Protein AF-A0A353FKH4-F1 (afdb_monomer)

Sequence (692 aa):
MLTFPLLFLLSGPIRPITAQEPAIPAEVNQLPEAPYAAFEAEPSPVSQGLLDHGESLWRELGCLACHQSTGISRLGTRTDMRSLAGFLESPPQPDVYDRAFPHDFGLSSQESAALSAFLLREQRVTADKAPPQPGLKWECYEMNIEDESLPSIDGHSPAATGVADFIGPEVRTRDNHFLLRFQAELLVPQEGEWTFHLTSDDSSWLWIDGEKIISNEALAPERVVIQSANLTKGVHLFEVRMTEAAGGEILELEWEGPGFPEPAEIPTENFRVQREALIPPPHPLEHGPFNIPAPKYQKLEETDDIVGDHMKLDGCLSCHTRGDRGGLAESARVSFVGEEDLGFEGRLPPSLDKVGHRLREAWILEHLTNERRARPYLRARCVVLEESQAKRWAGIFSRVDSTPGDEVEPTFADSAIEEGQFLAGIQGKNCIECHRVAGHDGPSIQAMDLALQYDRVKPEWFLEWLQAPVKHRPGTRMPRFWPMSNSRSKREQEALRAWTSLGPAMPLPSGLIPKSDTYALEPGERPLLHGCSLSDLSARCIAVGTSHRTHYAYDLEHLQLRWIWRGAFLNAEGTWRGRNLVELEPAGIDHVILDSKFPFSLADKSAHEPKLLGWQLDAEGWPTFRIQLGDVEIHDSMRPRWIAGGSEFVRTFSAKGGDLTIDLPKGEGVELSPAEPFLLQDGETREVIYQW

Mean predicted aligned error: 14.46 Å

Solvent-accessible surface area (backbone atoms only — not comparable to full-atom values): 37952 Å² total; per-residue (Å²): 135,91,84,90,82,91,88,84,90,84,90,75,85,84,75,84,81,78,79,77,74,78,80,76,69,98,67,85,82,63,75,77,83,68,88,74,68,87,62,79,62,67,68,40,79,57,52,71,70,42,33,53,51,7,49,49,47,49,25,20,59,40,51,61,42,60,38,54,78,75,57,61,49,68,44,33,72,33,32,39,51,69,62,46,14,49,42,49,47,57,53,83,75,55,52,102,86,50,85,54,62,71,75,32,59,80,42,49,71,68,54,16,39,18,33,23,44,36,66,28,49,84,23,55,37,55,31,95,74,28,74,68,38,70,18,30,38,36,36,20,30,81,42,92,50,88,65,44,67,87,78,84,61,82,96,58,74,60,77,45,72,53,74,36,68,71,73,56,62,84,76,53,92,61,86,47,23,31,34,42,36,38,37,28,36,35,52,36,91,48,58,43,60,33,37,36,39,44,33,20,13,27,21,31,38,34,28,51,69,83,43,76,71,46,77,44,66,35,83,46,74,76,45,74,46,76,47,72,48,80,42,65,58,41,78,37,44,35,38,40,39,39,40,38,49,74,79,75,87,49,39,45,56,28,38,27,34,80,95,34,95,56,77,36,72,69,57,34,82,35,23,28,27,68,42,31,19,31,50,41,34,90,63,52,39,78,84,59,68,75,85,54,77,59,86,77,79,65,85,78,79,90,61,96,51,60,64,62,52,50,33,47,70,58,44,52,27,34,52,21,28,45,85,95,40,61,33,54,51,70,79,36,59,73,52,39,45,51,39,71,96,47,46,66,76,16,23,51,71,63,69,59,55,50,46,20,28,41,32,32,49,68,40,45,24,35,38,27,53,66,75,50,81,70,49,91,48,43,51,45,56,66,56,42,38,60,68,73,58,17,46,52,50,21,57,46,34,38,66,73,31,48,52,95,56,37,84,54,72,70,75,69,46,69,71,35,32,55,49,13,27,46,34,33,8,73,86,46,75,33,49,38,44,40,20,16,50,64,89,39,67,24,87,68,40,70,41,54,46,43,25,48,38,39,68,37,38,18,50,42,40,53,53,52,41,59,61,39,32,52,80,80,37,75,87,55,85,62,70,67,83,49,91,57,96,47,74,66,47,53,50,56,52,49,11,38,50,32,27,30,25,11,15,52,20,37,56,82,38,60,82,67,69,76,68,92,83,56,51,61,48,76,43,49,93,39,48,36,78,43,80,41,38,36,65,101,53,53,74,46,24,38,37,40,25,27,46,56,21,47,30,38,30,37,30,66,79,68,61,28,67,37,38,43,33,30,26,51,49,37,52,46,46,51,62,73,63,57,98,51,91,47,60,38,64,71,59,21,93,54,61,43,66,35,42,96,46,63,32,74,43,45,67,87,64,64,89,59,79,72,40,82,77,50,67,47,65,51,99,70,41,52,57,31,39,32,36,36,43,74,75,25,40,37,38,44,30,70,45,73,46,68,43,90,64,16,56,32,38,40,37,38,40,36,30,39,74,41,44,35,34,41,46,76,55,53,37,83,78,49,49,51,48,71,70,68,68,45,80,44,48,56,74,40,74,50,71,34,36,43,38,109

Radius of gyration: 34.73 Å; Cα contacts (8 Å, |Δi|>4): 1439; chains: 1; bounding box: 92×68×106 Å

Secondary structure (DSSP, 8-state):
------------PPPP----PPPPPTTTT------------PPEE--HHHHHHHHHHHHHTTGGGTS-TTTSTTGGGT--HHHHHHHHHSPPPPPSSS----------HHHHHHHHHHHTGGGEE-TTTSPPEESEEEEEEE----SSS----TTPPPSEEEEESS-SGGG-SSSSSEEEEEEEEEEESS-EEEEEEEEESS-EEEEETTEEEEEE--SSS-EEEEEEEEE-SEEEEEEEEEEE-SS---EEEEEEETTEEEEEEPPGGGEEE---EE---SSTTTT-S-----TT---PPP-S-HHHHHHHHTTGGGT-EETTEE---HHHHTT----GGGGGGGTSPPP-TTHHHHB-HHHHHHHHTTS--S-TT--PPPPP--HHHHHHHHHHHHHHS--TTTT-PPP--HHHHHHHHHHHSTTTT-GGGTB-BTTBPPSS--B--GGGHHHHB-HHHHHHHHH-HHHHSTT-S------S-SHHHHHHHHHHHHHHTTGGGPPPPTT----TTS-EE---SSPEEEEE-BTTS-S-EEEEE-TTSEEEEEETTTTEEEEEEES--EE-HHHHSSS--PPB-BSSSEEEEBP----EEETT------EEEEEEE-SS--EEEEEEETTEEEEEEEEEEEETTEEEEEEEEEEESS-EEE----BTT-EEES-S-EEE-TT-EEEEEEE-

Structure (mmCIF, N/CA/C/O backbone):
data_AF-A0A353FKH4-F1
#
_entry.id   AF-A0A353FKH4-F1
#
loop_
_atom_site.group_PDB
_atom_site.id
_atom_site.type_symbol
_atom_site.label_atom_id
_atom_site.label_alt_id
_atom_site.label_comp_id
_atom_site.label_asym_id
_atom_site.label_entity_id
_atom_site.label_seq_id
_atom_site.pdbx_PDB_ins_code
_atom_site.Cartn_x
_atom_site.Cartn_y
_atom_site.Cartn_z
_atom_site.occupancy
_atom_site.B_iso_or_equiv
_atom_site.auth_seq_id
_atom_site.auth_comp_id
_atom_site.auth_asym_id
_atom_site.auth_atom_id
_atom_site.pdbx_PDB_model_num
ATOM 1 N N . MET A 1 1 ? 8.287 -44.871 51.399 1.00 33.22 1 MET A N 1
ATOM 2 C CA . MET A 1 1 ? 9.037 -45.538 50.316 1.00 33.22 1 MET A CA 1
ATOM 3 C C . MET A 1 1 ? 9.732 -44.452 49.506 1.00 33.22 1 MET A C 1
ATOM 5 O O . MET A 1 1 ? 9.016 -43.602 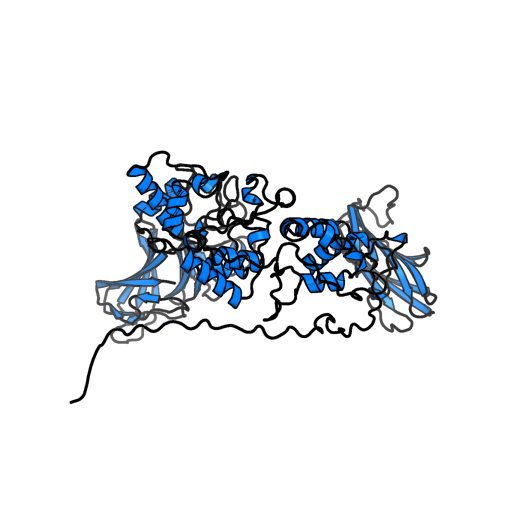49.011 1.00 33.22 1 MET A O 1
ATOM 9 N N . LEU A 1 2 ? 11.077 -44.479 49.504 1.00 28.70 2 LEU A N 1
ATOM 10 C CA . LEU A 1 2 ? 12.046 -44.021 48.476 1.00 28.70 2 LEU A CA 1
ATOM 11 C C . LEU A 1 2 ? 11.863 -42.621 47.825 1.00 28.70 2 LEU A C 1
ATOM 13 O O . LEU A 1 2 ? 10.81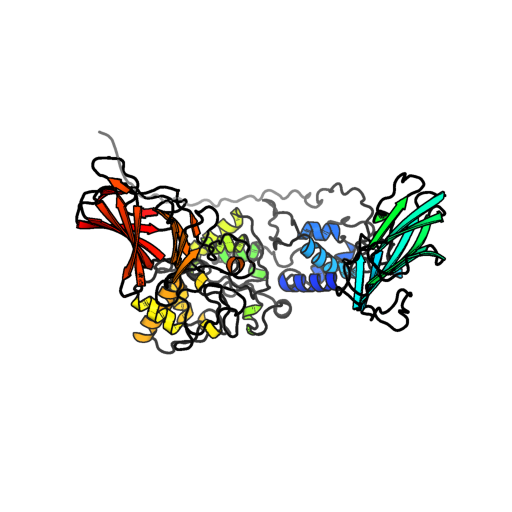9 -42.371 47.250 1.00 28.70 2 LEU A O 1
ATOM 17 N N . THR A 1 3 ? 12.822 -41.686 47.723 1.00 25.84 3 THR A N 1
ATOM 18 C CA . THR A 1 3 ? 14.161 -41.430 48.309 1.00 25.84 3 THR A CA 1
ATOM 19 C C . THR A 1 3 ? 14.676 -40.086 47.730 1.00 25.84 3 THR A C 1
ATOM 21 O O . THR A 1 3 ? 14.791 -39.987 46.514 1.00 25.84 3 THR A O 1
ATOM 24 N N . PHE A 1 4 ? 15.057 -39.152 48.618 1.00 25.34 4 PHE A N 1
ATOM 25 C CA . PHE A 1 4 ? 16.296 -38.322 48.615 1.00 25.34 4 PHE A CA 1
ATOM 26 C C . PHE A 1 4 ? 16.510 -37.110 47.640 1.00 25.34 4 PHE A C 1
ATOM 28 O O . PHE A 1 4 ? 15.832 -37.017 46.625 1.00 25.34 4 PHE A O 1
ATOM 35 N N . PRO A 1 5 ? 17.383 -36.121 48.004 1.00 36.12 5 PRO A N 1
ATOM 36 C CA . PRO A 1 5 ? 17.067 -34.688 48.143 1.00 36.12 5 PRO A CA 1
ATOM 37 C C . PRO A 1 5 ? 18.130 -33.734 47.509 1.00 36.12 5 PRO A C 1
ATOM 39 O O . PRO A 1 5 ? 19.056 -34.164 46.827 1.00 36.12 5 PRO A O 1
ATOM 42 N N . LEU A 1 6 ? 17.997 -32.425 47.775 1.00 36.12 6 LEU A N 1
ATOM 43 C CA . LEU A 1 6 ? 18.964 -31.337 47.517 1.00 36.12 6 LEU A CA 1
ATOM 44 C C . LEU A 1 6 ? 20.413 -31.649 47.957 1.00 36.12 6 LEU A C 1
ATOM 46 O O . LEU A 1 6 ? 20.594 -32.140 49.069 1.00 36.12 6 LEU A O 1
ATOM 50 N N . LEU A 1 7 ? 21.424 -31.168 47.210 1.00 25.95 7 LEU A N 1
ATOM 51 C CA . LEU A 1 7 ? 22.643 -30.581 47.799 1.00 25.95 7 LEU A CA 1
ATOM 52 C C . LEU A 1 7 ? 23.421 -29.663 46.826 1.00 25.95 7 LEU A C 1
ATOM 54 O O . LEU A 1 7 ? 23.493 -29.908 45.626 1.00 25.95 7 LEU A O 1
ATOM 58 N N . PHE A 1 8 ? 24.005 -28.609 47.399 1.00 27.59 8 PHE A N 1
ATOM 59 C CA . PHE A 1 8 ? 24.797 -27.535 46.789 1.00 27.59 8 PHE A CA 1
ATOM 60 C C . PHE A 1 8 ? 26.301 -27.897 46.667 1.00 27.59 8 PHE A C 1
ATOM 62 O O . PHE A 1 8 ? 26.844 -28.545 47.557 1.00 27.59 8 PHE A O 1
ATOM 69 N N . LEU A 1 9 ? 26.940 -27.345 45.620 1.00 33.44 9 LEU A N 1
ATOM 70 C CA . LEU A 1 9 ? 28.357 -26.950 45.422 1.00 33.44 9 LEU A CA 1
ATOM 71 C C . LEU A 1 9 ? 29.514 -27.951 45.616 1.00 33.44 9 LEU A C 1
ATOM 73 O O . LEU A 1 9 ? 29.845 -28.319 46.736 1.00 33.44 9 LEU A O 1
ATOM 77 N N . LEU A 1 10 ? 30.304 -28.129 44.545 1.00 26.67 10 LEU A N 1
ATOM 78 C CA . LEU A 1 10 ? 31.773 -28.094 44.603 1.00 26.67 10 LEU A CA 1
ATOM 79 C C . LEU A 1 10 ? 32.352 -27.420 43.346 1.00 26.67 10 LEU A C 1
ATOM 81 O O . LEU A 1 10 ? 32.023 -27.754 42.211 1.00 26.67 10 LEU A O 1
ATOM 85 N N . SER A 1 11 ? 33.222 -26.452 43.601 1.00 34.03 11 SER A N 1
ATOM 86 C CA . SER A 1 11 ? 34.061 -25.692 42.684 1.00 34.03 11 SER A CA 1
ATOM 87 C C . SER A 1 11 ? 35.175 -26.553 42.073 1.00 34.03 11 SER A C 1
ATOM 89 O O . SER A 1 11 ? 35.885 -27.265 42.780 1.00 34.03 11 SER A O 1
ATOM 91 N N . GLY A 1 12 ? 35.380 -26.429 40.759 1.00 27.88 12 GLY A N 1
ATOM 92 C CA . GLY A 1 12 ? 36.544 -26.948 40.036 1.00 27.88 12 GLY A CA 1
ATOM 93 C C . GLY A 1 12 ? 36.978 -25.950 38.952 1.00 27.88 12 GLY A C 1
ATOM 94 O O . GLY A 1 12 ? 36.117 -25.251 38.413 1.00 27.88 12 GLY A O 1
ATOM 95 N N . PRO A 1 13 ? 38.283 -25.814 38.648 1.00 26.83 13 PRO A N 1
ATOM 96 C CA . PRO A 1 13 ? 38.769 -24.798 37.724 1.00 26.83 13 PRO A CA 1
ATOM 97 C C . PRO A 1 13 ? 38.401 -25.166 36.283 1.00 26.83 13 PRO A C 1
ATOM 99 O O . PRO A 1 13 ? 38.654 -26.282 35.826 1.00 26.83 13 PRO A O 1
ATOM 102 N N . ILE A 1 14 ? 37.829 -24.203 35.562 1.00 31.52 14 ILE A N 1
ATOM 103 C CA . ILE A 1 14 ? 37.549 -24.296 34.129 1.00 31.52 14 ILE A CA 1
ATOM 104 C C . ILE A 1 14 ? 38.896 -24.350 33.395 1.00 31.52 14 ILE A C 1
ATOM 106 O O . ILE A 1 14 ? 39.698 -23.420 33.473 1.00 31.52 14 ILE A O 1
ATOM 110 N N . ARG A 1 15 ? 39.167 -25.462 32.703 1.00 27.25 15 ARG A N 1
ATOM 111 C CA . ARG A 1 15 ? 40.282 -25.560 31.753 1.00 27.25 15 ARG A CA 1
ATOM 112 C C . ARG A 1 15 ? 39.957 -24.701 30.523 1.00 27.25 15 ARG A C 1
ATOM 114 O O . ARG A 1 15 ? 38.823 -24.773 30.051 1.00 27.25 15 ARG A O 1
ATOM 121 N N . PRO A 1 16 ? 40.919 -23.947 29.968 1.00 25.59 16 PRO A N 1
ATOM 122 C CA . PRO A 1 16 ? 40.694 -23.219 28.730 1.00 25.59 16 PRO A CA 1
ATOM 123 C C . PRO A 1 16 ? 40.526 -24.228 27.590 1.00 25.59 16 PRO A C 1
ATOM 125 O O . PRO A 1 16 ? 41.411 -25.048 27.334 1.00 25.59 16 PRO A O 1
ATOM 128 N N . ILE A 1 17 ? 39.377 -24.175 26.920 1.00 29.41 17 ILE A N 1
ATOM 129 C CA . ILE A 1 17 ? 39.182 -24.826 25.628 1.00 29.41 17 ILE A CA 1
ATOM 130 C C . ILE A 1 17 ? 40.014 -24.014 24.637 1.00 29.41 17 ILE A C 1
ATOM 132 O O . ILE A 1 17 ? 39.636 -22.920 24.231 1.00 29.41 17 ILE A O 1
ATOM 136 N N . THR A 1 18 ? 41.195 -24.524 24.300 1.00 29.77 18 THR A N 1
ATOM 137 C CA . THR A 1 18 ? 41.948 -24.054 23.141 1.00 29.77 18 THR A CA 1
ATOM 138 C C . THR A 1 18 ? 41.233 -24.604 21.913 1.00 29.77 18 THR A C 1
ATOM 140 O O . THR A 1 18 ? 41.375 -25.774 21.568 1.00 29.77 18 THR A O 1
ATOM 143 N N . ALA A 1 19 ? 40.391 -23.776 21.295 1.00 31.25 19 ALA A N 1
ATOM 144 C CA . ALA A 1 19 ? 39.883 -24.045 19.961 1.00 31.25 19 ALA A CA 1
ATOM 145 C C . ALA A 1 19 ? 41.064 -23.906 18.997 1.00 31.25 19 ALA A C 1
ATOM 147 O O . ALA A 1 19 ? 41.505 -22.808 18.669 1.00 31.25 19 ALA A O 1
ATOM 148 N N . GLN A 1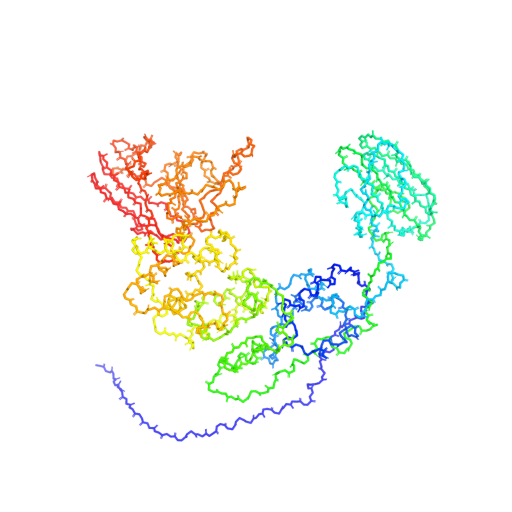 20 ? 41.640 -25.040 18.623 1.00 28.22 20 GLN A N 1
ATOM 149 C CA . GLN A 1 20 ? 42.564 -25.118 17.509 1.00 28.22 20 GLN A CA 1
ATOM 150 C C . GLN A 1 20 ? 41.723 -24.851 16.254 1.00 28.22 20 GLN A C 1
ATOM 152 O O . GLN A 1 20 ? 40.906 -25.691 15.876 1.00 28.22 20 GLN A O 1
ATOM 157 N N . GLU A 1 21 ? 41.840 -23.645 15.688 1.00 30.16 21 GLU A N 1
ATOM 158 C CA . GLU A 1 21 ? 41.214 -23.289 14.411 1.00 30.16 21 GLU A CA 1
ATOM 159 C C . GLU A 1 21 ? 41.557 -24.372 13.375 1.00 30.16 21 GLU A C 1
ATOM 161 O O . GLU A 1 21 ? 42.735 -24.729 13.236 1.00 30.16 21 GLU A O 1
ATOM 166 N N . PRO A 1 22 ? 40.573 -24.929 12.645 1.00 29.72 22 PRO A N 1
ATOM 167 C CA . PRO A 1 22 ? 40.896 -25.759 11.502 1.00 29.72 22 PRO A CA 1
ATOM 168 C C . PRO A 1 22 ? 41.609 -24.872 10.479 1.00 29.72 22 PRO A C 1
ATOM 170 O O . PRO A 1 22 ? 41.136 -23.788 10.138 1.00 29.72 22 PRO A O 1
ATOM 173 N N . ALA A 1 23 ? 42.777 -25.321 10.022 1.00 28.20 23 ALA A N 1
ATOM 174 C CA . ALA A 1 23 ? 43.533 -24.63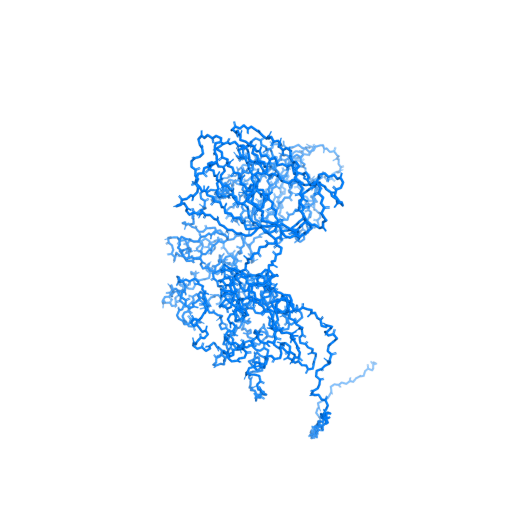2 8.991 1.00 28.20 23 ALA A CA 1
ATOM 175 C C . ALA A 1 23 ? 42.644 -24.423 7.756 1.00 28.20 23 ALA A C 1
ATOM 177 O O . ALA A 1 23 ? 42.100 -25.382 7.208 1.00 28.20 23 ALA A O 1
ATOM 178 N N . ILE A 1 24 ? 42.510 -23.163 7.341 1.00 28.72 24 ILE A N 1
ATOM 179 C CA . ILE A 1 24 ? 41.836 -22.765 6.106 1.00 28.72 24 ILE A CA 1
ATOM 180 C C . ILE A 1 24 ? 42.578 -23.449 4.945 1.00 28.72 24 ILE A C 1
ATOM 182 O O . ILE A 1 24 ? 43.781 -23.209 4.787 1.00 28.72 24 ILE A O 1
ATOM 186 N N . PRO A 1 25 ? 41.925 -24.305 4.138 1.00 27.45 25 PRO A N 1
ATOM 187 C CA . PRO A 1 25 ? 42.535 -24.821 2.923 1.00 27.45 25 PRO A CA 1
ATOM 188 C C . PRO A 1 25 ? 42.867 -23.639 2.009 1.00 27.45 25 PRO A C 1
ATOM 190 O O . PRO A 1 25 ? 42.008 -22.804 1.733 1.00 27.45 25 PRO A O 1
ATOM 193 N N . ALA A 1 26 ? 44.104 -23.564 1.521 1.00 32.06 26 ALA A N 1
ATOM 194 C CA . ALA A 1 26 ? 44.585 -22.498 0.639 1.00 32.06 26 ALA A CA 1
ATOM 195 C C . ALA A 1 26 ? 43.987 -22.541 -0.791 1.00 32.06 26 ALA A C 1
ATOM 197 O O . ALA A 1 26 ? 44.613 -22.064 -1.731 1.00 32.06 26 ALA A O 1
ATOM 198 N N . GLU A 1 27 ? 42.786 -23.099 -0.962 1.00 35.88 27 GLU A N 1
ATOM 199 C CA . GLU A 1 27 ? 42.113 -23.287 -2.255 1.00 35.88 27 GLU A CA 1
ATOM 200 C C . GLU A 1 27 ? 40.749 -22.586 -2.364 1.00 35.88 27 GLU A C 1
ATOM 202 O O . GLU A 1 27 ? 40.043 -22.773 -3.349 1.00 35.88 27 GLU A O 1
ATOM 207 N N . VAL A 1 28 ? 40.381 -21.697 -1.436 1.00 33.31 28 VAL A N 1
ATOM 208 C CA . VAL A 1 28 ? 39.206 -20.823 -1.630 1.00 33.31 28 VAL A CA 1
ATOM 209 C C . VAL A 1 28 ? 39.636 -19.536 -2.333 1.00 33.31 28 VAL A C 1
ATOM 211 O O . VAL A 1 28 ? 39.691 -18.464 -1.742 1.00 33.31 28 VAL A O 1
ATOM 214 N N . ASN A 1 29 ? 40.031 -19.654 -3.598 1.00 31.78 29 ASN A N 1
ATOM 215 C CA . ASN A 1 29 ? 40.174 -18.490 -4.481 1.00 31.78 29 ASN A CA 1
ATOM 216 C C . ASN A 1 29 ? 39.757 -18.778 -5.926 1.00 31.78 29 ASN A C 1
ATOM 218 O O . ASN A 1 29 ? 40.072 -18.015 -6.836 1.00 31.78 29 ASN A O 1
ATOM 222 N N . GLN A 1 30 ? 39.028 -19.868 -6.142 1.00 32.66 30 GLN A N 1
ATOM 223 C CA . GLN A 1 30 ? 38.309 -20.094 -7.382 1.00 32.66 30 GLN A CA 1
ATOM 224 C C . GLN A 1 30 ? 36.840 -20.211 -7.010 1.00 32.66 30 GLN A C 1
ATOM 226 O O . GLN A 1 30 ? 36.395 -21.221 -6.469 1.00 32.66 30 GLN A O 1
ATOM 231 N N . LEU A 1 31 ? 36.109 -19.117 -7.248 1.00 31.91 31 LEU A N 1
ATOM 232 C CA . LEU A 1 31 ? 34.661 -19.182 -7.409 1.00 31.91 31 LEU A CA 1
ATOM 233 C C . LEU A 1 31 ? 34.368 -20.351 -8.364 1.00 31.91 31 LEU A C 1
ATOM 235 O O . LEU A 1 31 ? 35.127 -20.515 -9.325 1.00 31.91 31 LEU A O 1
ATOM 239 N N . PRO A 1 32 ? 33.330 -21.169 -8.118 1.00 29.16 32 PRO A N 1
ATOM 240 C CA . PRO A 1 32 ? 32.953 -22.200 -9.072 1.00 29.16 32 PRO A CA 1
ATOM 241 C C . PRO A 1 32 ? 32.827 -21.546 -10.451 1.00 29.16 32 PRO A C 1
ATOM 243 O O . PRO A 1 32 ? 32.130 -20.538 -10.584 1.00 29.16 32 PRO A O 1
ATOM 246 N N . GLU A 1 33 ? 33.543 -22.077 -11.448 1.00 33.09 33 GLU A N 1
ATOM 247 C CA . GLU A 1 33 ? 33.327 -21.722 -12.849 1.00 33.09 33 GLU A CA 1
ATOM 248 C C . GLU A 1 33 ? 31.872 -22.065 -13.155 1.00 33.09 33 GLU A C 1
ATOM 250 O O . GLU A 1 33 ? 31.503 -23.216 -13.396 1.00 33.09 33 GLU A O 1
ATOM 255 N N . ALA A 1 34 ? 31.008 -21.064 -13.035 1.00 33.53 34 ALA A N 1
ATOM 256 C CA . ALA A 1 34 ? 29.635 -21.195 -13.447 1.00 33.53 34 ALA A CA 1
ATOM 257 C C . ALA A 1 34 ? 29.648 -21.496 -14.951 1.00 33.53 34 ALA A C 1
ATOM 259 O O . ALA A 1 34 ? 30.415 -20.872 -15.692 1.00 33.53 34 ALA A O 1
ATOM 260 N N . PRO A 1 35 ? 28.821 -22.439 -15.425 1.00 32.62 35 PRO A N 1
ATOM 261 C CA . PRO A 1 35 ? 28.733 -22.765 -16.834 1.00 32.62 35 PRO A CA 1
ATOM 262 C C . PRO A 1 35 ? 27.919 -21.665 -17.524 1.00 32.62 35 PRO A C 1
ATOM 264 O O . PRO A 1 35 ? 26.814 -21.899 -18.004 1.00 32.62 35 PRO A O 1
ATOM 267 N N . TYR A 1 36 ? 28.432 -20.437 -17.538 1.00 43.06 36 TYR A N 1
ATOM 268 C CA . TYR A 1 36 ? 27.889 -19.380 -18.371 1.00 43.06 36 TYR A CA 1
ATOM 269 C C . TYR A 1 36 ? 28.372 -19.674 -19.787 1.00 43.06 36 TYR A C 1
ATOM 271 O O . TYR A 1 36 ? 29.445 -19.251 -20.213 1.00 43.06 36 TYR A O 1
ATOM 279 N N . ALA A 1 37 ? 27.594 -20.493 -20.500 1.00 37.19 37 ALA A N 1
ATOM 280 C CA . ALA A 1 37 ? 27.684 -20.570 -21.947 1.00 37.19 37 ALA A CA 1
ATOM 281 C C . ALA A 1 37 ? 27.691 -19.138 -22.492 1.00 37.19 37 ALA A C 1
ATOM 283 O O . ALA A 1 37 ? 26.953 -18.294 -21.986 1.00 37.19 37 ALA A O 1
ATOM 284 N N . ALA A 1 38 ? 28.549 -18.871 -23.476 1.00 39.62 38 ALA A N 1
ATOM 285 C CA . ALA A 1 38 ? 28.644 -17.586 -24.148 1.00 39.62 38 ALA A CA 1
ATOM 286 C C . ALA A 1 38 ? 27.265 -17.181 -24.694 1.00 39.62 38 ALA A C 1
ATOM 288 O O . ALA A 1 38 ? 26.888 -17.569 -25.796 1.00 39.62 38 ALA A O 1
ATOM 289 N N . PHE A 1 39 ? 26.491 -16.444 -23.901 1.00 49.34 39 PHE A N 1
ATOM 290 C CA . PHE A 1 39 ? 25.360 -15.692 -24.404 1.00 49.34 39 PHE A CA 1
ATOM 291 C C . PHE A 1 39 ? 25.962 -14.590 -25.267 1.00 49.34 39 PHE A C 1
ATOM 293 O O . PHE A 1 39 ? 26.798 -13.819 -24.790 1.00 49.34 39 PHE A O 1
ATOM 300 N N . GLU A 1 40 ? 25.589 -14.537 -26.546 1.00 54.44 40 GLU A N 1
ATOM 301 C CA . GLU A 1 40 ? 25.824 -13.329 -27.328 1.00 54.44 40 GLU A CA 1
ATOM 302 C C . GLU A 1 40 ? 25.148 -12.187 -26.572 1.00 54.44 40 GLU A C 1
ATOM 304 O O . GLU A 1 40 ? 23.956 -12.235 -26.275 1.00 54.44 40 GLU A O 1
ATOM 309 N N . ALA A 1 41 ? 25.948 -11.219 -26.139 1.00 63.19 41 ALA A N 1
ATOM 310 C CA . ALA A 1 41 ? 25.486 -10.180 -25.247 1.00 63.19 41 ALA A CA 1
ATOM 311 C C . ALA A 1 41 ? 24.513 -9.263 -26.015 1.00 63.19 41 ALA A C 1
ATOM 313 O O . ALA A 1 41 ? 24.923 -8.484 -26.877 1.00 63.19 41 ALA A O 1
ATOM 314 N N . GLU A 1 42 ? 23.212 -9.404 -25.746 1.00 76.00 42 GLU A N 1
ATOM 315 C CA . GLU A 1 42 ? 22.165 -8.712 -26.498 1.00 76.00 42 GLU A CA 1
ATOM 316 C C . GLU A 1 42 ? 22.026 -7.237 -26.066 1.00 76.00 42 GLU A C 1
ATOM 318 O O . GLU A 1 42 ? 21.932 -6.937 -24.870 1.00 76.00 42 GLU A O 1
ATOM 323 N N . PRO A 1 43 ? 21.965 -6.294 -27.023 1.00 85.38 43 PRO A N 1
ATOM 324 C CA . PRO A 1 43 ? 21.641 -4.896 -26.758 1.00 85.38 43 PRO A CA 1
ATOM 325 C C . PRO A 1 43 ? 20.287 -4.766 -26.061 1.00 85.38 43 PRO A C 1
ATOM 327 O O . PRO A 1 43 ? 19.290 -5.322 -26.518 1.00 85.38 43 PRO A O 1
ATOM 330 N N . SER A 1 44 ? 20.232 -3.985 -24.984 1.00 88.94 44 SER A N 1
ATOM 331 C CA . SER A 1 44 ? 18.982 -3.735 -24.260 1.00 88.94 44 SER A CA 1
ATOM 332 C C . SER A 1 44 ? 18.445 -2.342 -24.588 1.00 88.94 44 SER A C 1
ATOM 334 O O . SER A 1 44 ? 19.189 -1.372 -24.447 1.00 88.94 44 SER A O 1
ATOM 336 N N . PRO A 1 45 ? 17.188 -2.191 -25.033 1.00 85.00 45 PRO A N 1
ATOM 337 C CA . PRO A 1 45 ? 16.615 -0.875 -25.297 1.00 85.00 45 PRO A CA 1
ATOM 338 C C . PRO A 1 45 ? 16.535 -0.014 -24.042 1.00 85.00 45 PRO A C 1
ATOM 340 O O . PRO A 1 45 ? 16.264 -0.511 -22.950 1.00 85.00 45 PRO A O 1
ATOM 343 N N . VAL A 1 46 ? 16.734 1.293 -24.208 1.00 87.94 46 VAL A N 1
ATOM 344 C CA . VAL A 1 46 ? 16.663 2.250 -23.102 1.00 87.94 46 VAL A CA 1
ATOM 345 C C . VAL A 1 46 ? 15.936 3.524 -23.517 1.00 87.94 46 VAL A C 1
ATOM 347 O O . VAL A 1 46 ? 16.046 3.984 -24.651 1.00 87.94 46 VAL A O 1
ATOM 350 N N . SER A 1 47 ? 15.187 4.101 -22.580 1.00 83.38 47 SER A N 1
ATOM 351 C CA . SER A 1 47 ? 14.537 5.402 -22.724 1.00 83.38 47 SER A CA 1
ATOM 352 C C . SER A 1 47 ? 14.968 6.334 -21.594 1.00 83.38 47 SER A C 1
ATOM 354 O O . SER A 1 47 ? 15.418 5.883 -20.538 1.00 83.38 47 SER A O 1
ATOM 356 N N . GLN A 1 48 ? 14.808 7.646 -21.787 1.00 83.06 48 GLN A N 1
ATOM 357 C CA . GLN A 1 48 ? 15.111 8.611 -20.729 1.00 83.06 48 GLN A CA 1
ATOM 358 C C . GLN A 1 48 ? 14.217 8.396 -19.497 1.00 83.06 48 GLN A C 1
ATOM 360 O O . GLN A 1 48 ? 14.731 8.367 -18.388 1.00 83.06 48 GLN A O 1
ATOM 365 N N . GLY A 1 49 ? 12.920 8.121 -19.688 1.00 78.88 49 GLY A N 1
ATOM 366 C CA . GLY A 1 49 ? 12.007 7.824 -18.578 1.00 78.88 49 GLY A CA 1
ATOM 367 C C . GLY A 1 49 ? 12.407 6.583 -17.769 1.00 78.88 49 GLY A C 1
ATOM 368 O O . GLY A 1 49 ? 12.286 6.586 -16.546 1.00 78.88 49 GLY A O 1
ATOM 369 N N . LEU A 1 50 ? 12.953 5.546 -18.421 1.00 84.44 50 LEU A N 1
ATOM 370 C CA . LEU A 1 50 ? 13.477 4.364 -17.727 1.00 84.44 50 LEU A CA 1
ATOM 371 C C . LEU A 1 50 ? 14.700 4.710 -16.862 1.00 84.44 50 LEU A C 1
ATOM 373 O O . LEU A 1 50 ? 14.808 4.246 -15.728 1.00 84.44 50 LEU A O 1
ATOM 377 N N . LEU A 1 51 ? 15.604 5.548 -17.383 1.00 88.19 51 LEU A N 1
ATOM 378 C CA . LEU A 1 51 ? 16.782 6.022 -16.650 1.00 88.19 51 LEU A CA 1
ATOM 379 C C . LEU A 1 51 ? 16.401 6.922 -15.473 1.00 88.19 51 LEU A C 1
ATOM 381 O O . LEU A 1 51 ? 16.970 6.764 -14.395 1.00 88.19 51 LEU A O 1
ATOM 385 N N . ASP A 1 52 ? 15.437 7.822 -15.663 1.00 86.81 52 ASP A N 1
ATOM 386 C CA . ASP A 1 52 ? 14.945 8.726 -14.619 1.00 86.81 52 ASP A CA 1
ATOM 387 C C . ASP A 1 52 ? 14.270 7.932 -13.488 1.00 86.81 52 ASP A C 1
ATOM 389 O O . ASP A 1 52 ? 14.514 8.187 -12.305 1.00 86.81 52 ASP A O 1
ATOM 393 N N . HIS A 1 53 ? 13.485 6.904 -13.834 1.00 89.62 53 HIS A N 1
ATOM 394 C CA . HIS A 1 53 ? 12.910 5.983 -12.852 1.00 89.62 53 HIS A CA 1
ATOM 395 C C . HIS A 1 53 ? 14.007 5.217 -12.097 1.00 89.62 53 HIS A C 1
ATOM 397 O O . HIS A 1 53 ? 13.990 5.163 -10.865 1.00 89.62 53 HIS A O 1
ATOM 403 N N . GLY A 1 54 ? 15.008 4.691 -12.806 1.00 91.94 54 GLY A N 1
ATOM 404 C CA . GLY A 1 54 ? 16.158 4.036 -12.185 1.00 91.94 54 GLY A CA 1
ATOM 405 C C . GLY A 1 54 ? 16.959 4.958 -11.260 1.00 91.94 54 GLY A C 1
ATOM 406 O O . GLY A 1 54 ? 17.405 4.520 -10.199 1.00 91.94 54 GLY A O 1
ATOM 407 N N . GLU A 1 55 ? 17.100 6.242 -11.604 1.00 91.81 55 GLU A N 1
ATOM 408 C CA . GLU A 1 55 ? 17.715 7.242 -10.724 1.00 91.81 55 GLU A CA 1
ATOM 409 C C . GLU A 1 55 ? 16.880 7.475 -9.457 1.00 91.81 55 GLU A C 1
ATOM 411 O O . GLU A 1 55 ? 17.441 7.567 -8.359 1.00 91.81 55 GLU A O 1
ATOM 416 N N . SER A 1 56 ? 15.551 7.556 -9.587 1.00 90.50 56 SER A N 1
ATOM 417 C CA . SER A 1 56 ? 14.652 7.669 -8.432 1.00 90.50 56 SER A CA 1
ATOM 418 C C . SER A 1 56 ? 14.834 6.478 -7.498 1.00 90.50 56 SER A C 1
ATOM 420 O O . SER A 1 56 ? 15.128 6.666 -6.318 1.00 90.50 56 SER A O 1
ATOM 422 N N . LEU A 1 57 ? 14.786 5.254 -8.034 1.00 91.62 57 LEU A N 1
ATOM 423 C CA . LEU A 1 57 ? 15.001 4.027 -7.263 1.00 91.62 57 LEU A CA 1
ATOM 424 C C . LEU A 1 57 ? 16.372 4.022 -6.583 1.00 91.62 57 LEU A C 1
ATOM 426 O O . LEU A 1 57 ? 16.464 3.770 -5.386 1.00 91.62 57 LEU A O 1
ATOM 430 N N . TRP A 1 58 ? 17.437 4.392 -7.294 1.00 89.25 58 TRP A N 1
ATOM 431 C CA . TRP A 1 58 ? 18.781 4.502 -6.721 1.00 89.25 58 TRP A CA 1
ATOM 432 C C . TRP A 1 58 ? 18.833 5.409 -5.475 1.00 89.25 58 TRP A C 1
ATOM 434 O O . TRP A 1 58 ? 19.549 5.124 -4.507 1.00 89.25 58 TRP A O 1
ATOM 444 N N . ARG A 1 59 ? 18.056 6.499 -5.480 1.00 88.12 59 ARG A N 1
ATOM 445 C CA . ARG A 1 59 ? 17.930 7.440 -4.355 1.00 88.12 59 ARG A CA 1
ATOM 446 C C . ARG A 1 59 ? 17.026 6.908 -3.242 1.00 88.12 59 ARG A C 1
ATOM 448 O O . ARG A 1 59 ? 17.355 7.093 -2.072 1.00 88.12 59 ARG A O 1
ATOM 455 N N . GLU A 1 60 ? 15.922 6.252 -3.585 1.00 89.62 60 GLU A N 1
ATOM 456 C CA . GLU A 1 60 ? 14.971 5.643 -2.640 1.00 89.62 60 GLU A CA 1
ATOM 457 C C . GLU A 1 60 ? 15.578 4.465 -1.871 1.00 89.62 60 GLU A C 1
ATOM 459 O O . GLU A 1 60 ? 15.381 4.331 -0.664 1.00 89.62 60 GLU A O 1
ATOM 464 N N . LEU A 1 61 ? 16.359 3.626 -2.546 1.00 88.69 61 LEU A N 1
ATOM 465 C CA . LEU A 1 61 ? 17.039 2.480 -1.940 1.00 88.69 61 LEU A CA 1
ATOM 466 C C . LEU A 1 61 ? 18.275 2.891 -1.132 1.00 88.69 61 LEU A C 1
ATOM 468 O O . LEU A 1 61 ? 18.843 2.088 -0.394 1.00 88.69 61 LEU A O 1
ATOM 472 N N . GLY A 1 62 ? 18.713 4.146 -1.265 1.00 85.19 62 GLY A N 1
ATOM 473 C CA . GLY A 1 62 ? 19.862 4.661 -0.536 1.00 85.19 62 GLY A CA 1
ATOM 474 C C . GLY A 1 62 ? 21.156 3.932 -0.873 1.00 85.19 62 GLY A C 1
ATOM 475 O O . GLY A 1 62 ? 21.996 3.769 0.008 1.00 85.19 62 GLY A O 1
ATOM 476 N N . CYS A 1 63 ? 21.351 3.494 -2.119 1.00 83.56 63 CYS A N 1
ATOM 477 C CA . CYS A 1 63 ? 22.471 2.620 -2.483 1.00 83.56 63 CYS A CA 1
ATOM 478 C C . CYS A 1 63 ? 23.855 3.208 -2.123 1.00 83.56 63 CYS A C 1
ATOM 480 O O . CYS A 1 63 ? 24.784 2.468 -1.797 1.00 83.56 63 CYS A O 1
ATOM 482 N N . LEU A 1 64 ? 23.991 4.541 -2.086 1.00 80.38 64 LEU A N 1
ATOM 483 C CA . LEU A 1 64 ? 25.203 5.243 -1.629 1.00 80.38 64 LEU A CA 1
ATOM 484 C C . LEU A 1 64 ? 25.536 5.043 -0.136 1.00 80.38 64 LEU A C 1
ATOM 486 O O . LEU A 1 64 ? 26.652 5.345 0.288 1.00 80.38 64 LEU A O 1
ATOM 490 N N . ALA A 1 65 ? 24.596 4.562 0.679 1.00 78.31 65 ALA A N 1
ATOM 491 C CA . ALA A 1 65 ? 24.816 4.263 2.095 1.00 78.31 65 ALA A CA 1
ATOM 492 C C . ALA A 1 65 ? 25.785 3.084 2.297 1.00 78.31 65 ALA A C 1
ATOM 494 O O . ALA A 1 65 ? 26.628 3.100 3.209 1.00 78.31 65 ALA A O 1
ATOM 495 N N . CYS A 1 66 ? 25.667 2.082 1.421 1.00 74.94 66 CYS A N 1
ATOM 496 C CA . CYS A 1 66 ? 26.423 0.833 1.466 1.00 74.94 66 CYS A CA 1
ATOM 497 C C . CYS A 1 66 ? 27.548 0.805 0.428 1.00 74.94 66 CYS A C 1
ATOM 499 O O . CYS A 1 66 ? 28.644 0.322 0.718 1.00 74.94 66 CYS A O 1
ATOM 501 N N . HIS A 1 67 ? 27.316 1.365 -0.760 1.00 75.31 67 HIS A N 1
ATOM 502 C CA . HIS A 1 67 ? 28.293 1.375 -1.837 1.00 75.31 67 HIS A CA 1
ATOM 503 C C . HIS A 1 67 ? 29.064 2.692 -1.871 1.00 75.31 67 HIS A C 1
ATOM 505 O O . HIS A 1 67 ? 28.494 3.774 -2.008 1.00 75.31 67 HIS A O 1
ATOM 511 N N . GLN A 1 68 ? 30.395 2.606 -1.822 1.00 61.84 68 GLN A N 1
ATOM 512 C CA . GLN A 1 68 ? 31.224 3.720 -2.277 1.00 61.84 68 GLN A CA 1
ATOM 513 C C . GLN A 1 68 ? 30.959 3.950 -3.771 1.00 61.84 68 GLN A C 1
ATOM 515 O O . GLN A 1 68 ? 30.717 2.993 -4.510 1.00 61.84 68 GLN A O 1
ATOM 520 N N . SER A 1 69 ? 31.079 5.193 -4.244 1.00 56.31 69 SER A N 1
ATOM 521 C CA . SER A 1 69 ? 30.985 5.508 -5.681 1.00 56.31 69 SER A CA 1
ATOM 522 C C . SER A 1 69 ? 31.934 4.656 -6.538 1.00 56.31 69 SER A C 1
ATOM 524 O O . SER A 1 69 ? 31.661 4.414 -7.707 1.00 56.31 69 SER A O 1
ATOM 526 N N . THR A 1 70 ? 33.022 4.161 -5.943 1.00 51.06 70 THR A N 1
ATOM 527 C CA . THR A 1 70 ? 34.030 3.279 -6.539 1.00 51.06 70 THR A CA 1
ATOM 528 C C . THR A 1 70 ? 33.672 1.787 -6.552 1.00 51.06 70 THR A C 1
ATOM 530 O O . THR A 1 70 ? 34.291 1.046 -7.303 1.00 51.06 70 THR A O 1
ATOM 533 N N . GLY A 1 71 ? 32.719 1.317 -5.737 1.00 55.75 71 GLY A N 1
ATOM 534 C CA . GLY A 1 71 ? 32.309 -0.100 -5.700 1.00 55.75 71 GLY A CA 1
ATOM 535 C C . GLY A 1 71 ? 31.283 -0.461 -6.779 1.00 55.75 71 GLY A C 1
ATOM 536 O O . GLY A 1 71 ? 31.258 -1.585 -7.277 1.00 55.75 71 GLY A O 1
ATOM 537 N N . ILE A 1 72 ? 30.474 0.526 -7.168 1.00 65.19 72 ILE A N 1
ATOM 538 C CA . ILE A 1 72 ? 29.497 0.451 -8.264 1.00 65.19 72 ILE A CA 1
ATOM 539 C C . ILE A 1 72 ? 30.038 1.076 -9.559 1.00 65.19 72 ILE A C 1
ATOM 541 O O . ILE A 1 72 ? 29.449 0.923 -10.628 1.00 65.19 72 ILE A O 1
ATOM 545 N N . SER A 1 73 ? 31.203 1.729 -9.513 1.00 60.44 73 SER A N 1
ATOM 546 C CA . SER A 1 73 ? 31.855 2.181 -10.738 1.00 60.44 73 SER A CA 1
ATOM 547 C C . SER A 1 73 ? 32.262 0.984 -11.604 1.00 60.44 73 SER A C 1
ATOM 549 O O . SER A 1 73 ? 32.642 -0.080 -11.105 1.00 60.44 73 SER A O 1
ATOM 551 N N . ARG A 1 74 ? 32.175 1.163 -12.927 1.00 72.75 74 ARG A N 1
ATOM 552 C CA . ARG A 1 74 ? 32.519 0.142 -13.929 1.00 72.75 74 ARG A CA 1
ATOM 553 C C . ARG A 1 74 ? 31.646 -1.118 -13.877 1.00 72.75 74 ARG A C 1
ATOM 555 O O . ARG A 1 74 ? 32.106 -2.201 -14.237 1.00 72.75 74 ARG A O 1
ATOM 562 N N . LEU A 1 75 ? 30.406 -1.034 -13.387 1.00 82.50 75 LEU A N 1
ATOM 563 C CA . LEU A 1 75 ? 29.454 -2.139 -13.563 1.00 82.50 75 LEU A CA 1
ATOM 564 C C . LEU A 1 75 ? 29.193 -2.404 -15.049 1.00 82.50 75 LEU A C 1
ATOM 566 O O . LEU A 1 75 ? 29.185 -3.558 -15.470 1.00 82.50 75 LEU A O 1
ATOM 570 N N . GLY A 1 76 ? 29.099 -1.352 -15.858 1.00 84.81 76 GLY A N 1
ATOM 571 C CA . GLY A 1 76 ? 28.905 -1.447 -17.299 1.00 84.81 76 GLY A CA 1
ATOM 572 C C . GLY A 1 76 ? 30.052 -2.121 -18.048 1.00 84.81 76 GLY A C 1
ATOM 573 O O . GLY A 1 76 ? 29.850 -2.559 -19.174 1.00 84.81 76 GLY A O 1
ATOM 574 N N . THR A 1 77 ? 31.228 -2.290 -17.436 1.00 84.81 77 THR A N 1
ATOM 575 C CA . THR A 1 77 ? 32.326 -3.070 -18.030 1.00 84.81 77 THR A CA 1
ATOM 576 C C . THR A 1 77 ? 32.336 -4.537 -17.596 1.00 84.81 77 THR A C 1
ATOM 578 O O . THR A 1 77 ? 33.247 -5.261 -17.986 1.00 84.81 77 THR A O 1
ATOM 581 N N . ARG A 1 78 ? 31.408 -4.968 -16.731 1.00 82.31 78 ARG A N 1
ATOM 582 C CA . ARG A 1 78 ? 31.438 -6.292 -16.077 1.00 82.31 78 ARG A CA 1
ATOM 583 C C . ARG A 1 78 ? 30.144 -7.089 -16.204 1.00 82.31 78 ARG A C 1
ATOM 585 O O . ARG A 1 78 ? 30.192 -8.301 -16.038 1.00 82.31 78 ARG A O 1
ATOM 592 N N . THR A 1 79 ? 29.010 -6.442 -16.451 1.00 86.38 79 THR A N 1
ATOM 593 C CA . THR A 1 79 ? 27.694 -7.094 -16.516 1.00 86.38 79 THR A CA 1
ATOM 594 C C . THR A 1 79 ? 26.830 -6.483 -17.617 1.00 86.38 79 THR A C 1
ATOM 596 O O . THR A 1 79 ? 27.227 -5.509 -18.254 1.00 86.38 79 THR A O 1
ATOM 599 N N . ASP A 1 80 ? 25.653 -7.050 -17.833 1.00 88.88 80 ASP A N 1
ATOM 600 C CA . ASP A 1 80 ? 24.610 -6.556 -18.727 1.00 88.88 80 ASP A CA 1
ATOM 601 C C . ASP A 1 80 ? 23.317 -6.248 -17.947 1.00 88.88 80 ASP A C 1
ATOM 603 O O . ASP A 1 80 ? 23.183 -6.579 -16.763 1.00 88.88 80 ASP A O 1
ATOM 607 N N . MET A 1 81 ? 22.372 -5.577 -18.610 1.00 88.94 81 MET A N 1
ATOM 608 C CA . MET A 1 81 ? 21.122 -5.128 -17.993 1.00 88.94 81 MET A CA 1
ATOM 609 C C . MET A 1 81 ? 20.243 -6.287 -17.526 1.00 88.94 81 MET A C 1
ATOM 611 O O . MET A 1 81 ? 19.672 -6.190 -16.442 1.00 88.94 81 MET A O 1
ATOM 615 N N . ARG A 1 82 ? 20.147 -7.374 -18.299 1.00 87.25 82 ARG A N 1
ATOM 616 C CA . ARG A 1 82 ? 19.301 -8.530 -17.971 1.00 87.25 82 ARG A CA 1
ATOM 617 C C . ARG A 1 82 ? 19.852 -9.262 -16.746 1.00 87.25 82 ARG A C 1
ATOM 619 O O . ARG A 1 82 ? 19.102 -9.543 -15.815 1.00 87.25 82 ARG A O 1
ATOM 626 N N . SER A 1 83 ? 21.161 -9.494 -16.710 1.00 86.50 83 SER A N 1
ATOM 627 C CA . SER A 1 83 ? 21.848 -10.146 -15.594 1.00 86.50 83 SER A CA 1
ATOM 628 C C . SER A 1 83 ? 21.779 -9.318 -14.311 1.00 86.50 83 SER A C 1
ATOM 630 O O . SER A 1 83 ? 21.507 -9.860 -13.240 1.00 86.50 83 SER A O 1
ATOM 632 N N . LEU A 1 84 ? 22.001 -8.000 -14.398 1.00 87.38 84 LEU A N 1
ATOM 633 C CA . LEU A 1 84 ? 21.896 -7.120 -13.232 1.00 87.38 84 LEU A CA 1
ATOM 634 C C . LEU A 1 84 ? 20.449 -7.007 -12.733 1.00 87.38 84 LEU A C 1
ATOM 636 O O . LEU A 1 84 ? 20.237 -7.037 -11.524 1.00 87.38 84 LEU A O 1
ATOM 640 N N . ALA A 1 85 ? 19.466 -6.940 -13.636 1.00 88.88 85 ALA A N 1
ATOM 641 C CA . ALA A 1 85 ? 18.057 -6.888 -13.257 1.00 88.88 85 ALA A CA 1
ATOM 642 C C . ALA A 1 85 ? 17.637 -8.171 -12.535 1.00 88.88 85 ALA A C 1
ATOM 644 O O . ALA A 1 85 ? 17.059 -8.086 -11.457 1.00 88.88 85 ALA A O 1
ATOM 645 N N . GLY A 1 86 ? 18.021 -9.340 -13.058 1.00 86.38 86 GLY A N 1
ATOM 646 C CA . GLY A 1 86 ? 17.761 -10.620 -12.394 1.00 86.38 86 GLY A CA 1
ATOM 647 C C . GLY A 1 86 ? 18.415 -10.721 -11.012 1.00 86.38 86 GLY A C 1
ATOM 648 O O . GLY A 1 86 ? 17.791 -11.201 -10.071 1.00 86.38 86 GLY A O 1
ATOM 649 N N . PHE A 1 87 ? 19.641 -10.208 -10.850 1.00 85.00 87 PHE A N 1
ATOM 650 C CA . PHE A 1 87 ? 20.298 -10.142 -9.539 1.00 85.00 87 PHE A CA 1
ATOM 651 C C . PHE A 1 87 ? 19.572 -9.214 -8.554 1.00 85.00 87 PHE A C 1
ATOM 653 O O . PHE A 1 87 ? 19.482 -9.533 -7.374 1.00 85.00 87 PHE A O 1
ATOM 660 N N . LEU A 1 88 ? 19.077 -8.062 -9.014 1.00 85.94 88 LEU A N 1
ATOM 661 C CA . LEU A 1 88 ? 18.364 -7.099 -8.169 1.00 85.94 88 LEU A CA 1
ATOM 662 C C . LEU A 1 88 ? 16.959 -7.578 -7.781 1.00 85.94 88 LEU A C 1
ATOM 664 O O . LEU A 1 88 ? 16.504 -7.279 -6.680 1.00 85.94 88 LEU A O 1
ATOM 668 N N . GLU A 1 89 ? 16.296 -8.311 -8.673 1.00 86.25 89 GLU A N 1
ATOM 669 C CA . GLU A 1 89 ? 14.979 -8.915 -8.450 1.00 86.25 89 GLU A CA 1
ATOM 670 C C . GLU A 1 89 ? 15.050 -10.146 -7.543 1.00 86.25 89 GLU A C 1
ATOM 672 O O . GLU A 1 89 ? 14.134 -10.415 -6.774 1.00 86.25 89 GLU A O 1
ATOM 677 N N . SER A 1 90 ? 16.128 -10.922 -7.631 1.00 80.75 90 SER A N 1
ATOM 678 C CA . SER A 1 90 ? 16.309 -12.149 -6.853 1.00 80.75 90 SER A CA 1
ATOM 679 C C . SER A 1 90 ? 17.761 -12.282 -6.398 1.00 80.75 90 SER A C 1
ATOM 681 O O . SER A 1 90 ? 18.510 -13.114 -6.927 1.00 80.75 90 SER A O 1
ATOM 683 N N . PRO A 1 91 ? 18.194 -11.461 -5.423 1.00 77.31 91 PRO A N 1
ATOM 684 C CA . PRO A 1 91 ? 19.555 -11.533 -4.927 1.00 77.31 91 PRO A CA 1
ATOM 685 C C . PRO A 1 91 ? 19.791 -12.895 -4.257 1.00 77.31 91 PRO A C 1
ATOM 687 O O . PRO A 1 91 ? 18.922 -13.393 -3.534 1.00 77.31 91 PRO A O 1
ATOM 690 N N . PRO A 1 92 ? 20.958 -13.526 -4.478 1.00 67.75 92 PRO A N 1
ATOM 691 C CA . PRO A 1 92 ? 21.281 -14.791 -3.841 1.00 67.75 92 PRO A CA 1
ATOM 692 C C . PRO A 1 92 ? 21.247 -14.630 -2.320 1.00 67.75 92 PRO A C 1
ATOM 694 O O . PRO A 1 92 ? 21.826 -13.697 -1.762 1.00 67.75 92 PRO A O 1
ATOM 697 N N . GLN A 1 93 ? 20.562 -15.558 -1.656 1.00 59.75 93 GLN A N 1
ATOM 698 C CA . GLN A 1 93 ? 20.483 -15.585 -0.202 1.00 59.75 93 GLN A CA 1
ATOM 699 C C . GLN A 1 93 ? 21.862 -15.930 0.387 1.00 59.75 93 GLN A C 1
ATOM 701 O O . GLN A 1 93 ? 22.570 -16.760 -0.192 1.00 59.75 93 GLN A O 1
ATOM 706 N N . PRO A 1 94 ? 22.261 -15.324 1.520 1.00 55.25 94 PRO A N 1
ATOM 707 C CA . PRO A 1 94 ? 23.515 -15.665 2.184 1.00 55.25 94 PRO A CA 1
ATOM 708 C C . PRO A 1 94 ? 23.559 -17.160 2.508 1.00 55.25 94 PRO A C 1
ATOM 710 O O . PRO A 1 94 ? 22.624 -17.696 3.110 1.00 55.25 94 PRO A O 1
ATOM 713 N N . ASP A 1 95 ? 24.641 -17.837 2.124 1.00 48.41 95 ASP A N 1
ATOM 714 C CA . ASP A 1 95 ? 24.860 -19.210 2.558 1.00 48.41 95 ASP A CA 1
ATOM 715 C C . ASP A 1 95 ? 25.299 -19.243 4.041 1.00 48.41 95 ASP A C 1
ATOM 717 O O . ASP A 1 95 ? 25.657 -18.233 4.652 1.00 48.41 95 ASP A O 1
ATOM 721 N N . VAL A 1 96 ? 25.226 -20.421 4.665 1.00 42.25 96 VAL A N 1
ATOM 722 C CA . VAL A 1 96 ? 25.491 -20.616 6.106 1.00 42.25 96 VAL A CA 1
ATOM 723 C C . VAL A 1 96 ? 26.938 -20.253 6.505 1.00 42.25 96 VAL A C 1
ATOM 725 O O . VAL A 1 96 ? 27.219 -20.067 7.694 1.00 42.25 96 VAL A O 1
ATOM 728 N N . TYR A 1 97 ? 27.854 -20.130 5.542 1.00 38.44 97 TYR A N 1
ATOM 729 C CA . TYR A 1 97 ? 29.285 -19.906 5.752 1.00 38.44 97 TYR A CA 1
ATOM 730 C C . TYR A 1 97 ? 29.787 -18.550 5.232 1.00 38.44 97 TYR A C 1
ATOM 732 O O . TYR A 1 97 ? 30.808 -18.068 5.727 1.00 38.44 97 TYR A O 1
ATOM 740 N N . ASP A 1 98 ? 29.047 -17.902 4.338 1.00 47.75 98 ASP A N 1
ATOM 741 C CA . ASP A 1 98 ? 29.340 -16.612 3.731 1.00 47.75 98 ASP A CA 1
ATOM 742 C C . ASP A 1 98 ? 28.172 -15.661 4.028 1.00 47.75 98 ASP A C 1
ATOM 744 O O . ASP A 1 98 ? 27.138 -15.636 3.358 1.00 47.75 98 ASP A O 1
ATOM 748 N N . ARG A 1 99 ? 28.307 -14.907 5.127 1.00 49.03 99 ARG A N 1
ATOM 749 C CA . ARG A 1 99 ? 27.308 -13.932 5.588 1.00 49.03 99 ARG A CA 1
ATOM 750 C C . ARG A 1 99 ? 27.228 -12.765 4.597 1.00 49.03 99 ARG A C 1
ATOM 752 O O . ARG A 1 99 ? 27.815 -11.709 4.828 1.00 49.03 99 ARG A O 1
ATOM 759 N N . ALA A 1 100 ? 26.519 -12.963 3.493 1.00 52.72 100 ALA A N 1
ATOM 760 C CA . ALA A 1 100 ? 26.188 -11.916 2.541 1.00 52.72 100 ALA A CA 1
ATOM 761 C C . ALA A 1 100 ? 25.094 -10.993 3.106 1.00 52.72 100 ALA A C 1
ATOM 763 O O . ALA A 1 100 ? 24.132 -11.419 3.745 1.00 52.72 100 ALA A O 1
ATOM 764 N N . PHE A 1 101 ? 25.284 -9.697 2.880 1.00 57.75 101 PHE A N 1
ATOM 765 C CA . PHE A 1 101 ? 24.364 -8.629 3.256 1.00 57.75 101 PHE A CA 1
ATOM 766 C C . PHE A 1 101 ? 23.006 -8.807 2.549 1.00 57.75 101 PHE A C 1
ATOM 768 O O . PHE A 1 101 ? 23.012 -8.985 1.328 1.00 57.75 101 PHE A O 1
ATOM 775 N N . PRO A 1 102 ? 21.857 -8.720 3.251 1.00 62.19 102 PRO A N 1
ATOM 776 C CA . PRO A 1 102 ? 20.554 -8.777 2.597 1.00 62.19 102 PRO A CA 1
ATOM 777 C C . PRO A 1 102 ? 20.376 -7.523 1.727 1.00 62.19 102 PRO A C 1
ATOM 779 O O . PRO A 1 102 ? 20.154 -6.429 2.235 1.00 62.19 102 PRO A O 1
ATOM 782 N N . HIS A 1 103 ? 20.537 -7.673 0.410 1.00 72.25 103 HIS A N 1
ATOM 783 C CA . HIS A 1 103 ? 20.316 -6.617 -0.591 1.00 72.25 103 HIS A CA 1
ATOM 784 C C . HIS A 1 103 ? 18.896 -6.696 -1.192 1.00 72.25 103 HIS A C 1
ATOM 786 O O . HIS A 1 103 ? 18.581 -6.015 -2.165 1.00 72.25 103 HIS A O 1
ATOM 792 N N . ASP A 1 104 ? 18.022 -7.540 -0.649 1.00 84.81 104 ASP A N 1
ATOM 793 C CA . ASP A 1 104 ? 16.654 -7.636 -1.140 1.00 84.81 104 ASP A CA 1
ATOM 794 C C . ASP A 1 104 ? 15.853 -6.408 -0.693 1.00 84.81 104 ASP A C 1
ATOM 796 O O . ASP A 1 104 ? 15.731 -6.133 0.498 1.00 84.81 104 ASP A O 1
ATOM 800 N N . PHE A 1 105 ? 15.336 -5.642 -1.650 1.00 87.00 105 PHE A N 1
ATOM 801 C CA . PHE A 1 105 ? 14.457 -4.493 -1.411 1.00 87.00 105 PHE A CA 1
ATOM 802 C C . PHE A 1 105 ? 13.034 -4.730 -1.946 1.00 87.00 105 PHE A C 1
ATOM 804 O O . PHE A 1 105 ? 12.239 -3.783 -1.989 1.00 87.00 105 PHE A O 1
ATOM 811 N N . GLY A 1 106 ? 12.716 -5.963 -2.359 1.00 87.81 106 GLY A N 1
ATOM 812 C CA . GLY A 1 106 ? 11.427 -6.346 -2.933 1.00 87.81 106 GLY A CA 1
ATOM 813 C C . GLY A 1 106 ? 11.124 -5.614 -4.238 1.00 87.81 106 GLY A C 1
ATOM 814 O O . GLY A 1 106 ? 10.024 -5.088 -4.397 1.00 87.81 106 GLY A O 1
ATOM 815 N N . LEU A 1 107 ? 12.117 -5.492 -5.126 1.00 89.81 107 LEU A N 1
ATOM 816 C CA . LEU A 1 107 ? 11.946 -4.818 -6.413 1.00 89.81 107 LEU A CA 1
ATOM 817 C C . LEU A 1 107 ? 11.157 -5.700 -7.382 1.00 89.81 107 LEU A C 1
ATOM 819 O O . LEU A 1 107 ? 11.477 -6.871 -7.567 1.00 89.81 107 LEU A O 1
ATOM 823 N N . SER A 1 108 ? 10.165 -5.113 -8.047 1.00 91.00 108 SER A N 1
ATOM 824 C CA . SER A 1 108 ? 9.508 -5.743 -9.198 1.00 91.00 108 SER A CA 1
ATOM 825 C C . SER A 1 108 ? 10.461 -5.860 -10.394 1.00 91.00 108 SER A C 1
ATOM 827 O O . SER A 1 108 ? 11.436 -5.112 -10.495 1.00 91.00 108 SER A O 1
ATOM 829 N N . SER A 1 109 ? 10.149 -6.721 -11.368 1.00 86.75 109 SER A N 1
ATOM 830 C CA . SER A 1 109 ? 10.959 -6.867 -12.589 1.00 86.75 109 SER A CA 1
ATOM 831 C C . SER A 1 109 ? 11.133 -5.534 -13.339 1.00 86.75 109 SER A C 1
ATOM 833 O O . SER A 1 109 ? 12.204 -5.249 -13.877 1.00 86.75 109 SER A O 1
ATOM 835 N N . GLN A 1 110 ? 10.109 -4.667 -13.328 1.00 87.75 110 GLN A N 1
ATOM 836 C CA . GLN A 1 110 ? 10.171 -3.336 -13.944 1.00 87.75 110 GLN A CA 1
ATOM 837 C C . GLN A 1 110 ? 11.119 -2.391 -13.191 1.00 87.75 110 GLN A C 1
ATOM 839 O O . GLN A 1 110 ? 11.915 -1.688 -13.816 1.00 87.75 110 GLN A O 1
ATOM 844 N N . GLU A 1 111 ? 11.057 -2.373 -11.859 1.00 93.69 111 GLU A N 1
ATOM 845 C CA . GLU A 1 111 ? 11.956 -1.563 -11.031 1.00 93.69 111 GLU A CA 1
ATOM 846 C C . GLU A 1 111 ? 13.403 -2.051 -11.144 1.00 93.69 111 GLU A C 1
ATOM 848 O O . GLU A 1 111 ? 14.320 -1.243 -11.305 1.00 93.69 111 GLU A O 1
ATOM 853 N N . SER A 1 112 ? 13.613 -3.367 -11.138 1.00 92.75 112 SER A N 1
ATOM 854 C CA . SER A 1 112 ? 14.923 -3.991 -11.332 1.00 92.75 112 SER A CA 1
ATOM 855 C C . SER A 1 112 ? 15.518 -3.656 -12.698 1.00 92.75 112 SER A C 1
ATOM 857 O O . SER A 1 112 ? 16.701 -3.313 -12.787 1.00 92.75 112 SER A O 1
ATOM 859 N N . ALA A 1 113 ? 14.708 -3.673 -13.762 1.00 90.19 113 ALA A N 1
ATOM 860 C CA . ALA A 1 113 ? 15.126 -3.236 -15.091 1.00 90.19 113 ALA A CA 1
ATOM 861 C C . ALA A 1 113 ? 15.484 -1.740 -15.114 1.00 90.19 113 ALA A C 1
ATOM 863 O O . ALA A 1 113 ? 16.552 -1.374 -15.608 1.00 90.19 113 ALA A O 1
ATOM 864 N N . ALA A 1 114 ? 14.643 -0.877 -14.537 1.00 92.31 114 ALA A N 1
ATOM 865 C CA . ALA A 1 114 ? 14.888 0.565 -14.481 1.00 92.31 114 ALA A CA 1
ATOM 866 C C . ALA A 1 114 ? 16.183 0.898 -13.725 1.00 92.31 114 ALA A C 1
ATOM 868 O O . ALA A 1 114 ? 17.048 1.618 -14.235 1.00 92.31 114 ALA A O 1
ATOM 869 N N . LEU A 1 115 ? 16.360 0.319 -12.534 1.00 93.38 115 LEU A N 1
ATOM 870 C CA . LEU A 1 115 ? 17.564 0.498 -11.731 1.00 93.38 115 LEU A CA 1
ATOM 871 C C . LEU A 1 115 ? 18.806 -0.027 -12.461 1.00 93.38 115 LEU A C 1
ATOM 873 O O . LEU A 1 115 ? 19.826 0.661 -12.499 1.00 93.38 115 LEU A O 1
ATOM 877 N N . SER A 1 116 ? 18.714 -1.193 -13.105 1.00 92.38 116 SER A N 1
ATOM 878 C CA . SER A 1 116 ? 19.810 -1.742 -13.914 1.00 92.38 116 SER A CA 1
ATOM 879 C C . SER A 1 116 ? 20.188 -0.822 -15.064 1.00 92.38 116 SER A C 1
ATOM 881 O O . SER A 1 116 ? 21.372 -0.552 -15.268 1.00 92.38 116 SER A O 1
ATOM 883 N N . ALA A 1 117 ? 19.199 -0.282 -15.779 1.00 92.75 117 ALA A N 1
ATOM 884 C CA . ALA A 1 117 ? 19.442 0.641 -16.876 1.00 92.75 117 ALA A CA 1
ATOM 885 C C . ALA A 1 117 ? 20.176 1.901 -16.398 1.00 92.75 117 ALA A C 1
ATOM 887 O O . ALA A 1 117 ? 21.159 2.327 -17.009 1.00 92.75 117 ALA A O 1
ATOM 888 N N . PHE A 1 118 ? 19.754 2.468 -15.264 1.00 93.44 118 PHE A N 1
ATOM 889 C CA . PHE A 1 118 ? 20.427 3.619 -14.668 1.00 93.44 118 PHE A CA 1
ATOM 890 C C . PHE A 1 118 ? 21.859 3.293 -14.225 1.00 93.44 118 PHE A C 1
ATOM 892 O O . PHE A 1 118 ? 22.787 4.063 -14.499 1.00 93.44 118 PHE A O 1
ATOM 899 N N . LEU A 1 119 ? 22.072 2.153 -13.566 1.00 90.62 119 LEU A N 1
ATOM 900 C CA . LEU A 1 119 ? 23.393 1.711 -13.110 1.00 90.62 119 LEU A CA 1
ATOM 901 C C . LEU A 1 119 ? 24.363 1.462 -14.267 1.00 90.62 119 LEU A C 1
ATOM 903 O O . LEU A 1 119 ? 25.550 1.769 -14.145 1.00 90.62 119 LEU A O 1
ATOM 907 N N . LEU A 1 120 ? 23.851 0.971 -15.394 1.00 92.00 120 LEU A N 1
ATOM 908 C CA . LEU A 1 120 ? 24.620 0.632 -16.589 1.00 92.00 120 LEU A CA 1
ATOM 909 C C . LEU A 1 120 ? 24.564 1.712 -17.670 1.00 92.00 120 LEU A C 1
ATOM 911 O O . LEU A 1 120 ? 24.989 1.468 -18.792 1.00 92.00 120 LEU A O 1
ATOM 915 N N . ARG A 1 121 ? 24.118 2.932 -17.351 1.00 92.56 121 ARG A N 1
ATOM 916 C CA . ARG A 1 121 ? 24.010 4.047 -18.313 1.00 92.56 121 ARG A CA 1
ATOM 917 C C . ARG A 1 121 ? 25.307 4.383 -19.062 1.00 92.56 121 ARG A C 1
ATOM 919 O O . ARG A 1 121 ? 25.254 5.046 -20.089 1.00 92.56 121 ARG A O 1
ATOM 926 N N . GLU A 1 122 ? 26.468 3.931 -18.581 1.00 91.06 122 GLU A N 1
ATOM 927 C CA . GLU A 1 122 ? 27.742 4.029 -19.311 1.00 91.06 122 GLU A CA 1
ATOM 928 C C . GLU A 1 122 ? 27.805 3.147 -20.576 1.00 91.06 122 GLU A C 1
ATOM 930 O O . GLU A 1 122 ? 28.604 3.425 -21.464 1.00 91.06 122 GLU A O 1
ATOM 935 N N . GLN A 1 123 ? 26.939 2.133 -20.683 1.00 92.12 123 GLN A N 1
ATOM 936 C CA . GLN A 1 123 ? 26.731 1.298 -21.873 1.00 92.12 123 GLN A CA 1
ATOM 937 C C . GLN A 1 123 ? 25.834 1.968 -22.926 1.00 92.12 123 GLN A C 1
ATOM 939 O O . GLN A 1 123 ? 25.676 1.426 -24.021 1.00 92.12 123 GLN A O 1
ATOM 944 N N . ARG A 1 124 ? 25.209 3.112 -22.604 1.00 93.56 124 ARG A N 1
ATOM 945 C CA . ARG A 1 124 ? 24.239 3.786 -23.477 1.00 93.56 124 ARG A CA 1
ATOM 946 C C . ARG A 1 124 ? 24.910 4.275 -24.753 1.00 93.56 124 ARG A C 1
ATOM 948 O O . ARG A 1 124 ? 25.845 5.074 -24.713 1.00 93.56 124 ARG A O 1
ATOM 955 N N . VAL A 1 125 ? 24.362 3.857 -25.885 1.00 91.38 125 VAL A N 1
ATOM 956 C CA . VAL A 1 125 ? 24.675 4.400 -27.205 1.00 91.38 125 VAL A CA 1
ATOM 957 C C . VAL A 1 125 ? 23.446 5.075 -27.804 1.00 91.38 125 VAL A C 1
ATOM 959 O O . VAL A 1 125 ? 22.304 4.722 -27.506 1.00 91.38 125 VAL A O 1
ATOM 962 N N . THR A 1 126 ? 23.697 6.071 -28.647 1.00 87.44 126 THR A N 1
ATOM 963 C CA . THR A 1 126 ? 22.665 6.780 -29.401 1.00 87.44 126 THR A CA 1
ATOM 964 C C . THR A 1 126 ? 22.028 5.864 -30.448 1.00 87.44 126 THR A C 1
ATOM 966 O O . THR A 1 126 ? 22.643 4.886 -30.874 1.00 87.44 126 THR A O 1
ATOM 969 N N . ALA A 1 127 ? 20.801 6.180 -30.872 1.00 83.31 127 ALA A N 1
ATOM 970 C CA . ALA A 1 127 ? 20.034 5.353 -31.808 1.00 83.31 127 ALA A CA 1
ATOM 971 C C . ALA A 1 127 ? 20.787 5.048 -33.119 1.00 83.31 127 ALA A C 1
ATOM 973 O O . ALA A 1 127 ? 20.724 3.922 -33.592 1.00 83.31 127 ALA A O 1
ATOM 974 N N . ASP A 1 128 ? 21.576 5.998 -33.636 1.00 79.75 128 ASP A N 1
ATOM 975 C CA . ASP A 1 128 ? 22.397 5.853 -34.853 1.00 79.75 128 ASP A CA 1
ATOM 976 C C . ASP A 1 128 ? 23.556 4.849 -34.719 1.00 79.75 128 ASP A C 1
ATOM 978 O O . ASP A 1 128 ? 24.124 4.409 -35.718 1.00 79.75 128 ASP A O 1
ATOM 982 N N . LYS A 1 129 ? 23.936 4.507 -33.485 1.00 84.12 129 LYS A N 1
ATOM 983 C CA . LYS A 1 129 ? 25.026 3.568 -33.169 1.00 84.12 129 LYS A CA 1
ATOM 984 C C . LYS A 1 129 ? 24.520 2.259 -32.581 1.00 84.12 129 LYS A C 1
ATOM 986 O O . LYS A 1 129 ? 25.302 1.316 -32.454 1.00 84.12 129 LYS A O 1
ATOM 991 N N . ALA A 1 130 ? 23.255 2.216 -32.179 1.00 85.00 130 ALA A N 1
ATOM 992 C CA . ALA A 1 130 ? 22.624 1.014 -31.681 1.00 85.00 130 ALA A CA 1
ATOM 993 C C . ALA A 1 130 ? 22.282 0.081 -32.853 1.00 85.00 130 ALA A C 1
ATOM 995 O O . ALA A 1 130 ? 21.852 0.547 -33.911 1.00 85.00 130 ALA A O 1
ATOM 996 N N . PRO A 1 131 ? 22.429 -1.241 -32.688 1.00 84.00 131 PRO A N 1
ATOM 997 C CA . PRO A 1 131 ? 21.841 -2.176 -33.636 1.00 84.00 131 PRO A CA 1
ATOM 998 C C . PRO A 1 131 ? 20.305 -2.042 -33.621 1.00 84.00 131 PRO A C 1
ATOM 1000 O O . PRO A 1 131 ? 19.731 -1.831 -32.545 1.00 84.00 131 PRO A O 1
ATOM 1003 N N . PRO A 1 132 ? 19.630 -2.174 -34.780 1.00 83.62 132 PRO A N 1
ATOM 1004 C CA . PRO A 1 132 ? 18.174 -2.142 -34.846 1.00 83.62 132 PRO A CA 1
ATOM 1005 C C . PRO A 1 132 ? 17.546 -3.241 -33.985 1.00 83.62 132 PRO A C 1
ATOM 1007 O O . PRO A 1 132 ? 18.070 -4.354 -33.909 1.00 83.62 132 PRO A O 1
ATOM 1010 N N . GLN A 1 133 ? 16.414 -2.935 -33.359 1.00 83.88 133 GLN A N 1
ATOM 1011 C CA . GLN A 1 133 ? 15.695 -3.854 -32.473 1.00 83.88 133 GLN A CA 1
ATOM 1012 C C . GLN A 1 133 ? 14.230 -3.998 -32.895 1.00 83.88 133 GLN A C 1
ATOM 1014 O O . GLN A 1 133 ? 13.725 -3.070 -33.528 1.00 83.88 133 GLN A O 1
ATOM 1019 N N . PRO A 1 134 ? 13.546 -5.098 -32.519 1.00 89.31 134 PRO A N 1
ATOM 1020 C CA . PRO A 1 134 ? 12.120 -5.274 -32.781 1.00 89.31 134 PRO A CA 1
ATOM 1021 C C . PRO A 1 134 ? 11.252 -4.093 -32.320 1.00 89.31 134 PRO A C 1
ATOM 1023 O O . PRO A 1 134 ? 11.515 -3.521 -31.254 1.00 89.31 134 PRO A O 1
ATOM 1026 N N . GLY A 1 135 ? 10.240 -3.747 -33.121 1.00 91.19 135 GLY A N 1
ATOM 1027 C CA . GLY A 1 135 ? 9.222 -2.732 -32.808 1.00 91.19 135 GLY A CA 1
ATOM 1028 C C . GLY A 1 135 ? 9.050 -1.646 -33.877 1.00 91.19 135 GLY A C 1
ATOM 1029 O O . GLY A 1 135 ? 9.796 -1.593 -34.855 1.00 91.19 135 GLY A O 1
ATOM 1030 N N . LEU A 1 136 ? 8.073 -0.757 -33.663 1.00 93.31 136 LEU A N 1
ATOM 1031 C CA . LEU A 1 136 ? 7.717 0.371 -34.533 1.00 93.31 136 LEU A CA 1
ATOM 1032 C C . LEU A 1 136 ? 7.798 1.698 -33.784 1.00 93.31 136 LEU A C 1
ATOM 1034 O O . LEU A 1 136 ? 7.249 1.839 -32.694 1.00 93.31 136 LEU A O 1
ATOM 1038 N N . LYS A 1 137 ? 8.437 2.706 -34.378 1.00 93.44 137 LYS A N 1
ATOM 1039 C CA . LYS A 1 137 ? 8.418 4.066 -33.842 1.00 93.44 137 LYS A CA 1
ATOM 1040 C C . LYS A 1 137 ? 7.043 4.650 -34.131 1.00 93.44 137 LYS A C 1
ATOM 1042 O O . LYS A 1 137 ? 6.621 4.624 -35.283 1.00 93.44 137 LYS A O 1
ATOM 1047 N N . TRP A 1 138 ? 6.389 5.224 -33.129 1.00 95.50 138 TRP A N 1
ATOM 1048 C CA . TRP A 1 138 ? 5.121 5.921 -33.318 1.00 95.50 138 TRP A CA 1
ATOM 1049 C C . TRP A 1 138 ? 5.199 7.392 -32.907 1.00 95.50 138 TRP A C 1
ATOM 1051 O O . TRP A 1 138 ? 5.978 7.784 -32.031 1.00 95.50 138 TRP A O 1
ATOM 1061 N N . GLU A 1 139 ? 4.391 8.216 -33.562 1.00 96.75 139 GLU A N 1
ATOM 1062 C CA . GLU A 1 139 ? 4.218 9.647 -33.311 1.00 96.75 139 GLU A CA 1
ATOM 1063 C C . GLU A 1 139 ? 2.712 9.958 -33.326 1.00 96.75 139 GLU A C 1
ATOM 1065 O O . GLU A 1 139 ? 2.021 9.609 -34.283 1.00 96.75 139 GLU A O 1
ATOM 1070 N N . CYS A 1 140 ? 2.205 10.603 -32.272 1.00 97.50 140 CYS A N 1
ATOM 1071 C CA . CYS A 1 140 ? 0.825 11.083 -32.183 1.00 97.50 140 CYS A CA 1
ATOM 1072 C C . CYS A 1 140 ? 0.804 12.608 -32.279 1.00 97.50 140 CYS A C 1
ATOM 1074 O O . CYS A 1 140 ? 1.459 13.296 -31.491 1.00 97.50 140 CYS A O 1
ATOM 1076 N N . TYR A 1 141 ? 0.039 13.137 -33.226 1.00 97.56 141 TYR A N 1
ATOM 1077 C CA . TYR A 1 141 ? -0.134 14.562 -33.466 1.00 97.56 141 TYR A CA 1
ATOM 1078 C C . TYR A 1 141 ? -1.564 14.972 -33.154 1.00 97.56 141 TYR A C 1
ATOM 1080 O O . TYR A 1 141 ? -2.527 14.425 -33.683 1.00 97.56 141 TYR A O 1
ATOM 1088 N N . GLU A 1 142 ? -1.699 16.003 -32.334 1.00 96.12 142 GLU A N 1
ATOM 1089 C CA . GLU A 1 142 ? -2.984 16.614 -32.035 1.00 96.12 142 GLU A CA 1
ATOM 1090 C C . GLU A 1 142 ? -3.316 17.673 -33.089 1.00 96.12 142 GLU A C 1
ATOM 1092 O O . GLU A 1 142 ? -2.828 18.803 -33.032 1.00 96.12 142 GLU A O 1
ATOM 1097 N N . MET A 1 143 ? -4.149 17.311 -34.068 1.00 92.31 143 MET A N 1
ATOM 1098 C CA . MET A 1 143 ? -4.466 18.155 -35.224 1.00 92.31 143 MET A CA 1
ATOM 1099 C C . MET A 1 143 ? -5.962 18.188 -35.505 1.00 92.31 143 MET A C 1
ATOM 1101 O O . MET A 1 143 ? -6.636 17.182 -35.365 1.00 92.31 143 MET A O 1
ATOM 1105 N N . ASN A 1 144 ? -6.487 19.339 -35.920 1.00 93.31 144 ASN A N 1
ATOM 1106 C CA . ASN A 1 144 ? -7.890 19.451 -36.309 1.00 93.31 144 ASN A CA 1
ATOM 1107 C C . ASN A 1 144 ? -8.114 18.767 -37.668 1.00 93.31 144 ASN A C 1
ATOM 1109 O O . ASN A 1 144 ? -7.736 19.322 -38.698 1.00 93.31 144 ASN A O 1
ATOM 1113 N N . ILE A 1 145 ? -8.674 17.558 -37.647 1.00 95.12 145 ILE A N 1
ATOM 1114 C CA . ILE A 1 145 ? -9.046 16.796 -38.846 1.00 95.12 145 ILE A CA 1
ATOM 1115 C C . ILE A 1 145 ? -10.456 17.216 -39.282 1.00 95.12 145 ILE A C 1
ATOM 1117 O O . ILE A 1 145 ? -11.411 17.014 -38.535 1.00 95.12 145 ILE A O 1
ATOM 1121 N N . GLU A 1 146 ? -10.570 17.845 -40.454 1.00 92.62 146 GLU A N 1
ATOM 1122 C CA . GLU A 1 146 ? -11.838 18.364 -41.004 1.00 92.62 146 GLU A CA 1
ATOM 1123 C C . GLU A 1 146 ? -12.243 17.691 -42.325 1.00 92.62 146 GLU A C 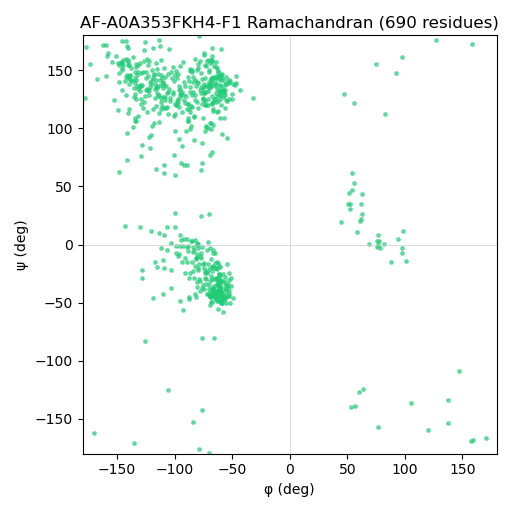1
ATOM 1125 O O . GLU A 1 146 ? -13.388 17.827 -42.759 1.00 92.62 146 GLU A O 1
ATOM 1130 N N . ASP A 1 147 ? -11.318 16.978 -42.970 1.00 93.75 147 ASP A N 1
ATOM 1131 C CA . ASP A 1 147 ? -11.528 16.278 -44.233 1.00 93.75 147 ASP A CA 1
ATOM 1132 C C . ASP A 1 147 ? -10.709 14.974 -44.299 1.00 93.75 147 ASP A C 1
ATOM 1134 O O . ASP A 1 147 ? -9.947 14.653 -43.389 1.00 93.75 147 ASP A O 1
ATOM 1138 N N . GLU A 1 148 ? -10.910 14.211 -45.375 1.00 94.12 148 GLU A N 1
ATOM 1139 C CA . GLU A 1 148 ? -10.284 12.905 -45.635 1.00 94.12 148 GLU A CA 1
ATOM 1140 C C . GLU A 1 148 ? -8.846 12.986 -46.179 1.00 94.12 148 GLU A C 1
ATOM 1142 O O . GLU A 1 148 ? -8.226 11.967 -46.492 1.00 94.12 148 GLU A O 1
ATOM 1147 N N . SER A 1 149 ? -8.309 14.195 -46.359 1.00 93.81 149 SER A N 1
ATOM 1148 C CA . SER A 1 149 ? -6.995 14.379 -46.964 1.00 93.81 149 SER A CA 1
ATOM 1149 C C . SER A 1 149 ? -5.872 14.155 -45.954 1.00 93.81 149 SER A C 1
ATOM 1151 O O . SER A 1 149 ? -6.005 14.416 -44.761 1.00 93.81 149 SER A O 1
ATOM 1153 N N . LEU A 1 150 ? -4.720 13.688 -46.446 1.00 94.50 150 LEU A N 1
ATOM 1154 C CA . LEU A 1 150 ? -3.530 13.509 -45.618 1.00 94.50 150 LEU A CA 1
ATOM 1155 C C . LEU A 1 150 ? -3.054 14.871 -45.070 1.00 94.50 150 LEU A C 1
ATOM 1157 O O . LEU A 1 150 ? -2.559 15.690 -45.856 1.00 94.50 150 LEU A O 1
ATOM 1161 N N . PRO A 1 151 ? -3.106 15.112 -43.744 1.00 93.56 151 PRO A N 1
ATOM 1162 C CA . PRO A 1 151 ? -2.659 16.371 -43.168 1.00 93.56 151 PRO A CA 1
ATOM 1163 C C . PRO A 1 151 ? -1.148 16.540 -43.331 1.00 93.56 151 PRO A C 1
ATOM 1165 O O . PRO A 1 151 ? -0.371 15.592 -43.168 1.00 93.56 151 PRO A O 1
ATOM 1168 N N . SER A 1 152 ? -0.704 17.772 -43.590 1.00 91.69 152 SER A N 1
ATOM 1169 C CA . SER A 1 152 ? 0.723 18.085 -43.510 1.00 91.69 152 SER A CA 1
ATOM 1170 C C . SER A 1 152 ? 1.163 18.180 -42.051 1.00 91.69 152 SER A C 1
ATOM 1172 O O . SER A 1 152 ? 0.618 18.969 -41.284 1.00 91.69 152 SER A O 1
ATOM 1174 N N . ILE A 1 153 ? 2.187 17.409 -41.691 1.00 92.00 153 ILE A N 1
ATOM 1175 C CA . ILE A 1 153 ? 2.833 17.440 -40.370 1.00 92.00 153 ILE A CA 1
ATOM 1176 C C . ILE A 1 153 ? 4.066 18.360 -40.341 1.00 92.00 153 ILE A C 1
ATOM 1178 O O . ILE A 1 153 ? 4.762 18.446 -39.329 1.00 92.00 153 ILE A O 1
ATOM 1182 N N . ASP A 1 154 ? 4.359 19.061 -41.440 1.00 89.94 154 ASP A N 1
ATOM 1183 C CA . ASP A 1 154 ? 5.532 19.930 -41.540 1.00 89.94 154 ASP A CA 1
ATOM 1184 C C . ASP A 1 154 ? 5.436 21.100 -40.553 1.00 89.94 154 ASP A C 1
ATOM 1186 O O . ASP A 1 154 ? 4.496 21.893 -40.574 1.00 89.94 154 ASP A O 1
ATOM 1190 N N . GLY A 1 155 ? 6.438 21.226 -39.681 1.00 84.38 155 GLY A N 1
ATOM 1191 C CA . GLY A 1 155 ? 6.463 22.261 -38.645 1.00 84.38 155 GLY A CA 1
ATOM 1192 C C . GLY A 1 155 ? 5.575 21.971 -37.429 1.00 84.38 155 GLY A C 1
ATOM 1193 O O . GLY A 1 155 ? 5.531 22.800 -36.519 1.00 84.38 155 GLY A O 1
ATOM 1194 N N . HIS A 1 156 ? 4.922 20.807 -37.374 1.00 87.31 156 HIS A N 1
ATOM 1195 C CA . HIS A 1 156 ? 4.206 20.325 -36.196 1.00 87.31 156 HIS A CA 1
ATOM 1196 C C . HIS A 1 156 ? 5.092 19.380 -35.378 1.00 87.31 156 HIS A C 1
ATOM 1198 O O . HIS A 1 156 ? 5.718 18.466 -35.914 1.00 87.31 156 HIS A O 1
ATOM 1204 N N . SER A 1 157 ? 5.134 19.586 -34.062 1.00 91.31 157 SER A N 1
ATOM 1205 C CA . SER A 1 157 ? 5.739 18.626 -33.136 1.00 91.31 157 SER A CA 1
ATOM 1206 C C . SER A 1 157 ? 4.692 17.596 -32.709 1.00 91.31 157 SER A C 1
ATOM 1208 O O . SER A 1 157 ? 3.549 17.990 -32.457 1.00 91.31 157 SER A O 1
ATOM 1210 N N . PRO A 1 158 ? 5.052 16.309 -32.584 1.00 95.69 158 PRO A N 1
ATOM 1211 C CA . PRO A 1 158 ? 4.144 15.320 -32.023 1.00 95.69 158 PRO A CA 1
ATOM 1212 C C . PRO A 1 158 ? 3.834 15.653 -30.557 1.00 95.69 158 PRO A C 1
ATOM 1214 O O . PRO A 1 158 ? 4.706 16.113 -29.816 1.00 95.69 158 PRO A O 1
ATOM 1217 N N . ALA A 1 159 ? 2.591 15.412 -30.143 1.00 93.88 159 ALA A N 1
ATOM 1218 C CA . ALA A 1 159 ? 2.152 15.515 -28.753 1.00 93.88 159 ALA A CA 1
ATOM 1219 C C . ALA A 1 159 ? 2.749 14.386 -27.896 1.00 93.88 159 ALA A C 1
ATOM 1221 O O . ALA A 1 159 ? 3.105 14.608 -26.740 1.00 93.88 159 ALA A O 1
ATOM 1222 N N . ALA A 1 160 ? 2.913 13.197 -28.484 1.00 91.56 160 ALA A N 1
ATOM 1223 C CA . ALA A 1 160 ? 3.606 12.067 -27.877 1.00 91.56 160 ALA A CA 1
ATOM 1224 C C . ALA A 1 160 ? 4.331 11.223 -28.936 1.00 91.56 160 ALA A C 1
ATOM 1226 O O . ALA A 1 160 ? 3.976 11.228 -30.114 1.00 91.56 160 ALA A O 1
ATOM 1227 N N . THR A 1 161 ? 5.363 10.495 -28.515 1.00 92.44 161 THR A N 1
ATOM 1228 C CA . THR A 1 161 ? 6.105 9.553 -29.359 1.00 92.44 161 THR A CA 1
ATOM 1229 C C . THR A 1 161 ? 6.617 8.391 -28.515 1.00 92.44 161 THR A C 1
ATOM 1231 O O . THR A 1 161 ? 6.842 8.546 -27.312 1.00 92.44 161 THR A O 1
ATOM 1234 N N . GLY A 1 162 ? 6.833 7.238 -29.140 1.00 88.31 162 GLY A N 1
ATOM 1235 C CA . GLY A 1 162 ? 7.370 6.061 -28.472 1.00 88.31 162 GLY A CA 1
ATOM 1236 C C . GLY A 1 162 ? 7.746 4.949 -29.443 1.00 88.31 162 GLY A C 1
ATOM 1237 O O . GLY A 1 162 ? 7.922 5.173 -30.641 1.00 88.31 162 GLY A O 1
ATOM 1238 N N . VAL A 1 163 ? 7.884 3.744 -28.894 1.00 88.25 163 VAL A N 1
ATOM 1239 C CA . VAL A 1 163 ? 8.017 2.498 -29.652 1.00 88.25 163 VAL A CA 1
ATOM 1240 C C . VAL A 1 163 ? 6.873 1.580 -29.234 1.00 88.25 163 VAL A C 1
ATOM 1242 O O . VAL A 1 163 ? 6.576 1.506 -28.042 1.00 88.25 163 VAL A O 1
ATOM 1245 N N . ALA A 1 164 ? 6.226 0.936 -30.197 1.00 89.62 164 ALA A N 1
ATOM 1246 C CA . ALA A 1 164 ? 5.150 -0.025 -29.989 1.00 89.62 164 ALA A CA 1
ATOM 1247 C C . ALA A 1 164 ? 5.515 -1.364 -30.629 1.00 89.62 164 ALA A C 1
ATOM 1249 O O . ALA A 1 164 ? 6.292 -1.411 -31.585 1.00 89.62 164 ALA A O 1
ATOM 1250 N N . ASP A 1 165 ? 4.924 -2.432 -30.106 1.00 90.94 165 ASP A N 1
ATOM 1251 C CA . ASP A 1 165 ? 5.088 -3.784 -30.639 1.00 90.94 165 ASP A CA 1
ATOM 1252 C C . ASP A 1 165 ? 3.944 -4.165 -31.603 1.00 90.94 165 ASP A C 1
ATOM 1254 O O . ASP A 1 165 ? 3.980 -5.236 -32.196 1.00 90.94 165 ASP A O 1
ATOM 1258 N N . PHE A 1 166 ? 2.972 -3.265 -31.793 1.00 90.81 166 PHE A N 1
ATOM 1259 C CA . PHE A 1 166 ? 1.774 -3.423 -32.622 1.00 90.81 166 PHE A CA 1
ATOM 1260 C C . PHE A 1 166 ? 1.452 -2.121 -33.382 1.00 90.81 166 PHE A C 1
ATOM 1262 O O . PHE A 1 166 ? 2.016 -1.057 -33.088 1.00 90.81 166 PHE A O 1
ATOM 1269 N N . ILE A 1 167 ? 0.528 -2.197 -34.343 1.00 94.62 167 ILE A N 1
ATOM 1270 C CA . ILE A 1 167 ? -0.049 -1.046 -35.056 1.00 94.62 167 ILE A CA 1
ATOM 1271 C C . ILE A 1 167 ? -1.513 -0.916 -34.631 1.00 94.62 167 ILE A C 1
ATOM 1273 O O . ILE A 1 167 ? -2.285 -1.833 -34.873 1.00 94.62 167 ILE A O 1
ATOM 1277 N N . GLY A 1 168 ? -1.888 0.213 -34.025 1.00 94.56 168 GLY A N 1
ATOM 1278 C CA . GLY A 1 168 ? -3.260 0.435 -33.562 1.00 94.56 168 GLY A CA 1
ATOM 1279 C C . GLY A 1 168 ? -3.503 1.823 -32.951 1.00 94.56 168 GLY A C 1
ATOM 1280 O O . GLY A 1 168 ? -2.551 2.591 -32.751 1.00 94.56 168 GLY A O 1
ATOM 1281 N N . PRO A 1 169 ? -4.769 2.202 -32.690 1.00 93.75 169 PRO A N 1
ATOM 1282 C CA . PRO A 1 169 ? -5.138 3.530 -32.195 1.00 93.75 169 PRO A CA 1
ATOM 1283 C C . PRO A 1 169 ? -4.839 3.764 -30.699 1.00 93.75 169 PRO A C 1
ATOM 1285 O O . PRO A 1 169 ? -5.063 4.860 -30.180 1.00 93.75 169 PRO A O 1
ATOM 1288 N N . GLU A 1 170 ? -4.332 2.769 -29.976 1.00 95.44 170 GLU A N 1
ATOM 1289 C CA . GLU A 1 170 ? -4.111 2.774 -28.523 1.00 95.44 170 GLU A CA 1
ATOM 1290 C C . GLU A 1 170 ? -3.016 3.755 -28.077 1.00 95.44 170 GLU A C 1
ATOM 1292 O O . GLU A 1 170 ? -2.972 4.149 -26.913 1.00 95.44 170 GLU A O 1
ATOM 1297 N N . VAL A 1 171 ? -2.134 4.174 -28.989 1.00 93.88 171 VAL A N 1
ATOM 1298 C CA . VAL A 1 171 ? -1.043 5.127 -28.703 1.00 93.88 171 VAL A CA 1
ATOM 1299 C C . VAL A 1 171 ? -1.471 6.602 -28.797 1.00 93.88 171 VAL A C 1
ATOM 1301 O O . VAL A 1 171 ? -0.638 7.503 -28.660 1.00 93.88 171 VAL A O 1
ATOM 1304 N N . ARG A 1 172 ? -2.757 6.876 -29.053 1.00 94.56 172 ARG A N 1
ATOM 1305 C CA . ARG A 1 172 ? -3.305 8.237 -29.175 1.00 94.56 172 ARG A CA 1
ATOM 1306 C C . ARG A 1 172 ? -3.255 9.016 -27.855 1.00 94.56 172 ARG A C 1
ATOM 1308 O O . ARG A 1 172 ? -3.328 8.449 -26.769 1.00 94.56 172 ARG A O 1
ATOM 1315 N N . THR A 1 173 ? -3.206 10.345 -27.948 1.00 94.81 173 THR A N 1
ATOM 1316 C CA . THR A 1 173 ? -3.255 11.245 -26.776 1.00 94.81 173 THR A CA 1
ATOM 1317 C C . THR A 1 173 ? -4.648 11.806 -26.483 1.00 94.81 173 THR A C 1
ATOM 1319 O O . THR A 1 173 ? -4.856 12.410 -25.432 1.00 94.81 173 THR A O 1
ATOM 1322 N N . ARG A 1 174 ? -5.607 11.612 -27.396 1.00 93.81 174 ARG A N 1
ATOM 1323 C CA . ARG A 1 174 ? -7.012 12.028 -27.278 1.00 93.81 174 ARG A CA 1
ATOM 1324 C C . ARG A 1 174 ? -7.889 11.214 -28.221 1.00 93.81 174 ARG A C 1
ATOM 1326 O O . ARG A 1 174 ? -7.369 10.650 -29.172 1.00 93.81 174 ARG A O 1
ATOM 1333 N N . ASP A 1 175 ? -9.197 11.206 -27.985 1.00 93.44 175 ASP A N 1
ATOM 1334 C CA . ASP A 1 175 ? -10.133 10.348 -28.730 1.00 93.44 175 ASP A CA 1
ATOM 1335 C C . ASP A 1 175 ? -10.524 10.874 -30.113 1.00 93.44 175 ASP A C 1
ATOM 1337 O O . ASP A 1 175 ? -10.987 10.109 -30.938 1.00 93.44 175 ASP A O 1
ATOM 1341 N N . ASN A 1 176 ? -10.357 12.169 -30.381 1.00 94.56 176 ASN A N 1
ATOM 1342 C CA . ASN A 1 176 ? -10.792 12.779 -31.637 1.00 94.56 176 ASN A CA 1
ATOM 1343 C C . ASN A 1 176 ? -9.756 13.791 -32.121 1.00 94.56 176 ASN A C 1
ATOM 1345 O O . ASN A 1 176 ? -8.990 14.341 -31.318 1.00 94.56 176 ASN A O 1
ATOM 1349 N N . HIS A 1 177 ? -9.786 14.102 -33.414 1.00 95.81 177 HIS A N 1
ATOM 1350 C CA . HIS A 1 177 ? -8.889 15.057 -34.054 1.00 95.81 177 HIS A CA 1
ATOM 1351 C C . HIS A 1 177 ? -7.414 14.713 -33.801 1.00 95.81 177 HIS A C 1
ATOM 1353 O O . HIS A 1 177 ? -6.678 15.476 -33.174 1.00 95.81 177 HIS A O 1
ATOM 1359 N N . PHE A 1 178 ? -6.946 13.553 -34.236 1.00 96.44 178 PHE A N 1
ATOM 1360 C CA . PHE A 1 178 ? -5.529 13.204 -34.125 1.00 96.44 178 PHE A CA 1
ATOM 1361 C C . PHE A 1 178 ? -5.000 12.566 -35.404 1.00 96.44 178 PHE A C 1
ATOM 1363 O O . PHE A 1 178 ? -5.760 12.095 -36.244 1.00 96.44 178 PHE A O 1
ATOM 1370 N N . LEU A 1 179 ? -3.676 12.571 -35.543 1.00 97.69 179 LEU A N 1
ATOM 1371 C CA . LEU A 1 179 ? -2.952 11.804 -36.546 1.00 97.69 179 LEU A CA 1
ATOM 1372 C C . LEU A 1 179 ? -1.948 10.896 -35.845 1.00 97.69 179 LEU A C 1
ATOM 1374 O O . LEU A 1 179 ? -1.136 11.365 -35.045 1.00 97.69 179 LEU A O 1
ATOM 1378 N N . LEU A 1 180 ? -1.972 9.614 -36.187 1.00 98.00 180 LEU A N 1
ATOM 1379 C CA . LEU A 1 180 ? -0.947 8.648 -35.818 1.00 98.00 180 LEU A CA 1
ATOM 1380 C C . LEU A 1 180 ? -0.028 8.382 -37.001 1.00 98.00 180 LEU A C 1
ATOM 1382 O O . LEU A 1 180 ? -0.462 8.308 -38.152 1.00 98.00 180 LEU A O 1
ATOM 1386 N N . ARG A 1 181 ? 1.254 8.207 -36.702 1.00 98.00 181 ARG A N 1
ATOM 1387 C CA . ARG A 1 181 ? 2.271 7.790 -37.660 1.00 98.00 181 ARG A CA 1
ATOM 1388 C C . ARG A 1 181 ? 3.119 6.691 -37.049 1.00 98.00 181 ARG A C 1
ATOM 1390 O O . ARG A 1 181 ? 3.716 6.912 -36.002 1.00 98.00 181 ARG A O 1
ATOM 1397 N N . PHE A 1 182 ? 3.217 5.561 -37.735 1.00 97.50 182 PHE A N 1
ATOM 1398 C CA . PHE A 1 182 ? 4.080 4.432 -37.397 1.00 97.50 182 PHE A CA 1
ATOM 1399 C C . PHE A 1 182 ? 5.187 4.299 -38.438 1.00 97.50 182 PHE A C 1
ATOM 1401 O O . PHE A 1 182 ? 4.923 4.420 -39.632 1.00 97.50 182 PHE A O 1
ATOM 1408 N N . GLN A 1 183 ? 6.420 4.054 -38.000 1.00 95.44 183 GLN A N 1
ATOM 1409 C CA . GLN A 1 183 ? 7.592 3.920 -38.861 1.00 95.44 183 GLN A CA 1
ATOM 1410 C C . GLN A 1 183 ? 8.511 2.796 -38.387 1.00 95.44 183 GLN A C 1
ATOM 1412 O O . GLN A 1 183 ? 8.803 2.686 -37.193 1.00 95.44 183 GLN A O 1
ATOM 1417 N N . ALA A 1 184 ? 9.027 2.013 -39.328 1.00 95.62 184 ALA A N 1
ATOM 1418 C CA . ALA A 1 184 ? 10.002 0.961 -39.059 1.00 95.62 184 ALA A CA 1
ATOM 1419 C C . ALA A 1 184 ? 10.781 0.581 -40.329 1.00 95.62 184 ALA A C 1
ATOM 1421 O O . ALA A 1 184 ? 10.455 0.988 -41.443 1.00 95.62 184 ALA A O 1
ATOM 1422 N N . GLU A 1 185 ? 11.810 -0.234 -40.156 1.00 94.62 185 GLU A N 1
ATOM 1423 C CA . GLU A 1 185 ? 12.335 -1.126 -41.184 1.00 94.62 185 GLU A CA 1
ATOM 1424 C C . GLU A 1 185 ? 11.506 -2.424 -41.164 1.00 94.62 185 GLU A C 1
ATOM 1426 O O . GLU A 1 185 ? 11.488 -3.122 -40.152 1.00 94.62 185 GLU A O 1
ATOM 1431 N N . LEU A 1 186 ? 10.822 -2.761 -42.259 1.00 95.69 186 LEU A N 1
ATOM 1432 C CA . LEU A 1 186 ? 10.096 -4.021 -42.430 1.00 95.69 186 LEU A CA 1
ATOM 1433 C C . LEU A 1 186 ? 11.030 -5.092 -43.009 1.00 95.69 186 LEU A C 1
ATOM 1435 O O . LEU A 1 186 ? 11.579 -4.940 -44.100 1.00 95.69 186 LEU A O 1
ATOM 1439 N N . LEU A 1 187 ? 11.200 -6.195 -42.287 1.00 95.38 187 LEU A N 1
ATOM 1440 C CA . LEU A 1 187 ? 11.951 -7.369 -42.703 1.00 95.38 187 LEU A CA 1
ATOM 1441 C C . LEU A 1 187 ? 11.036 -8.334 -43.459 1.00 95.38 187 LEU A C 1
ATOM 1443 O O . LEU A 1 187 ? 10.245 -9.071 -42.868 1.00 95.38 187 LEU A O 1
ATOM 1447 N N . VAL A 1 188 ? 11.213 -8.383 -44.773 1.00 95.75 188 VAL A N 1
ATOM 1448 C CA . VAL A 1 188 ? 10.513 -9.304 -45.665 1.00 95.75 188 VAL A CA 1
ATOM 1449 C C . VAL A 1 188 ? 11.292 -10.628 -45.738 1.00 95.75 188 VAL A C 1
ATOM 1451 O O . VAL A 1 188 ? 12.440 -10.650 -46.203 1.00 95.75 188 VAL A O 1
ATOM 1454 N N . PRO A 1 189 ? 10.714 -11.756 -45.281 1.00 94.00 189 PRO A N 1
ATOM 1455 C CA . PRO A 1 189 ? 11.444 -13.017 -45.129 1.00 94.00 189 PRO A CA 1
ATOM 1456 C C . PRO A 1 189 ? 11.749 -13.707 -46.464 1.00 94.00 189 PRO A C 1
ATOM 1458 O O . PRO A 1 189 ? 12.747 -14.433 -46.580 1.00 94.00 189 PRO A O 1
ATOM 1461 N N . GLN A 1 190 ? 10.900 -13.487 -47.470 1.00 95.62 190 GLN A N 1
ATOM 1462 C CA . GLN A 1 190 ? 10.975 -14.102 -48.792 1.00 95.62 190 GLN A CA 1
ATOM 1463 C C . GLN A 1 190 ? 10.552 -13.109 -49.876 1.00 95.62 190 GLN A C 1
ATOM 1465 O O . GLN A 1 190 ? 9.605 -12.348 -49.700 1.00 95.62 190 GLN A O 1
ATOM 1470 N N . GLU A 1 191 ? 11.260 -13.146 -51.002 1.00 97.00 191 GLU A N 1
ATOM 1471 C CA . GLU A 1 191 ? 10.905 -12.374 -52.192 1.00 97.00 191 GLU A CA 1
ATOM 1472 C C . GLU A 1 191 ? 9.605 -12.906 -52.806 1.00 97.00 191 GLU A C 1
ATOM 1474 O O . GLU A 1 191 ? 9.424 -14.123 -52.910 1.00 97.00 191 GLU A O 1
ATOM 1479 N N . GLY A 1 192 ? 8.724 -12.002 -53.234 1.00 96.50 192 GLY A N 1
ATOM 1480 C CA . GLY A 1 192 ? 7.487 -12.347 -53.927 1.00 96.50 192 GLY A CA 1
ATOM 1481 C C . GLY A 1 192 ? 6.433 -11.247 -53.873 1.00 96.50 192 GLY A C 1
ATOM 1482 O O . GLY A 1 192 ? 6.713 -10.109 -53.496 1.00 96.50 192 GLY A O 1
ATOM 1483 N N . GLU A 1 193 ? 5.216 -11.608 -54.265 1.00 97.25 193 GLU A N 1
ATOM 1484 C CA . GLU A 1 193 ? 4.036 -10.752 -54.157 1.00 97.25 193 GLU A CA 1
ATOM 1485 C C . GLU A 1 193 ? 3.473 -10.837 -52.733 1.00 97.25 193 GLU A C 1
ATOM 1487 O O . GLU A 1 193 ? 3.194 -11.931 -52.240 1.00 97.25 193 GLU A O 1
ATOM 1492 N N . TRP A 1 194 ? 3.340 -9.685 -52.084 1.00 97.50 194 TRP A N 1
ATOM 1493 C CA . TRP A 1 194 ? 2.772 -9.527 -50.748 1.00 97.50 194 TRP A CA 1
ATOM 1494 C C . TRP A 1 194 ? 1.514 -8.676 -50.839 1.00 97.50 194 TRP A C 1
ATOM 1496 O O . TRP A 1 194 ? 1.533 -7.626 -51.484 1.00 97.50 194 TRP A O 1
ATOM 1506 N N . THR A 1 195 ? 0.441 -9.106 -50.188 1.00 97.88 195 THR A N 1
ATOM 1507 C CA . THR A 1 195 ? -0.826 -8.373 -50.119 1.00 97.88 195 THR A CA 1
ATOM 1508 C C . THR A 1 195 ? -0.986 -7.778 -48.730 1.00 97.88 195 THR A C 1
ATOM 1510 O O . THR A 1 195 ? -0.819 -8.478 -47.738 1.00 97.88 195 THR A O 1
ATOM 1513 N N . PHE A 1 196 ? -1.306 -6.487 -48.664 1.00 98.06 196 PHE A N 1
ATOM 1514 C CA . PHE A 1 196 ? -1.549 -5.750 -47.428 1.00 98.06 196 PHE A CA 1
ATOM 1515 C C . PHE A 1 196 ? -3.032 -5.423 -47.293 1.00 98.06 196 PHE A C 1
ATOM 1517 O O . PHE A 1 196 ? -3.656 -4.991 -48.265 1.00 98.06 196 PHE A O 1
ATOM 1524 N N . HIS A 1 197 ? -3.566 -5.593 -46.088 1.00 98.25 197 HIS A N 1
ATOM 1525 C CA . HIS A 1 197 ? -4.943 -5.288 -45.716 1.00 98.25 197 HIS A CA 1
ATOM 1526 C C . HIS A 1 197 ? -4.895 -4.206 -44.640 1.00 98.25 197 HIS A C 1
ATOM 1528 O O . HIS A 1 197 ? -4.510 -4.483 -43.508 1.00 98.25 197 HIS A O 1
ATOM 1534 N N . LEU A 1 198 ? -5.219 -2.965 -45.005 1.00 98.00 198 LEU A N 1
ATOM 1535 C CA . LEU A 1 198 ? -5.221 -1.837 -44.074 1.00 98.00 198 LEU A CA 1
ATOM 1536 C C . LEU A 1 198 ? -6.662 -1.467 -43.734 1.00 98.00 198 LEU A C 1
ATOM 1538 O O . LEU A 1 198 ? -7.390 -0.969 -44.600 1.00 98.00 198 LEU A O 1
ATOM 1542 N N . THR A 1 199 ? -7.046 -1.703 -42.483 1.00 97.50 199 THR A N 1
ATOM 1543 C CA . THR A 1 199 ? -8.357 -1.358 -41.933 1.00 97.50 199 THR A CA 1
ATOM 1544 C C . THR A 1 199 ? -8.243 -0.094 -41.095 1.00 97.50 199 THR A C 1
ATOM 1546 O O . THR A 1 199 ? -7.373 0.007 -40.234 1.00 97.50 199 THR A O 1
ATOM 1549 N N . SER A 1 200 ? -9.111 0.882 -41.337 1.00 96.25 200 SER A N 1
ATOM 1550 C CA . SER A 1 200 ? -9.249 2.055 -40.469 1.00 96.25 200 SER A CA 1
ATOM 1551 C C . SER A 1 200 ? -10.676 2.582 -40.471 1.00 96.25 200 SER A C 1
ATOM 1553 O O . SER A 1 200 ? -11.395 2.345 -41.442 1.00 96.25 200 SER A O 1
ATOM 1555 N N . ASP A 1 201 ? -11.069 3.298 -39.414 1.00 92.50 201 ASP A N 1
ATOM 1556 C CA . ASP A 1 201 ? -12.331 4.056 -39.386 1.00 92.50 201 ASP A CA 1
ATOM 1557 C C . ASP A 1 201 ? -12.258 5.198 -40.417 1.00 92.50 201 ASP A C 1
ATOM 1559 O O . ASP A 1 201 ? -12.632 5.050 -41.588 1.00 92.50 201 ASP A O 1
ATOM 1563 N N . ASP A 1 202 ? -11.601 6.286 -40.034 1.00 94.88 202 ASP A N 1
ATOM 1564 C CA . ASP A 1 202 ? -11.331 7.421 -40.901 1.00 94.88 202 ASP A CA 1
ATOM 1565 C C . ASP A 1 202 ? -10.185 7.126 -41.898 1.00 94.88 202 ASP A C 1
ATOM 1567 O O . ASP A 1 202 ? -10.080 6.042 -42.488 1.00 94.88 202 ASP A O 1
ATOM 1571 N N . SER A 1 203 ? -9.337 8.112 -42.192 1.00 97.50 203 SER A N 1
ATOM 1572 C CA . SER A 1 203 ? -8.374 8.007 -43.285 1.00 97.50 203 SER A CA 1
ATOM 1573 C C . SER A 1 203 ? -7.070 7.343 -42.861 1.00 97.50 203 SER A C 1
ATOM 1575 O O . SER A 1 203 ? -6.504 7.670 -41.818 1.00 97.50 203 SER A O 1
ATOM 1577 N N . SER A 1 204 ? -6.558 6.428 -43.687 1.00 97.94 204 SER A N 1
ATOM 1578 C CA . SER A 1 204 ? -5.256 5.792 -43.468 1.00 97.94 204 SER A CA 1
ATOM 1579 C C . SER A 1 204 ? -4.477 5.549 -44.756 1.00 97.94 204 SER A C 1
ATOM 1581 O O . SER A 1 204 ? -5.015 5.538 -45.865 1.00 97.94 204 SER A O 1
ATOM 1583 N N . TRP A 1 205 ? -3.166 5.386 -44.615 1.00 98.44 205 TRP A N 1
ATOM 1584 C CA . TRP A 1 205 ? -2.244 5.246 -45.736 1.00 98.44 205 TRP A CA 1
ATOM 1585 C C . TRP A 1 205 ? -1.065 4.347 -45.366 1.00 98.44 205 TRP A C 1
ATOM 1587 O O . TRP A 1 205 ? -0.593 4.384 -44.229 1.00 98.44 205 TRP A O 1
ATOM 1597 N N . LEU A 1 206 ? -0.553 3.608 -46.353 1.00 98.19 206 LEU A N 1
ATOM 1598 C CA . LEU A 1 206 ? 0.633 2.753 -46.231 1.00 98.19 206 LEU A CA 1
ATOM 1599 C C . LEU A 1 206 ? 1.669 3.133 -47.287 1.00 98.19 206 LEU A C 1
ATOM 1601 O O . LEU A 1 206 ? 1.346 3.217 -48.476 1.00 98.19 206 LEU A O 1
ATOM 1605 N N . TRP A 1 207 ? 2.922 3.267 -46.861 1.00 98.25 207 TRP A N 1
ATOM 1606 C CA . TRP A 1 207 ? 4.083 3.405 -47.731 1.00 98.25 207 TRP A CA 1
ATOM 1607 C C . TRP A 1 207 ? 5.088 2.283 -47.494 1.00 98.25 207 TRP A C 1
ATOM 1609 O O . TRP A 1 207 ? 5.409 1.964 -46.348 1.00 98.25 207 TRP A O 1
ATOM 1619 N N . ILE A 1 208 ? 5.637 1.762 -48.592 1.00 95.75 208 ILE A N 1
ATOM 1620 C CA . ILE A 1 208 ? 6.778 0.843 -48.603 1.00 95.75 208 ILE A CA 1
ATOM 1621 C C . ILE A 1 208 ? 7.854 1.433 -49.518 1.00 95.75 208 ILE A C 1
ATOM 1623 O O . ILE A 1 208 ? 7.558 1.835 -50.639 1.00 95.75 208 ILE A O 1
ATOM 1627 N N . ASP A 1 209 ? 9.089 1.558 -49.033 1.00 91.25 209 ASP A N 1
ATOM 1628 C CA . ASP A 1 209 ? 10.221 2.186 -49.741 1.00 91.25 209 ASP A CA 1
ATOM 1629 C C . ASP A 1 209 ? 9.927 3.598 -50.279 1.00 91.25 209 ASP A C 1
ATOM 1631 O O . ASP A 1 209 ? 10.476 4.048 -51.286 1.00 91.25 209 ASP A O 1
ATOM 1635 N N . GLY A 1 210 ? 9.052 4.324 -49.577 1.00 83.81 210 GLY A N 1
ATOM 1636 C CA . GLY A 1 210 ? 8.596 5.659 -49.962 1.00 83.81 210 GLY A CA 1
ATOM 1637 C C . GLY A 1 210 ? 7.536 5.676 -51.070 1.00 83.81 210 GLY A C 1
ATOM 1638 O O . GLY A 1 210 ? 7.014 6.749 -51.380 1.00 83.81 210 GLY A O 1
ATOM 1639 N N . GLU A 1 211 ? 7.165 4.526 -51.636 1.00 93.56 211 GLU A N 1
ATOM 1640 C CA . GLU A 1 211 ? 6.035 4.396 -52.554 1.00 93.56 211 GLU A CA 1
ATOM 1641 C C . GLU A 1 211 ? 4.736 4.210 -51.765 1.00 93.56 211 GLU A C 1
ATOM 1643 O O . GLU A 1 211 ? 4.647 3.359 -50.882 1.00 93.56 211 GLU A O 1
ATOM 1648 N N . LYS A 1 212 ? 3.715 5.023 -52.069 1.00 96.75 212 LYS A N 1
ATOM 1649 C CA . LYS A 1 212 ? 2.395 4.907 -51.437 1.00 96.75 212 LYS A CA 1
ATOM 1650 C C . LYS A 1 212 ? 1.657 3.706 -52.025 1.00 96.75 212 LYS A C 1
ATOM 1652 O O . LYS A 1 212 ? 1.220 3.773 -53.172 1.00 96.75 212 LYS A O 1
ATOM 1657 N N . ILE A 1 213 ? 1.501 2.649 -51.234 1.00 96.50 213 ILE A N 1
ATOM 1658 C CA . ILE A 1 213 ? 0.844 1.404 -51.645 1.00 96.50 213 ILE A CA 1
ATOM 1659 C C . ILE A 1 213 ? -0.666 1.491 -51.410 1.00 96.50 213 ILE A C 1
ATOM 1661 O O . ILE A 1 213 ? -1.440 1.190 -52.315 1.00 96.50 213 ILE A O 1
ATOM 1665 N N . ILE A 1 214 ? -1.097 1.953 -50.230 1.00 98.06 214 ILE A N 1
ATOM 1666 C CA . ILE A 1 214 ? -2.522 2.071 -49.874 1.00 98.06 214 ILE A CA 1
ATOM 1667 C C . ILE A 1 214 ? -2.893 3.527 -49.574 1.00 98.06 214 ILE A C 1
ATOM 1669 O O . ILE A 1 214 ? -2.130 4.271 -48.956 1.00 98.06 214 ILE A O 1
ATOM 1673 N N . SER A 1 215 ? -4.098 3.904 -50.007 1.00 97.38 215 SER A N 1
ATOM 1674 C CA . SER A 1 215 ? -4.794 5.153 -49.686 1.00 97.38 215 SER A CA 1
ATOM 1675 C C . SER A 1 215 ? -6.243 4.799 -49.333 1.00 97.38 215 SER A C 1
ATOM 1677 O O . SER A 1 215 ? -7.009 4.435 -50.223 1.00 97.38 215 SER A O 1
ATOM 1679 N N . ASN A 1 216 ? -6.609 4.866 -48.055 1.00 96.50 216 ASN A N 1
ATOM 1680 C CA . ASN A 1 216 ? -7.956 4.610 -47.536 1.00 96.50 216 ASN A CA 1
ATOM 1681 C C . ASN A 1 216 ? -8.591 5.932 -47.079 1.00 96.50 216 ASN A C 1
ATOM 1683 O O . ASN A 1 216 ? -8.854 6.126 -45.902 1.00 96.50 216 ASN A O 1
ATOM 1687 N N . GLU A 1 217 ? -8.763 6.875 -48.005 1.00 96.94 217 GLU A N 1
ATOM 1688 C CA . GLU A 1 217 ? -9.231 8.239 -47.716 1.00 96.94 217 GLU A CA 1
ATOM 1689 C C . GLU A 1 217 ? -10.762 8.277 -47.622 1.00 96.94 217 GLU A C 1
ATOM 1691 O O . GLU A 1 217 ? -11.445 8.084 -48.629 1.00 96.94 217 GLU A O 1
ATOM 1696 N N . ALA A 1 218 ? -11.288 8.491 -46.416 1.00 92.62 218 ALA A N 1
ATOM 1697 C CA . ALA A 1 218 ? -12.660 8.934 -46.156 1.00 92.62 218 ALA A CA 1
ATOM 1698 C C . ALA A 1 218 ? -12.856 9.227 -44.659 1.00 92.62 218 ALA A C 1
ATOM 1700 O O . ALA A 1 218 ? -12.161 8.655 -43.818 1.00 92.62 218 ALA A O 1
ATOM 1701 N N . LEU A 1 219 ? -13.835 10.083 -44.351 1.00 92.31 219 LEU A N 1
ATOM 1702 C CA . LEU A 1 219 ? -14.379 10.265 -43.001 1.00 92.31 219 LEU A CA 1
ATOM 1703 C C . LEU A 1 219 ? -15.639 9.408 -42.835 1.00 92.31 219 LEU A C 1
ATOM 1705 O O . LEU A 1 219 ? -16.737 9.823 -43.233 1.00 92.31 219 LEU A O 1
ATOM 1709 N N . ALA A 1 220 ? -15.485 8.174 -42.369 1.00 88.62 220 ALA A N 1
ATOM 1710 C CA . ALA A 1 220 ? -16.593 7.227 -42.250 1.00 88.62 220 ALA A CA 1
ATOM 1711 C C . ALA A 1 220 ? -16.231 6.079 -41.298 1.00 88.62 220 ALA A C 1
ATOM 1713 O O . ALA A 1 220 ? -15.068 5.945 -40.971 1.00 88.62 220 ALA A O 1
ATOM 1714 N N . PRO A 1 221 ? -17.189 5.208 -40.936 1.00 89.75 221 PRO A N 1
ATOM 1715 C CA . PRO A 1 221 ? -16.891 4.006 -40.168 1.00 89.75 221 PRO A CA 1
ATOM 1716 C C . PRO A 1 221 ? -15.898 3.057 -40.866 1.00 89.75 221 PRO A C 1
ATOM 1718 O O . PRO A 1 221 ? -15.696 3.177 -42.079 1.00 89.75 221 PRO A O 1
ATOM 1721 N N . GLU A 1 222 ? -15.404 2.062 -40.123 1.00 91.38 222 GLU A N 1
ATOM 1722 C CA . GLU A 1 222 ? -14.429 1.034 -40.528 1.00 91.38 222 GLU A CA 1
ATOM 1723 C C . GLU A 1 222 ? -14.480 0.602 -42.008 1.00 91.38 222 GLU A C 1
ATOM 1725 O O . GLU A 1 222 ? -15.503 0.169 -42.554 1.00 91.38 222 GLU A O 1
ATOM 1730 N N . ARG A 1 223 ? -13.326 0.689 -42.678 1.00 94.75 223 ARG A N 1
ATOM 1731 C CA . ARG A 1 223 ? -13.107 0.209 -44.047 1.00 94.75 223 ARG A CA 1
ATOM 1732 C C . ARG A 1 223 ? -11.752 -0.452 -44.170 1.00 94.75 223 ARG A C 1
ATOM 1734 O O . ARG A 1 223 ? -10.760 0.068 -43.670 1.00 94.75 223 ARG A O 1
ATOM 1741 N N . VAL A 1 224 ? -11.708 -1.515 -44.964 1.00 96.88 224 VAL A N 1
ATOM 1742 C CA . VAL A 1 224 ? -10.472 -2.178 -45.376 1.00 96.88 224 VAL A CA 1
ATOM 1743 C C . VAL A 1 224 ? -10.130 -1.836 -46.825 1.00 96.88 224 VAL A C 1
ATOM 1745 O O . VAL A 1 224 ? -10.987 -1.902 -47.712 1.00 96.88 224 VAL A O 1
ATOM 1748 N N . VAL A 1 225 ? -8.867 -1.500 -47.081 1.00 97.94 225 VAL A N 1
ATOM 1749 C CA . VAL A 1 225 ? -8.300 -1.423 -48.433 1.00 97.94 225 VAL A CA 1
ATOM 1750 C C . VAL A 1 225 ? -7.221 -2.487 -48.572 1.00 97.94 225 VAL A C 1
ATOM 1752 O O . VAL A 1 225 ? -6.343 -2.612 -47.722 1.00 97.94 225 VAL A O 1
ATOM 1755 N N . ILE A 1 226 ? -7.305 -3.254 -49.659 1.00 97.94 226 ILE A N 1
ATOM 1756 C CA . ILE A 1 226 ? -6.426 -4.388 -49.943 1.00 97.94 226 ILE A CA 1
ATOM 1757 C C . ILE A 1 226 ? -5.599 -4.062 -51.181 1.00 97.94 226 ILE A C 1
ATOM 1759 O O . ILE A 1 226 ? -6.167 -3.698 -52.214 1.00 97.94 226 ILE A O 1
ATOM 1763 N N . GLN A 1 227 ? -4.278 -4.201 -51.093 1.00 97.81 227 GLN A N 1
ATOM 1764 C CA . GLN A 1 227 ? -3.380 -3.957 -52.221 1.00 97.81 227 GLN A CA 1
ATOM 1765 C C . GLN A 1 227 ? -2.149 -4.860 -52.174 1.00 97.81 227 GLN A C 1
ATOM 1767 O O . GLN A 1 227 ? -1.552 -5.049 -51.117 1.00 97.81 227 GLN A O 1
ATOM 1772 N N . SER A 1 228 ? -1.733 -5.359 -53.340 1.00 96.31 228 SER A N 1
ATOM 1773 C CA . SER A 1 228 ? -0.523 -6.174 -53.484 1.00 96.31 228 SER A CA 1
ATOM 1774 C C . SER A 1 228 ? 0.670 -5.368 -54.006 1.00 96.31 228 SER A C 1
ATOM 1776 O O . SER A 1 228 ? 0.518 -4.468 -54.838 1.00 96.31 228 SER A O 1
ATOM 1778 N N . ALA A 1 229 ? 1.868 -5.718 -53.542 1.00 95.31 229 ALA A N 1
ATOM 1779 C CA . ALA A 1 229 ? 3.147 -5.175 -53.987 1.00 95.31 229 ALA A CA 1
ATOM 1780 C C . ALA A 1 229 ? 4.195 -6.293 -54.102 1.00 95.31 229 ALA A C 1
ATOM 1782 O O . ALA A 1 229 ? 4.205 -7.243 -53.321 1.00 95.31 229 ALA A O 1
ATOM 1783 N N . ASN A 1 230 ? 5.105 -6.181 -55.072 1.00 96.31 230 ASN A N 1
ATOM 1784 C CA . ASN A 1 230 ? 6.238 -7.102 -55.177 1.00 96.31 230 ASN A CA 1
ATOM 1785 C C . ASN A 1 230 ? 7.381 -6.604 -54.295 1.00 96.31 230 ASN A C 1
ATOM 1787 O O . ASN A 1 230 ? 7.905 -5.517 -54.539 1.00 96.31 230 ASN A O 1
ATOM 1791 N N . LEU A 1 231 ? 7.784 -7.407 -53.312 1.00 96.31 231 LEU A N 1
ATOM 1792 C CA . LEU A 1 231 ? 8.855 -7.073 -52.376 1.00 96.31 231 LEU A CA 1
ATOM 1793 C C . LEU A 1 231 ? 10.027 -8.037 -52.530 1.00 96.31 231 LEU A C 1
ATOM 1795 O O . LEU A 1 231 ? 9.858 -9.242 -52.739 1.00 96.31 231 LEU A O 1
ATOM 1799 N N . THR A 1 232 ? 11.236 -7.500 -52.410 1.00 96.44 232 THR A N 1
ATOM 1800 C CA . THR A 1 232 ? 12.457 -8.305 -52.356 1.00 96.44 232 THR A CA 1
ATOM 1801 C C . THR A 1 232 ? 12.637 -8.912 -50.970 1.00 96.44 232 THR A C 1
ATOM 1803 O O . THR A 1 232 ? 12.130 -8.405 -49.978 1.00 96.44 232 THR A O 1
ATOM 1806 N N . LYS A 1 233 ? 13.410 -9.992 -50.855 1.00 95.69 233 LYS A N 1
ATOM 1807 C CA . LYS A 1 233 ? 13.837 -10.455 -49.531 1.00 95.69 233 LYS A CA 1
ATOM 1808 C C . LYS A 1 233 ? 14.790 -9.428 -48.914 1.00 95.69 233 LYS A C 1
ATOM 1810 O O . LYS A 1 233 ? 15.828 -9.136 -49.508 1.00 95.69 233 LYS A O 1
ATOM 1815 N N . GLY A 1 234 ? 14.515 -8.979 -47.694 1.00 92.06 234 GLY A N 1
ATOM 1816 C CA . GLY A 1 234 ? 15.393 -8.053 -46.980 1.00 92.06 234 GLY A CA 1
ATOM 1817 C C . GLY A 1 234 ? 14.638 -6.945 -46.262 1.00 92.06 234 GLY A C 1
ATOM 1818 O O . GLY A 1 234 ? 13.506 -7.137 -45.836 1.00 92.06 234 GLY A O 1
ATOM 1819 N N . VAL A 1 235 ? 15.314 -5.815 -46.073 1.00 91.94 235 VAL A N 1
ATOM 1820 C CA . VAL A 1 235 ? 14.795 -4.661 -45.335 1.00 91.94 235 VAL A CA 1
ATOM 1821 C C . VAL A 1 235 ? 14.137 -3.680 -46.299 1.00 91.94 235 VAL A C 1
ATOM 1823 O O . VAL A 1 235 ? 14.759 -3.296 -47.288 1.00 91.94 235 VAL A O 1
ATOM 1826 N N . HIS A 1 236 ? 12.928 -3.250 -45.955 1.00 94.44 236 HIS A N 1
ATOM 1827 C CA . HIS A 1 236 ? 12.146 -2.234 -46.653 1.00 94.44 236 HIS A CA 1
ATOM 1828 C C . HIS A 1 236 ? 11.792 -1.092 -45.693 1.00 94.44 236 HIS A C 1
ATOM 1830 O O . HIS A 1 236 ? 11.559 -1.330 -44.507 1.00 94.44 236 HIS A O 1
ATOM 1836 N N . LEU A 1 237 ? 11.747 0.153 -46.170 1.00 93.25 237 LEU A N 1
ATOM 1837 C CA . LEU A 1 237 ? 11.255 1.264 -45.347 1.00 93.25 237 LEU A CA 1
ATOM 1838 C C . LEU A 1 237 ? 9.736 1.179 -45.247 1.00 93.25 237 LEU A C 1
ATOM 1840 O O . LEU A 1 237 ? 9.064 1.074 -46.267 1.00 93.25 237 LEU A O 1
ATOM 1844 N N . PHE A 1 238 ? 9.204 1.257 -44.036 1.00 97.06 238 PHE A N 1
ATOM 1845 C CA . PHE A 1 238 ? 7.785 1.085 -43.762 1.00 97.06 238 PHE A CA 1
ATOM 1846 C C . PHE A 1 238 ? 7.221 2.305 -43.040 1.00 97.06 238 PHE A C 1
ATOM 1848 O O . PHE A 1 238 ? 7.807 2.788 -42.065 1.00 97.06 238 PHE A O 1
ATOM 1855 N N . GLU A 1 239 ? 6.066 2.786 -43.498 1.00 97.62 239 GLU A N 1
ATOM 1856 C CA . GLU A 1 239 ? 5.324 3.843 -42.821 1.00 97.62 239 GLU A CA 1
ATOM 1857 C C . GLU A 1 239 ? 3.810 3.654 -42.961 1.00 97.62 239 GLU A C 1
ATOM 1859 O O . GLU A 1 239 ? 3.305 3.468 -44.066 1.00 97.62 239 GLU A O 1
ATOM 1864 N N . VAL A 1 240 ? 3.086 3.775 -41.847 1.00 98.06 240 VAL A N 1
ATOM 1865 C CA . VAL A 1 240 ? 1.618 3.836 -41.813 1.00 98.06 240 VAL A CA 1
ATOM 1866 C C . VAL A 1 240 ? 1.189 5.133 -41.153 1.00 98.06 240 VAL A C 1
ATOM 1868 O O . VAL A 1 240 ? 1.781 5.558 -40.159 1.00 98.06 240 VAL A O 1
ATOM 1871 N N . ARG A 1 241 ? 0.150 5.765 -41.695 1.00 98.12 241 ARG A N 1
ATOM 1872 C CA . ARG A 1 241 ? -0.513 6.907 -41.059 1.00 98.12 241 ARG A CA 1
ATOM 1873 C C . ARG A 1 241 ? -2.006 6.673 -40.954 1.00 98.12 241 ARG A C 1
ATOM 1875 O O . ARG A 1 241 ? -2.581 6.051 -41.842 1.00 98.12 241 ARG A O 1
ATOM 1882 N N . MET A 1 242 ? -2.604 7.229 -39.910 1.00 97.19 242 MET A N 1
ATOM 1883 C CA . MET A 1 242 ? -4.047 7.250 -39.691 1.00 97.19 242 MET A CA 1
ATOM 1884 C C . MET A 1 242 ? -4.458 8.603 -39.121 1.00 97.19 242 MET A C 1
ATOM 1886 O O . MET A 1 242 ? -3.707 9.201 -38.351 1.00 97.19 242 MET A O 1
ATOM 1890 N N . THR A 1 243 ? -5.623 9.092 -39.515 1.00 97.44 243 THR A N 1
ATOM 1891 C CA . THR A 1 243 ? -6.281 10.247 -38.905 1.00 97.44 243 THR A CA 1
ATOM 1892 C C . THR A 1 243 ? -7.610 9.825 -38.322 1.00 97.44 243 THR A C 1
ATOM 1894 O O . THR A 1 243 ? -8.288 9.023 -38.949 1.00 97.44 243 THR A O 1
ATOM 1897 N N . GLU A 1 244 ? -7.992 10.445 -37.213 1.00 95.88 244 GLU A N 1
ATOM 1898 C CA . GLU A 1 244 ? -9.313 10.319 -36.601 1.00 95.88 244 GLU A CA 1
ATOM 1899 C C . GLU A 1 244 ? -9.898 11.718 -36.406 1.00 95.88 244 GLU A C 1
ATOM 1901 O O . GLU A 1 244 ? -9.274 12.574 -35.766 1.00 95.88 244 GLU A O 1
ATOM 1906 N N . ALA A 1 245 ? -11.071 11.972 -36.975 1.00 94.31 245 ALA A N 1
ATOM 1907 C CA . ALA A 1 245 ? -11.803 13.221 -36.852 1.00 94.31 245 ALA A CA 1
ATOM 1908 C C . ALA A 1 245 ? -12.787 13.156 -35.693 1.00 94.31 245 ALA A C 1
ATOM 1910 O O . ALA A 1 245 ? -12.701 14.007 -34.802 1.00 94.31 245 ALA A O 1
ATOM 1911 N N . ALA A 1 246 ? -13.693 12.176 -35.703 1.00 88.50 246 ALA A N 1
ATOM 1912 C CA . ALA A 1 246 ? -14.610 11.914 -34.609 1.00 88.50 246 ALA A CA 1
ATOM 1913 C C . ALA A 1 246 ? -15.328 10.568 -34.750 1.00 88.50 246 ALA A C 1
ATOM 1915 O O . ALA A 1 246 ? -15.876 10.287 -35.811 1.00 88.50 246 ALA A O 1
ATOM 1916 N N . GLY A 1 247 ? -15.544 9.858 -33.642 1.00 85.25 247 GLY A N 1
ATOM 1917 C CA . GLY A 1 247 ? -16.332 8.627 -33.671 1.00 85.25 247 GLY A CA 1
ATOM 1918 C C . GLY A 1 247 ? -15.711 7.527 -32.834 1.00 85.25 247 GLY A C 1
ATOM 1919 O O . GLY A 1 247 ? -15.394 7.760 -31.669 1.00 85.25 247 GLY A O 1
ATOM 1920 N N . GLY A 1 248 ? -15.651 6.325 -33.403 1.00 79.81 248 GLY A N 1
ATOM 1921 C CA . GLY A 1 248 ? -14.918 5.202 -32.833 1.00 79.81 248 GLY A CA 1
ATOM 1922 C C . GLY A 1 248 ? -13.678 4.934 -33.674 1.00 79.81 248 GLY A C 1
ATOM 1923 O O . GLY A 1 248 ? -13.719 5.072 -34.882 1.00 79.81 248 GLY A O 1
ATOM 1924 N N . GLU A 1 249 ? -12.585 4.542 -33.044 1.00 86.75 249 GLU A N 1
ATOM 1925 C CA . GLU A 1 249 ? -11.276 4.490 -33.683 1.00 86.75 249 GLU A CA 1
ATOM 1926 C C . GLU A 1 249 ? -10.805 3.051 -33.941 1.00 86.75 249 GLU A C 1
ATOM 1928 O O . GLU A 1 249 ? -10.744 2.227 -33.028 1.00 86.75 249 GLU A O 1
ATOM 1933 N N . ILE A 1 250 ? -10.429 2.753 -35.189 1.00 92.50 250 ILE A N 1
ATOM 1934 C CA . ILE A 1 250 ? -9.837 1.469 -35.599 1.00 92.50 250 ILE A CA 1
ATOM 1935 C C . ILE A 1 250 ? -8.628 1.741 -36.497 1.00 92.50 250 ILE A C 1
ATOM 1937 O O . ILE A 1 250 ? -8.667 2.619 -37.362 1.00 92.50 250 ILE A O 1
ATOM 1941 N N . LEU A 1 251 ? -7.556 0.975 -36.292 1.00 96.88 251 LEU A N 1
ATOM 1942 C CA . LEU A 1 251 ? -6.410 0.880 -37.190 1.00 96.88 251 LEU A CA 1
ATOM 1943 C C . LEU A 1 251 ? -5.819 -0.527 -37.075 1.00 96.88 251 LEU A C 1
ATOM 1945 O O . LEU A 1 251 ? -5.293 -0.873 -36.026 1.00 96.88 251 LEU A O 1
ATOM 1949 N N . GLU A 1 252 ? -5.861 -1.300 -38.154 1.00 96.81 252 GLU A N 1
ATOM 1950 C CA . GLU A 1 252 ? -5.292 -2.650 -38.213 1.00 96.81 252 GLU A CA 1
ATOM 1951 C C . GLU A 1 252 ? -4.555 -2.834 -39.542 1.00 96.81 252 GLU A C 1
ATOM 1953 O O . GLU A 1 252 ? -5.012 -2.366 -40.589 1.00 96.81 252 GLU A O 1
ATOM 1958 N N . LEU A 1 253 ? -3.404 -3.509 -39.509 1.00 97.19 253 LEU A N 1
ATOM 1959 C CA . LEU A 1 253 ? -2.654 -3.871 -40.708 1.00 97.19 253 LEU A CA 1
ATOM 1960 C C . LEU A 1 253 ? -2.306 -5.355 -40.687 1.00 97.19 253 LEU A C 1
ATOM 1962 O O . LEU A 1 253 ? -1.542 -5.816 -39.838 1.00 97.19 253 LEU A O 1
ATOM 1966 N N . GLU A 1 254 ? -2.780 -6.061 -41.704 1.00 97.88 254 GLU A N 1
ATOM 1967 C CA . GLU A 1 254 ? -2.448 -7.459 -41.942 1.00 97.88 254 GLU A CA 1
ATOM 1968 C C . GLU A 1 254 ? -1.691 -7.619 -43.264 1.00 97.88 254 GLU A C 1
ATOM 1970 O O . GLU A 1 254 ? -1.798 -6.793 -44.180 1.00 97.88 254 GLU A O 1
ATOM 1975 N N . TRP A 1 255 ? -0.927 -8.704 -43.375 1.00 97.06 255 TRP A N 1
ATOM 1976 C CA . TRP A 1 255 ? -0.265 -9.106 -44.613 1.00 97.06 255 TRP A CA 1
ATOM 1977 C C . TRP A 1 255 ? -0.479 -10.589 -44.931 1.00 97.06 255 TRP A C 1
ATOM 1979 O O . TRP A 1 255 ? -0.668 -11.418 -44.043 1.00 97.06 255 TRP A O 1
ATOM 1989 N N . GLU A 1 256 ? -0.400 -10.935 -46.208 1.00 97.00 256 GLU A N 1
ATOM 1990 C CA . GLU A 1 256 ? -0.286 -12.312 -46.692 1.00 97.00 256 GLU A CA 1
ATOM 1991 C C . GLU A 1 256 ? 0.750 -12.369 -47.825 1.00 97.00 256 GLU A C 1
ATOM 1993 O O . GLU A 1 256 ? 0.998 -11.381 -48.523 1.00 97.00 256 GLU A O 1
ATOM 1998 N N . GLY A 1 257 ? 1.404 -13.517 -48.001 1.00 95.31 257 GLY A N 1
ATOM 1999 C CA . GLY A 1 257 ? 2.501 -13.660 -48.956 1.00 95.31 257 GLY A CA 1
ATOM 2000 C C . GLY A 1 257 ? 3.262 -14.983 -48.830 1.00 95.31 257 GLY A C 1
ATOM 2001 O O . GLY A 1 257 ? 2.805 -15.927 -48.180 1.00 95.31 257 GLY A O 1
ATOM 2002 N N . PRO A 1 258 ? 4.446 -15.115 -49.453 1.00 94.00 258 PRO A N 1
ATOM 2003 C CA . PRO A 1 258 ? 5.231 -16.344 -49.402 1.00 94.00 258 PRO A CA 1
ATOM 2004 C C . PRO A 1 258 ? 5.579 -16.776 -47.964 1.00 94.00 258 PRO A C 1
ATOM 2006 O O . PRO A 1 258 ? 6.427 -16.187 -47.295 1.00 94.00 258 PRO A O 1
ATOM 2009 N N . GLY A 1 259 ? 4.946 -17.860 -47.502 1.00 90.12 259 GLY A N 1
ATOM 2010 C CA . GLY A 1 259 ? 5.082 -18.384 -46.135 1.00 90.12 259 GLY A CA 1
ATOM 2011 C C . GLY A 1 259 ? 3.973 -17.956 -45.164 1.00 90.12 259 GLY A C 1
ATOM 2012 O O . GLY A 1 259 ? 3.912 -18.513 -44.072 1.00 90.12 259 GLY A O 1
ATOM 2013 N N . PHE A 1 260 ? 3.084 -17.051 -45.581 1.00 90.56 260 PHE A N 1
ATOM 2014 C CA . PHE A 1 260 ? 1.941 -16.521 -44.831 1.00 90.56 260 PHE A CA 1
ATOM 2015 C C . PHE A 1 260 ? 0.681 -16.663 -45.706 1.00 90.56 260 PHE A C 1
ATOM 2017 O O . PHE A 1 260 ? 0.378 -15.767 -46.488 1.00 90.56 260 PHE A O 1
ATOM 2024 N N . PRO A 1 261 ? 0.010 -17.831 -45.681 1.00 89.31 261 PRO A N 1
ATOM 2025 C CA . PRO A 1 261 ? -1.031 -18.176 -46.655 1.00 89.31 261 PRO A CA 1
ATOM 2026 C C . PRO A 1 261 ? -2.395 -17.512 -46.409 1.00 89.31 261 PRO A C 1
ATOM 2028 O O . PRO A 1 261 ? -3.270 -17.650 -47.258 1.00 89.31 261 PRO A O 1
ATOM 2031 N N . GLU A 1 262 ? -2.584 -16.868 -45.259 1.00 93.94 262 GLU A N 1
ATOM 2032 C CA . GLU A 1 262 ? -3.797 -16.140 -44.876 1.00 93.94 262 GLU A CA 1
ATOM 2033 C C . GLU A 1 262 ? -3.383 -14.775 -44.299 1.00 93.94 262 GLU A C 1
ATOM 2035 O O . GLU A 1 262 ? -2.272 -14.688 -43.754 1.00 93.94 262 GLU A O 1
ATOM 2040 N N . PRO A 1 263 ? -4.239 -13.736 -44.392 1.00 95.19 263 PRO A N 1
ATOM 2041 C CA . PRO A 1 263 ? -3.976 -12.442 -43.775 1.00 95.19 263 PRO A CA 1
ATOM 2042 C C . PRO A 1 263 ? -3.767 -12.604 -42.272 1.00 95.19 263 PRO A C 1
ATOM 2044 O O . PRO A 1 263 ? -4.546 -13.275 -41.594 1.00 95.19 263 PRO A O 1
ATOM 2047 N N . ALA A 1 264 ? -2.686 -12.022 -41.769 1.00 94.19 264 ALA A N 1
ATOM 2048 C CA . ALA A 1 264 ? -2.380 -11.989 -40.348 1.00 94.19 264 ALA A CA 1
ATOM 2049 C C . ALA A 1 264 ? -1.655 -10.693 -39.985 1.00 94.19 264 ALA A C 1
ATOM 2051 O O . ALA A 1 264 ? -0.994 -10.085 -40.833 1.00 94.19 264 ALA A O 1
ATOM 2052 N N . GLU A 1 265 ? -1.725 -10.309 -38.710 1.00 94.19 265 GLU A N 1
ATOM 2053 C CA . GLU A 1 265 ? -0.908 -9.227 -38.163 1.00 94.19 265 GLU A CA 1
ATOM 2054 C C . GLU A 1 265 ? 0.580 -9.479 -38.453 1.00 94.19 265 GLU A C 1
ATOM 2056 O O . GLU A 1 265 ? 1.080 -10.609 -38.386 1.00 94.19 265 GLU A O 1
ATOM 2061 N N . ILE A 1 266 ? 1.297 -8.412 -38.800 1.00 94.44 266 ILE A N 1
ATOM 2062 C CA . ILE A 1 266 ? 2.733 -8.485 -39.062 1.00 94.44 266 ILE A CA 1
ATOM 2063 C C . ILE A 1 266 ? 3.457 -8.680 -37.720 1.00 94.44 266 ILE A C 1
ATOM 2065 O O . ILE A 1 266 ? 3.370 -7.797 -36.866 1.00 94.44 266 ILE A O 1
ATOM 2069 N N . PRO A 1 267 ? 4.210 -9.780 -37.521 1.00 93.06 267 PRO A N 1
ATOM 2070 C CA . PRO A 1 267 ? 4.880 -10.027 -36.249 1.00 93.06 267 PRO A CA 1
ATOM 2071 C C . PRO A 1 267 ? 5.874 -8.916 -35.889 1.00 93.06 267 PRO A C 1
ATOM 2073 O O . PRO A 1 267 ? 6.591 -8.407 -36.755 1.00 93.06 267 PRO A O 1
ATOM 2076 N N . THR A 1 268 ? 5.977 -8.553 -34.609 1.00 90.12 268 THR A N 1
ATOM 2077 C CA . THR A 1 268 ? 6.865 -7.471 -34.149 1.00 90.12 268 THR A CA 1
ATOM 2078 C C . THR A 1 268 ? 8.326 -7.694 -34.554 1.00 90.12 268 THR A C 1
ATOM 2080 O O . THR A 1 268 ? 9.046 -6.735 -34.830 1.00 90.12 268 THR A O 1
ATOM 2083 N N . GLU A 1 269 ? 8.784 -8.948 -34.631 1.00 89.94 269 GLU A N 1
ATOM 2084 C CA . GLU A 1 269 ? 10.134 -9.311 -35.077 1.00 89.94 269 GLU A CA 1
ATOM 2085 C C . GLU A 1 269 ? 10.423 -8.966 -36.546 1.00 89.94 269 GLU A C 1
ATOM 2087 O O . GLU A 1 269 ? 11.592 -8.861 -36.943 1.00 89.94 269 GLU A O 1
ATOM 2092 N N . ASN A 1 270 ? 9.374 -8.777 -37.350 1.00 93.75 270 ASN A N 1
ATOM 2093 C CA . ASN A 1 270 ? 9.480 -8.298 -38.718 1.00 93.75 270 ASN A CA 1
ATOM 2094 C C . ASN A 1 270 ? 9.626 -6.777 -38.784 1.00 93.75 270 ASN A C 1
ATOM 2096 O O . ASN A 1 270 ? 10.010 -6.275 -39.834 1.00 93.75 270 ASN A O 1
ATOM 2100 N N . PHE A 1 271 ? 9.410 -6.040 -37.697 1.00 94.88 271 PHE A N 1
ATOM 2101 C CA . PHE A 1 271 ? 9.706 -4.614 -37.637 1.00 94.88 271 PHE A CA 1
ATOM 2102 C C . PHE A 1 271 ? 11.017 -4.357 -36.914 1.00 94.88 271 PHE A C 1
ATOM 2104 O O . PHE A 1 271 ? 11.334 -5.000 -35.919 1.00 94.88 271 PHE A O 1
ATOM 2111 N N . ARG A 1 272 ? 11.800 -3.398 -37.402 1.00 91.44 272 ARG A N 1
ATOM 2112 C CA . ARG A 1 272 ? 13.020 -2.942 -36.741 1.00 91.44 272 ARG A CA 1
ATOM 2113 C C . ARG A 1 272 ? 13.033 -1.431 -36.610 1.00 91.44 272 ARG A C 1
ATOM 2115 O O . ARG A 1 272 ? 12.761 -0.705 -37.562 1.00 91.44 272 ARG A O 1
ATOM 2122 N N . VAL A 1 273 ? 13.434 -0.951 -35.442 1.00 89.62 273 VAL A N 1
ATOM 2123 C CA . VAL A 1 273 ? 13.638 0.473 -35.170 1.00 89.62 273 VAL A CA 1
ATOM 2124 C C . VAL A 1 273 ? 15.037 0.731 -34.654 1.00 89.62 273 VAL A C 1
ATOM 2126 O O . VAL A 1 273 ? 15.592 -0.034 -33.859 1.00 89.62 273 VAL A O 1
ATOM 2129 N N . GLN A 1 274 ? 15.596 1.863 -35.073 1.00 84.19 274 GLN A N 1
ATOM 2130 C CA . GLN A 1 274 ? 16.754 2.429 -34.404 1.00 84.19 274 GLN A CA 1
ATOM 2131 C C . GLN A 1 274 ? 16.293 3.171 -33.157 1.00 84.19 274 GLN A C 1
ATOM 2133 O O . GLN A 1 274 ? 15.554 4.154 -33.226 1.00 84.19 274 GLN A O 1
ATOM 2138 N N . ARG A 1 275 ? 16.746 2.691 -32.004 1.00 82.94 275 ARG A N 1
ATOM 2139 C CA . ARG A 1 275 ? 16.488 3.290 -30.698 1.00 82.94 275 ARG A CA 1
ATOM 2140 C C . ARG A 1 275 ? 17.740 3.212 -29.853 1.00 82.94 275 ARG A C 1
ATOM 2142 O O . ARG A 1 275 ? 18.614 2.388 -30.104 1.00 82.94 275 ARG A O 1
ATOM 2149 N N . GLU A 1 276 ? 17.836 4.089 -28.866 1.00 88.50 276 GLU A N 1
ATOM 2150 C CA . GLU A 1 276 ? 18.946 4.027 -27.929 1.00 88.50 276 GLU A CA 1
ATOM 2151 C C . GLU A 1 276 ? 18.975 2.681 -27.204 1.00 88.50 276 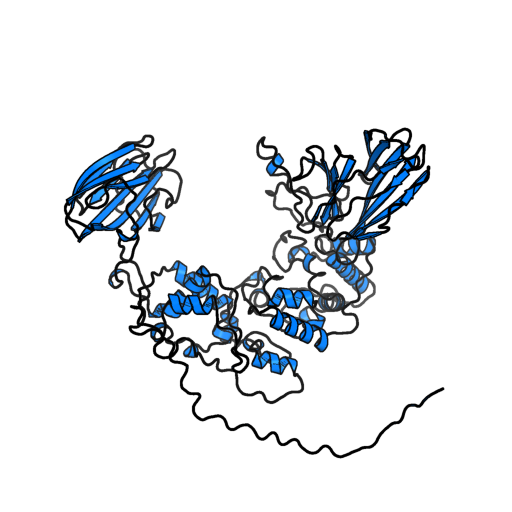GLU A C 1
ATOM 2153 O O . GLU A 1 276 ? 17.938 2.077 -26.906 1.00 88.50 276 GLU A O 1
ATOM 2158 N N . ALA A 1 277 ? 20.185 2.217 -26.918 1.00 90.69 277 ALA A N 1
ATOM 2159 C CA . ALA A 1 277 ? 20.397 0.919 -26.305 1.00 90.69 277 ALA A CA 1
ATOM 2160 C C . ALA A 1 277 ? 21.576 0.950 -25.337 1.00 90.69 277 ALA A C 1
ATOM 2162 O O . ALA A 1 277 ? 22.500 1.749 -25.488 1.00 90.69 277 ALA A O 1
ATOM 2163 N N . LEU A 1 278 ? 21.560 0.045 -24.367 1.00 92.12 278 LEU A N 1
ATOM 2164 C CA . LEU A 1 278 ? 22.716 -0.337 -23.573 1.00 92.12 278 LEU A CA 1
ATOM 2165 C C . LEU A 1 278 ? 23.419 -1.485 -24.295 1.00 92.12 278 LEU A C 1
ATOM 2167 O O . LEU A 1 278 ? 22.824 -2.550 -24.483 1.00 92.12 278 LEU A O 1
ATOM 2171 N N . ILE A 1 279 ? 24.659 -1.257 -24.730 1.00 90.94 279 ILE A N 1
ATOM 2172 C CA . ILE A 1 279 ? 25.487 -2.295 -25.346 1.00 90.94 279 ILE A CA 1
ATOM 2173 C C . ILE A 1 279 ? 26.353 -2.951 -24.261 1.00 90.94 279 ILE A C 1
ATOM 2175 O O . ILE A 1 279 ? 27.229 -2.285 -23.698 1.00 90.94 279 ILE A O 1
ATOM 2179 N N . PRO A 1 280 ? 26.134 -4.241 -23.962 1.00 89.31 280 PRO A N 1
ATOM 2180 C CA . PRO A 1 280 ? 26.927 -4.954 -22.969 1.00 89.31 280 PRO A CA 1
ATOM 2181 C C . PRO A 1 280 ? 28.387 -5.164 -23.421 1.00 89.31 280 PRO A C 1
ATOM 2183 O O . PRO A 1 280 ? 28.689 -5.126 -24.618 1.00 89.31 280 PRO A O 1
ATOM 2186 N N . PRO A 1 281 ? 29.325 -5.396 -22.481 1.00 86.00 281 PRO A N 1
ATOM 2187 C CA . PRO A 1 281 ? 30.692 -5.780 -22.824 1.00 86.00 281 PRO A CA 1
ATOM 2188 C C . PRO A 1 281 ? 30.713 -7.148 -23.542 1.00 86.00 281 PRO A C 1
ATOM 2190 O O . PRO A 1 281 ? 29.800 -7.941 -23.333 1.00 86.00 281 PRO A O 1
ATOM 2193 N N . PRO A 1 282 ? 31.754 -7.476 -24.337 1.00 80.38 282 PRO A N 1
ATOM 2194 C CA . PRO A 1 282 ? 31.799 -8.715 -25.130 1.00 80.38 282 PRO A CA 1
ATOM 2195 C C . PRO A 1 282 ? 31.679 -10.018 -24.325 1.00 80.38 282 PRO A C 1
ATOM 2197 O O . PRO A 1 282 ? 31.154 -11.008 -24.825 1.00 80.38 282 PRO A O 1
ATOM 2200 N N . HIS A 1 283 ? 32.175 -10.014 -23.087 1.00 78.00 283 HIS A N 1
ATOM 2201 C CA . HIS A 1 283 ? 32.117 -11.143 -22.163 1.00 78.00 283 HIS A CA 1
ATOM 2202 C C . HIS A 1 283 ? 31.562 -10.651 -20.820 1.00 78.00 283 HIS A C 1
ATOM 2204 O O . HIS A 1 283 ? 32.326 -10.400 -19.881 1.00 78.00 283 HIS A O 1
ATOM 2210 N N . PRO A 1 284 ? 30.239 -10.419 -20.721 1.00 74.31 284 PRO A N 1
ATOM 2211 C CA . PRO A 1 284 ? 29.650 -10.055 -19.445 1.00 74.31 284 PRO A CA 1
ATOM 2212 C C . PRO A 1 284 ? 29.882 -11.205 -18.455 1.00 74.31 284 PRO A C 1
ATOM 2214 O O . PRO A 1 284 ? 29.887 -12.377 -18.822 1.00 74.31 284 PRO A O 1
ATOM 2217 N N . LEU A 1 285 ? 30.088 -10.864 -17.184 1.00 72.38 285 LEU A N 1
ATOM 2218 C CA . LEU A 1 285 ? 30.256 -11.791 -16.061 1.00 72.38 285 LEU A CA 1
ATOM 2219 C C . LEU A 1 285 ? 31.561 -12.626 -16.042 1.00 72.38 285 LEU A C 1
ATOM 2221 O O . LEU A 1 285 ? 31.762 -13.353 -15.070 1.00 72.38 285 LEU A O 1
ATOM 2225 N N . GLU A 1 286 ? 32.479 -12.485 -17.014 1.00 68.38 286 GLU A N 1
ATOM 2226 C CA . GLU A 1 286 ? 33.740 -13.269 -17.109 1.00 68.38 286 GLU A CA 1
ATOM 2227 C C . GLU A 1 286 ? 34.585 -13.231 -15.819 1.00 68.38 286 GLU A C 1
ATOM 2229 O O . GLU A 1 286 ? 35.278 -14.185 -15.476 1.00 68.38 286 GLU A O 1
ATOM 2234 N N . HIS A 1 287 ? 34.513 -12.131 -15.068 1.00 60.59 287 HIS A N 1
ATOM 2235 C CA . HIS A 1 287 ? 35.283 -11.927 -13.836 1.00 60.59 287 HIS A CA 1
ATOM 2236 C C . HIS A 1 287 ? 34.451 -12.024 -12.547 1.00 60.59 287 HIS A C 1
ATOM 2238 O O . HIS A 1 287 ? 34.915 -11.597 -11.490 1.00 60.59 287 HIS A O 1
ATOM 2244 N N . GLY A 1 288 ? 33.233 -12.570 -12.613 1.00 61.09 288 GLY A N 1
ATOM 2245 C CA . GLY A 1 288 ? 32.312 -12.627 -11.476 1.00 61.09 288 GLY A CA 1
ATOM 2246 C C . GLY A 1 288 ? 31.533 -11.312 -11.317 1.00 61.09 288 GLY A C 1
ATOM 2247 O O . GLY A 1 288 ? 32.117 -10.280 -10.975 1.00 61.09 288 GLY A O 1
ATOM 2248 N N . PRO A 1 289 ? 30.211 -11.304 -11.554 1.00 57.75 289 PRO A N 1
ATOM 2249 C CA . PRO A 1 289 ? 29.492 -10.052 -11.800 1.00 57.75 289 PRO A CA 1
ATOM 2250 C C . PRO A 1 289 ? 29.135 -9.236 -10.559 1.00 57.75 289 PRO A C 1
ATOM 2252 O O . PRO A 1 289 ? 28.969 -8.021 -10.658 1.00 57.75 289 PRO A O 1
ATOM 2255 N N . PHE A 1 290 ? 29.069 -9.868 -9.385 1.00 63.38 290 PHE A N 1
ATOM 2256 C CA . PHE A 1 290 ? 28.459 -9.248 -8.203 1.00 63.38 290 PHE A CA 1
ATOM 2257 C C . PHE A 1 290 ? 29.317 -9.316 -6.939 1.00 63.38 290 PHE A C 1
ATOM 2259 O O . PHE A 1 290 ? 28.831 -9.017 -5.852 1.00 63.38 290 PHE A O 1
ATOM 2266 N N . ASN A 1 291 ? 30.613 -9.627 -7.062 1.00 52.06 291 ASN A N 1
ATOM 2267 C CA . ASN A 1 291 ? 31.546 -9.507 -5.940 1.00 52.06 291 ASN A CA 1
ATOM 2268 C C . ASN A 1 291 ? 31.893 -8.022 -5.724 1.00 52.06 291 ASN A C 1
ATOM 2270 O O . ASN A 1 291 ? 32.973 -7.548 -6.082 1.00 52.06 291 ASN A O 1
ATOM 2274 N N . ILE A 1 292 ? 30.917 -7.248 -5.245 1.00 53.84 292 ILE A N 1
ATOM 2275 C CA . ILE A 1 292 ? 31.106 -5.867 -4.810 1.00 53.84 292 ILE A CA 1
ATOM 2276 C C . ILE A 1 292 ? 31.446 -5.953 -3.323 1.00 53.84 292 ILE A C 1
ATOM 2278 O O . ILE A 1 292 ? 30.528 -6.087 -2.511 1.00 53.84 292 ILE A O 1
ATOM 2282 N N . PRO A 1 293 ? 32.733 -5.898 -2.930 1.00 47.84 293 PRO A N 1
ATOM 2283 C CA . PRO A 1 293 ? 33.083 -5.904 -1.522 1.00 47.84 293 PRO A CA 1
ATOM 2284 C C . PRO A 1 293 ? 32.443 -4.680 -0.875 1.00 47.84 293 PRO A C 1
ATOM 2286 O O . PRO A 1 293 ? 32.838 -3.541 -1.136 1.00 47.84 293 PRO A O 1
ATOM 2289 N N . ALA A 1 294 ? 31.426 -4.909 -0.050 1.00 49.66 294 ALA A N 1
ATOM 2290 C CA . ALA A 1 294 ? 30.834 -3.861 0.753 1.00 49.66 294 ALA A CA 1
ATOM 2291 C C . ALA A 1 294 ? 31.896 -3.412 1.776 1.00 49.66 294 ALA A C 1
ATOM 2293 O O . ALA A 1 294 ? 32.316 -4.196 2.631 1.00 49.66 294 ALA A O 1
ATOM 2294 N N . PRO A 1 295 ? 32.385 -2.164 1.698 1.00 44.19 295 PRO A N 1
ATOM 2295 C CA . PRO A 1 295 ? 33.650 -1.771 2.320 1.00 44.19 295 PRO A CA 1
ATOM 2296 C C . PRO A 1 295 ? 33.624 -1.693 3.858 1.00 44.19 295 PRO A C 1
ATOM 2298 O O . PRO A 1 295 ? 34.626 -1.314 4.460 1.00 44.19 295 PRO A O 1
ATOM 2301 N N . LYS A 1 296 ? 32.501 -2.019 4.514 1.00 50.62 296 LYS A N 1
ATOM 2302 C CA . LYS A 1 296 ? 32.297 -1.818 5.960 1.00 50.62 296 LYS A CA 1
ATOM 2303 C C . LYS A 1 296 ? 32.331 -3.092 6.814 1.00 50.62 296 LYS A C 1
ATOM 2305 O O . LYS A 1 296 ? 32.308 -2.974 8.040 1.00 50.62 296 LYS A O 1
ATOM 2310 N N . TYR A 1 297 ? 32.446 -4.283 6.227 1.00 51.31 297 TYR A N 1
ATOM 2311 C CA . TYR A 1 297 ? 32.416 -5.541 6.987 1.00 51.31 297 TYR A CA 1
ATOM 2312 C C . TYR A 1 297 ? 33.819 -5.992 7.406 1.00 51.31 297 TYR A C 1
ATOM 2314 O O . TYR A 1 297 ? 34.368 -6.974 6.919 1.00 51.31 297 TYR A O 1
ATOM 2322 N N . GLN A 1 298 ? 34.429 -5.232 8.315 1.00 47.75 298 GLN A N 1
ATOM 2323 C CA . GLN A 1 298 ? 35.612 -5.682 9.052 1.00 47.75 298 GLN A CA 1
ATOM 2324 C C . GLN A 1 298 ? 35.181 -6.498 10.279 1.00 47.75 298 GLN A C 1
ATOM 2326 O O . GLN A 1 298 ? 34.113 -6.241 10.842 1.00 47.75 298 GLN A O 1
ATOM 2331 N N . LYS A 1 299 ? 36.019 -7.463 10.697 1.00 50.50 299 LYS A N 1
ATOM 2332 C CA . LYS A 1 299 ? 35.848 -8.243 11.938 1.00 50.50 299 LYS A CA 1
ATOM 2333 C C . LYS A 1 299 ? 35.440 -7.316 13.092 1.00 50.50 299 LYS A C 1
ATOM 2335 O O . LYS A 1 299 ? 36.029 -6.251 13.265 1.00 50.50 299 LYS A O 1
ATOM 2340 N N . LEU A 1 300 ? 34.421 -7.714 13.850 1.00 50.97 300 LEU A N 1
ATOM 2341 C CA . LEU A 1 300 ? 34.004 -6.982 15.040 1.00 50.97 300 LEU A CA 1
ATOM 2342 C C . LEU A 1 300 ? 35.046 -7.133 16.151 1.00 50.97 300 LEU A C 1
ATOM 2344 O O . LEU A 1 300 ? 35.548 -8.231 16.381 1.00 50.97 300 LEU A O 1
ATOM 2348 N N . GLU A 1 301 ? 35.299 -6.048 16.875 1.00 56.22 301 GLU A N 1
ATOM 2349 C CA . GLU A 1 301 ? 35.659 -6.147 18.288 1.00 56.22 301 GLU A CA 1
ATOM 2350 C C . GLU A 1 301 ? 34.335 -6.331 19.045 1.00 56.22 301 GLU A C 1
ATOM 2352 O O . GLU A 1 301 ? 33.422 -5.528 18.853 1.00 56.22 301 GLU A O 1
ATOM 2357 N N . GLU A 1 302 ? 34.185 -7.417 19.810 1.00 57.50 302 GLU A N 1
ATOM 2358 C CA . GLU A 1 302 ? 32.974 -7.668 20.605 1.00 57.50 302 GLU A CA 1
ATOM 2359 C C . GLU A 1 302 ? 32.789 -6.550 21.640 1.00 57.50 302 GLU A C 1
ATOM 2361 O O . GLU A 1 302 ? 33.715 -6.215 22.384 1.00 57.50 302 GLU A O 1
ATOM 2366 N N . THR A 1 303 ? 31.591 -5.967 21.675 1.00 64.75 303 THR A N 1
ATOM 2367 C CA . THR A 1 303 ? 31.197 -4.922 22.628 1.00 64.75 303 THR A CA 1
ATOM 2368 C C . THR A 1 303 ? 30.127 -5.440 23.593 1.00 64.75 303 THR A C 1
ATOM 2370 O O . THR A 1 303 ? 29.548 -6.505 23.388 1.00 64.75 303 THR A O 1
ATOM 2373 N N . ASP A 1 304 ? 29.801 -4.661 24.630 1.00 70.12 304 ASP A N 1
ATOM 2374 C CA . ASP A 1 304 ? 28.684 -4.977 25.534 1.00 70.12 304 ASP A CA 1
ATOM 2375 C C . ASP A 1 304 ? 27.295 -4.856 24.845 1.00 70.12 304 ASP A C 1
ATOM 2377 O O . ASP A 1 304 ? 26.297 -5.332 25.388 1.00 70.12 304 ASP A O 1
ATOM 2381 N N . ASP A 1 305 ? 27.202 -4.257 23.642 1.00 75.88 305 ASP A N 1
ATOM 2382 C CA . ASP A 1 305 ? 25.972 -4.174 22.829 1.00 75.88 305 ASP A CA 1
ATOM 2383 C C . ASP A 1 305 ? 25.970 -5.226 21.708 1.00 75.88 305 ASP A C 1
ATOM 2385 O O . ASP A 1 305 ? 26.173 -4.933 20.524 1.00 75.88 305 ASP A O 1
ATOM 2389 N N . ILE A 1 306 ? 25.679 -6.468 22.102 1.00 78.00 306 ILE A N 1
ATOM 2390 C CA . ILE A 1 306 ? 25.572 -7.636 21.210 1.00 78.00 306 ILE A CA 1
ATOM 2391 C C . ILE A 1 306 ? 24.586 -7.380 20.055 1.00 78.00 306 ILE A C 1
ATOM 2393 O O . ILE A 1 306 ? 24.794 -7.848 18.934 1.00 78.00 306 ILE A O 1
ATOM 2397 N N . VAL A 1 307 ? 23.515 -6.614 20.296 1.00 81.69 307 VAL A N 1
ATOM 2398 C CA . VAL A 1 307 ? 22.527 -6.285 19.258 1.00 81.69 307 VAL A CA 1
ATOM 2399 C C . VAL A 1 307 ? 23.143 -5.361 18.214 1.00 81.69 307 VAL A C 1
ATOM 2401 O O . VAL A 1 307 ? 23.076 -5.666 17.024 1.00 81.69 307 VAL A O 1
ATOM 2404 N N . GLY A 1 308 ? 23.792 -4.274 18.635 1.00 83.25 308 GLY A N 1
ATOM 2405 C CA . GLY A 1 308 ? 24.502 -3.369 17.728 1.00 83.25 308 GLY A CA 1
ATOM 2406 C C . GLY A 1 308 ? 25.622 -4.056 16.940 1.00 83.25 308 GLY A C 1
ATOM 2407 O O . GLY A 1 308 ? 25.883 -3.697 15.788 1.00 83.25 308 GLY A O 1
ATOM 2408 N N . ASP A 1 309 ? 26.265 -5.064 17.523 1.00 80.12 309 ASP A N 1
ATOM 2409 C CA . ASP A 1 309 ? 27.278 -5.894 16.865 1.00 80.12 309 ASP A CA 1
ATOM 2410 C C . ASP A 1 309 ? 26.673 -6.757 15.753 1.00 80.12 309 ASP A C 1
ATOM 2412 O O . ASP A 1 309 ? 27.130 -6.693 14.607 1.00 80.12 309 ASP A O 1
ATOM 2416 N N . HIS A 1 310 ? 25.577 -7.465 16.031 1.00 79.88 310 HIS A N 1
ATOM 2417 C CA . HIS A 1 310 ? 24.834 -8.190 14.997 1.00 79.88 310 HIS A CA 1
ATOM 2418 C C . HIS A 1 310 ? 24.281 -7.261 13.911 1.00 79.88 310 HIS A C 1
ATOM 2420 O O . HIS A 1 310 ? 24.396 -7.572 12.732 1.00 79.88 310 HIS A O 1
ATOM 2426 N N . MET A 1 311 ? 23.763 -6.087 14.274 1.00 84.31 311 MET A N 1
ATOM 2427 C CA . MET A 1 311 ? 23.260 -5.109 13.302 1.00 84.31 311 MET A CA 1
ATOM 2428 C C . MET A 1 311 ? 24.363 -4.538 12.407 1.00 84.31 311 MET A C 1
ATOM 2430 O O . MET A 1 311 ? 24.094 -4.130 11.278 1.00 84.31 311 MET A O 1
ATOM 2434 N N . LYS A 1 312 ? 25.601 -4.454 12.907 1.00 79.44 312 LYS A N 1
ATOM 2435 C CA . LYS A 1 312 ? 26.757 -4.051 12.099 1.00 79.44 312 LYS A CA 1
ATOM 2436 C C . LYS A 1 312 ? 27.142 -5.149 11.112 1.00 79.44 312 LYS A C 1
ATOM 2438 O O . LYS A 1 312 ? 27.437 -4.828 9.965 1.00 79.44 312 LYS A O 1
ATOM 2443 N N . LEU A 1 313 ? 27.140 -6.408 11.554 1.00 74.94 313 LEU A N 1
ATOM 2444 C CA . LEU A 1 313 ? 27.425 -7.567 10.702 1.00 74.94 313 LEU A CA 1
ATOM 2445 C C . LEU A 1 313 ? 26.380 -7.737 9.602 1.00 74.94 313 LEU A C 1
ATOM 2447 O O . LEU A 1 313 ? 26.747 -7.889 8.445 1.00 74.94 313 LEU A O 1
ATOM 2451 N N . ASP A 1 314 ? 25.103 -7.626 9.957 1.00 76.56 314 ASP A N 1
ATOM 2452 C CA . ASP A 1 314 ? 23.979 -7.773 9.028 1.00 76.56 314 ASP A CA 1
ATOM 2453 C C . ASP A 1 314 ? 23.750 -6.471 8.215 1.00 76.56 314 ASP A C 1
ATOM 2455 O O . ASP A 1 314 ? 22.850 -6.379 7.389 1.00 76.56 314 ASP A O 1
ATOM 2459 N N . GLY A 1 315 ? 24.586 -5.445 8.442 1.00 78.88 315 GLY A N 1
ATOM 2460 C CA . GLY A 1 315 ? 24.668 -4.203 7.672 1.00 78.88 315 GLY A CA 1
ATOM 2461 C C . GLY A 1 315 ? 23.559 -3.174 7.902 1.00 78.88 315 GLY A C 1
ATOM 2462 O O . GLY A 1 315 ? 23.604 -2.096 7.303 1.00 78.88 315 GLY A O 1
ATOM 2463 N N . CYS A 1 316 ? 22.629 -3.425 8.825 1.00 85.44 316 CYS A N 1
ATOM 2464 C CA . CYS A 1 316 ? 21.581 -2.485 9.239 1.00 85.44 316 CYS A CA 1
ATOM 2465 C C . CYS A 1 316 ? 22.151 -1.103 9.612 1.00 85.44 316 CYS A C 1
ATOM 2467 O O . CYS A 1 316 ? 21.547 -0.069 9.314 1.00 85.44 316 CYS A O 1
ATOM 2469 N N . LEU A 1 317 ? 23.342 -1.068 10.229 1.00 86.00 317 LEU A N 1
ATOM 2470 C CA . LEU A 1 317 ? 24.002 0.175 10.653 1.00 86.00 317 LEU A CA 1
ATOM 2471 C C . LEU A 1 317 ? 24.568 1.032 9.506 1.00 86.00 317 LEU A C 1
ATOM 2473 O O . LEU A 1 317 ? 25.048 2.139 9.758 1.00 86.00 317 LEU A O 1
ATOM 2477 N N . SER A 1 318 ? 24.505 0.565 8.255 1.00 83.19 318 SER A N 1
ATOM 2478 C CA . SER A 1 318 ? 24.840 1.388 7.084 1.00 83.19 318 SER A CA 1
ATOM 2479 C C . SER A 1 318 ? 23.807 2.488 6.836 1.00 83.19 318 SER A C 1
ATOM 2481 O O . SER A 1 318 ? 24.174 3.569 6.375 1.00 83.19 318 SER A O 1
ATOM 2483 N N . CYS A 1 319 ? 22.543 2.231 7.188 1.00 86.69 319 CYS A N 1
ATOM 2484 C CA . CYS A 1 319 ? 21.436 3.181 7.062 1.00 86.69 319 CYS A CA 1
ATOM 2485 C C . CYS A 1 319 ? 20.941 3.672 8.425 1.00 86.69 319 CYS A C 1
ATOM 2487 O O . CYS A 1 319 ? 20.676 4.861 8.608 1.00 86.69 319 CYS A O 1
ATOM 2489 N N . HIS A 1 320 ? 20.823 2.764 9.389 1.00 90.56 320 HIS A N 1
ATOM 2490 C CA . HIS A 1 320 ? 20.224 3.042 10.685 1.00 90.56 320 HIS A CA 1
ATOM 2491 C C . HIS A 1 320 ? 21.264 3.398 11.745 1.00 90.56 320 HIS A C 1
ATOM 2493 O O . HIS A 1 320 ? 22.410 2.955 11.695 1.00 90.56 320 HIS A O 1
ATOM 2499 N N . THR A 1 321 ? 20.840 4.164 12.747 1.00 90.62 321 THR A N 1
ATOM 2500 C CA . THR A 1 321 ? 21.615 4.384 13.973 1.00 90.62 321 THR A CA 1
ATOM 2501 C C . THR A 1 321 ? 21.122 3.474 15.095 1.00 90.62 321 THR A C 1
ATOM 2503 O O . THR A 1 321 ? 19.924 3.187 15.168 1.00 90.62 321 THR A O 1
ATOM 2506 N N . ARG A 1 322 ? 22.025 3.080 15.996 1.00 89.62 322 ARG A N 1
ATOM 2507 C CA . ARG A 1 322 ? 21.708 2.514 17.316 1.00 89.62 322 ARG A CA 1
ATOM 2508 C C . ARG A 1 322 ? 22.701 3.070 18.337 1.00 89.62 322 ARG A C 1
ATOM 2510 O O . ARG A 1 322 ? 23.898 2.821 18.237 1.00 89.62 322 ARG A O 1
ATOM 2517 N N . GLY A 1 323 ? 22.216 3.872 19.270 1.00 86.25 323 GLY A N 1
ATOM 2518 C CA . GLY A 1 323 ? 22.997 4.672 20.191 1.00 86.25 323 GLY A CA 1
ATOM 2519 C C . GLY A 1 323 ? 23.809 5.699 19.417 1.00 86.25 323 GLY A C 1
ATOM 2520 O O . GLY A 1 323 ? 23.282 6.478 18.623 1.00 86.25 323 GLY A O 1
ATOM 2521 N N . ASP A 1 324 ? 25.113 5.668 19.630 1.00 84.44 324 ASP A N 1
ATOM 2522 C CA . ASP A 1 324 ? 26.115 6.445 18.906 1.00 84.44 324 ASP A CA 1
ATOM 2523 C C . ASP A 1 324 ? 26.698 5.698 17.689 1.00 84.44 324 ASP A C 1
ATOM 2525 O O . ASP A 1 324 ? 27.599 6.207 17.020 1.00 84.44 324 ASP A O 1
ATOM 2529 N N . ARG A 1 325 ? 26.182 4.502 17.371 1.00 85.12 325 ARG A N 1
ATOM 2530 C CA . ARG A 1 325 ? 26.688 3.636 16.300 1.00 85.12 325 ARG A CA 1
ATOM 2531 C C . ARG A 1 325 ? 25.890 3.796 15.009 1.00 85.12 325 ARG A C 1
ATOM 2533 O O . ARG A 1 325 ? 24.664 3.911 15.022 1.00 85.12 325 ARG A O 1
ATOM 2540 N N . GLY A 1 326 ? 26.588 3.655 13.883 1.00 86.56 326 GLY A N 1
ATOM 2541 C CA . GLY A 1 326 ? 25.984 3.584 12.551 1.00 86.56 326 GLY A CA 1
ATOM 2542 C C . GLY A 1 326 ? 25.516 4.931 12.004 1.00 86.56 326 GLY A C 1
ATOM 2543 O O . GLY A 1 326 ? 25.997 5.990 12.405 1.00 86.56 326 GLY A O 1
ATOM 2544 N N . GLY A 1 327 ? 24.569 4.867 11.072 1.00 84.25 327 GLY A N 1
ATOM 2545 C CA . GLY A 1 327 ? 23.966 6.023 10.420 1.00 84.25 327 GLY A CA 1
ATOM 2546 C C . GLY A 1 327 ? 24.574 6.370 9.062 1.00 84.25 327 GLY A C 1
ATOM 2547 O O . GLY A 1 327 ? 25.681 5.970 8.694 1.00 84.25 327 GLY A O 1
ATOM 2548 N N . LEU A 1 328 ? 23.802 7.146 8.306 1.00 85.25 328 LEU A N 1
ATOM 2549 C CA . LEU A 1 328 ? 24.156 7.586 6.963 1.00 85.25 328 LEU A CA 1
ATOM 2550 C C . LEU A 1 328 ? 25.278 8.631 6.983 1.00 85.25 328 LEU A C 1
ATOM 2552 O O . LEU A 1 328 ? 25.224 9.612 7.728 1.00 85.25 328 LEU A O 1
ATOM 2556 N N . ALA A 1 329 ? 26.245 8.469 6.078 1.00 81.88 329 ALA A N 1
ATOM 2557 C CA . ALA A 1 329 ? 27.187 9.533 5.744 1.00 81.88 329 ALA A CA 1
ATOM 2558 C C . ALA A 1 329 ? 26.447 10.736 5.131 1.00 81.88 329 ALA A C 1
ATOM 2560 O O . ALA A 1 329 ? 25.425 10.563 4.468 1.00 81.88 329 ALA A O 1
ATOM 2561 N N . GLU A 1 330 ? 26.984 11.948 5.294 1.00 80.25 330 GLU A N 1
ATOM 2562 C CA . GLU A 1 330 ? 26.328 13.184 4.835 1.00 80.25 330 GLU A CA 1
ATOM 2563 C C . GLU A 1 330 ? 25.968 13.158 3.340 1.00 80.25 330 GLU A C 1
ATOM 2565 O O . GLU A 1 330 ? 24.863 13.533 2.957 1.00 80.25 330 GLU A O 1
ATOM 2570 N N . SER A 1 331 ? 26.854 12.615 2.500 1.00 76.81 331 SER A N 1
ATOM 2571 C CA . SER A 1 331 ? 26.618 12.454 1.061 1.00 76.81 331 SER A CA 1
ATOM 2572 C C . SER A 1 331 ? 25.441 11.531 0.728 1.00 76.81 331 SER A C 1
ATOM 2574 O O . SER A 1 331 ? 24.763 11.757 -0.268 1.00 76.81 331 SER A O 1
ATOM 2576 N N . ALA A 1 332 ? 25.182 10.512 1.552 1.00 80.31 332 ALA A N 1
ATOM 2577 C CA . ALA A 1 332 ? 24.026 9.634 1.393 1.00 80.31 332 ALA A CA 1
ATOM 2578 C C . ALA A 1 332 ? 22.752 10.277 1.964 1.00 80.31 332 ALA A C 1
ATOM 2580 O O . ALA A 1 332 ? 21.668 10.083 1.428 1.00 80.31 332 ALA A O 1
ATOM 2581 N N . ARG A 1 333 ? 22.856 11.097 3.020 1.00 83.25 333 ARG A N 1
ATOM 2582 C CA . ARG A 1 333 ? 21.698 11.799 3.607 1.00 83.25 333 ARG A CA 1
ATOM 2583 C C . ARG A 1 333 ? 21.050 12.770 2.627 1.00 83.25 333 ARG A C 1
ATOM 2585 O O . ARG A 1 333 ? 19.828 12.852 2.581 1.00 83.25 333 ARG A O 1
ATOM 2592 N N . VAL A 1 334 ? 21.859 13.485 1.847 1.00 82.62 334 VAL A N 1
ATOM 2593 C CA . VAL A 1 334 ? 21.368 14.466 0.864 1.00 82.62 334 VAL A CA 1
ATOM 2594 C C . VAL A 1 334 ? 20.788 13.816 -0.397 1.00 82.62 334 VAL A C 1
ATOM 2596 O O . VAL A 1 334 ? 20.084 14.490 -1.144 1.00 82.62 334 VAL A O 1
ATOM 2599 N N . SER A 1 335 ? 21.067 12.531 -0.657 1.00 81.19 335 SER A N 1
ATOM 2600 C CA . SER A 1 335 ? 20.565 11.844 -1.853 1.00 81.19 335 SER A CA 1
ATOM 2601 C C . SER A 1 335 ? 19.156 11.280 -1.695 1.00 81.19 335 SER A C 1
ATOM 2603 O O . SER A 1 335 ? 18.492 11.094 -2.711 1.00 81.19 335 SER A O 1
ATOM 2605 N N . PHE A 1 336 ? 18.697 11.020 -0.464 1.00 83.75 336 PHE A N 1
ATOM 2606 C CA . PHE A 1 336 ? 17.353 10.493 -0.219 1.00 83.75 336 PHE A CA 1
ATOM 2607 C C . PHE A 1 336 ? 16.267 11.485 -0.646 1.00 83.75 336 PHE A C 1
ATOM 2609 O O . PHE A 1 336 ? 16.257 12.654 -0.247 1.00 83.75 336 PHE A O 1
ATOM 2616 N N . VAL A 1 337 ? 15.312 10.974 -1.417 1.00 81.38 337 VAL A N 1
ATOM 2617 C CA . VAL A 1 337 ? 14.095 11.681 -1.824 1.00 81.38 337 VAL A CA 1
ATOM 2618 C C . VAL A 1 337 ? 12.950 11.394 -0.853 1.00 81.38 337 VAL A C 1
ATOM 2620 O O . VAL A 1 337 ? 12.946 10.392 -0.139 1.00 81.38 337 VAL A O 1
ATOM 2623 N N . GLY A 1 338 ? 11.966 12.285 -0.812 1.00 78.81 338 GLY A N 1
ATOM 2624 C CA . GLY A 1 338 ? 10.727 12.096 -0.060 1.00 78.81 338 GLY A CA 1
ATOM 2625 C C . GLY A 1 338 ? 10.063 13.426 0.266 1.00 78.81 338 GLY A C 1
ATOM 2626 O O . GLY A 1 338 ? 10.471 14.472 -0.244 1.00 78.81 338 GLY A O 1
ATOM 2627 N N . GLU A 1 339 ? 9.058 13.383 1.132 1.00 79.25 339 GLU A N 1
ATOM 2628 C CA . GLU A 1 339 ? 8.154 14.514 1.348 1.00 79.25 339 GLU A CA 1
ATOM 2629 C C . GLU A 1 339 ? 8.880 15.759 1.883 1.00 79.25 339 GLU A C 1
ATOM 2631 O O . GLU A 1 339 ? 9.572 15.703 2.906 1.00 79.25 339 GLU A O 1
ATOM 2636 N N . GLU A 1 340 ? 8.766 16.885 1.177 1.00 73.38 340 GLU A N 1
ATOM 2637 C CA . GLU A 1 340 ? 9.472 18.127 1.529 1.00 73.38 340 GLU A CA 1
ATOM 2638 C C . GLU A 1 340 ? 8.913 18.760 2.794 1.00 73.38 340 GLU A C 1
ATOM 2640 O O . GLU A 1 340 ? 9.672 19.155 3.690 1.00 73.38 340 GLU A O 1
ATOM 2645 N N . ASP A 1 341 ? 7.596 18.692 2.947 1.00 76.31 341 ASP A N 1
ATOM 2646 C CA . ASP A 1 341 ? 6.882 19.177 4.122 1.00 76.31 341 ASP A CA 1
ATOM 2647 C C . ASP A 1 341 ? 7.184 18.386 5.394 1.00 76.31 341 ASP A C 1
ATOM 2649 O O . ASP A 1 341 ? 6.770 18.789 6.474 1.00 76.31 341 ASP A O 1
ATOM 2653 N N . LEU A 1 342 ? 7.954 17.300 5.326 1.00 77.12 342 LEU A N 1
ATOM 2654 C CA . LEU A 1 342 ? 8.437 16.561 6.495 1.00 77.12 342 LEU A CA 1
ATOM 2655 C C . LEU A 1 342 ? 9.957 16.680 6.690 1.00 77.12 342 LEU A C 1
ATOM 2657 O O . LEU A 1 342 ? 10.491 16.203 7.694 1.00 77.12 342 LEU A O 1
ATOM 2661 N N . GLY A 1 343 ? 10.667 17.366 5.787 1.00 80.19 343 GLY A N 1
ATOM 2662 C CA . GLY A 1 343 ? 12.120 17.541 5.842 1.00 80.19 343 GLY A CA 1
ATOM 2663 C C . GLY A 1 343 ? 12.863 16.205 5.960 1.00 80.19 343 GLY A C 1
ATOM 2664 O O . GLY A 1 343 ? 12.470 15.202 5.370 1.00 80.19 343 GLY A O 1
ATOM 2665 N N . PHE A 1 344 ? 13.920 16.147 6.777 1.00 80.12 344 PHE A N 1
ATOM 2666 C CA . PHE A 1 344 ? 14.659 14.896 7.007 1.00 80.12 344 PHE A CA 1
ATOM 2667 C C . PHE A 1 344 ? 13.799 13.774 7.608 1.00 80.12 344 PHE A C 1
ATOM 2669 O O . PHE A 1 344 ? 14.095 12.597 7.402 1.00 80.12 344 PHE A O 1
ATOM 2676 N N . GLU A 1 345 ? 12.726 14.105 8.333 1.00 77.94 345 GLU A N 1
ATOM 2677 C CA . GLU A 1 345 ? 11.829 13.107 8.919 1.00 77.94 345 GLU A CA 1
ATOM 2678 C C . GLU A 1 345 ? 11.036 12.330 7.859 1.00 77.94 345 GLU A C 1
ATOM 2680 O O . GLU A 1 345 ? 10.746 11.148 8.078 1.00 77.94 345 GLU A O 1
ATOM 2685 N N . GLY A 1 346 ? 10.762 12.964 6.716 1.00 82.50 346 GLY A N 1
ATOM 2686 C CA . GLY A 1 346 ? 10.082 12.359 5.573 1.00 82.50 346 GLY A CA 1
ATOM 2687 C C . GLY A 1 346 ? 10.986 11.578 4.623 1.00 82.50 346 GLY A C 1
ATOM 2688 O O . GLY A 1 346 ? 10.475 10.959 3.696 1.00 82.50 346 GLY A O 1
ATOM 2689 N N . ARG A 1 347 ? 12.312 11.608 4.822 1.00 85.62 347 ARG A N 1
ATOM 2690 C CA . ARG A 1 347 ? 13.281 11.103 3.829 1.00 85.62 347 ARG A CA 1
ATOM 2691 C C . ARG A 1 347 ? 14.302 10.116 4.384 1.00 85.62 347 ARG A C 1
ATOM 2693 O O . ARG A 1 347 ? 14.774 9.266 3.643 1.00 85.62 347 ARG A O 1
ATOM 2700 N N . LEU A 1 348 ? 14.658 10.212 5.668 1.00 88.12 348 LEU A N 1
ATOM 2701 C CA . LEU A 1 348 ? 15.733 9.398 6.243 1.00 88.12 348 LEU A CA 1
ATOM 2702 C C . LEU A 1 348 ? 15.210 8.152 6.986 1.00 88.12 348 LEU A C 1
ATOM 2704 O O . LEU A 1 348 ? 14.200 8.242 7.699 1.00 88.12 348 LEU A O 1
ATOM 2708 N N . PRO A 1 349 ? 15.929 7.012 6.906 1.00 89.62 349 PRO A N 1
ATOM 2709 C CA . PRO A 1 349 ? 15.684 5.845 7.747 1.00 89.62 349 PRO A CA 1
ATOM 2710 C C . PRO A 1 349 ? 15.670 6.204 9.247 1.00 89.62 349 PRO A C 1
ATOM 2712 O O . PRO A 1 349 ? 16.450 7.050 9.694 1.00 89.62 349 PRO A O 1
ATOM 2715 N N . PRO A 1 350 ? 14.784 5.597 10.060 1.00 89.00 350 PRO A N 1
ATOM 2716 C CA . PRO A 1 350 ? 14.711 5.890 11.490 1.00 89.00 350 PRO A CA 1
ATOM 2717 C C . PRO A 1 350 ? 15.906 5.326 12.270 1.00 89.00 350 PRO A C 1
ATOM 2719 O O . PRO A 1 350 ? 16.502 4.330 11.872 1.00 89.00 350 PRO A O 1
ATOM 2722 N N . SER A 1 351 ? 16.178 5.892 13.451 1.00 90.31 351 SER A N 1
ATOM 2723 C CA . SER A 1 351 ? 16.986 5.198 14.463 1.00 90.31 351 SER A CA 1
ATOM 2724 C C . SER A 1 351 ? 16.309 3.884 14.868 1.00 90.31 351 SER A C 1
ATOM 2726 O O . SER A 1 351 ? 15.082 3.843 15.030 1.00 90.31 351 SER A O 1
ATOM 2728 N N . LEU A 1 352 ? 17.112 2.845 15.083 1.00 92.12 352 LEU A N 1
ATOM 2729 C CA . LEU A 1 352 ? 16.726 1.537 15.615 1.00 92.12 352 LEU A CA 1
ATOM 2730 C C . LEU A 1 352 ? 17.050 1.405 17.115 1.00 92.12 352 LEU A C 1
ATOM 2732 O O . LEU A 1 352 ? 17.221 0.309 17.648 1.00 92.12 352 LEU A O 1
ATOM 2736 N N . ASP A 1 353 ? 17.079 2.534 17.819 1.00 88.62 353 ASP A N 1
ATOM 2737 C CA . ASP A 1 353 ? 17.129 2.563 19.277 1.00 88.62 353 ASP A CA 1
ATOM 2738 C C . ASP A 1 353 ? 15.830 2.109 19.911 1.00 88.62 353 ASP A C 1
ATOM 2740 O O . ASP A 1 353 ? 14.754 2.576 19.535 1.00 88.62 353 ASP A O 1
ATOM 2744 N N . LYS A 1 354 ? 15.934 1.256 20.930 1.00 90.56 354 LYS A N 1
ATOM 2745 C CA . LYS A 1 354 ? 14.803 0.845 21.764 1.00 90.56 354 LYS A CA 1
ATOM 2746 C C . LYS A 1 354 ? 13.607 0.335 20.947 1.00 90.56 354 LYS A C 1
ATOM 2748 O O . LYS A 1 354 ? 12.465 0.617 21.285 1.00 90.56 354 LYS A O 1
ATOM 2753 N N . VAL A 1 355 ? 13.828 -0.345 19.823 1.00 93.56 355 VAL A N 1
ATOM 2754 C CA . VAL A 1 355 ? 12.749 -0.752 18.906 1.00 93.56 355 VAL A CA 1
ATOM 2755 C C . VAL A 1 355 ? 11.700 -1.590 19.631 1.00 93.56 355 VAL A C 1
ATOM 2757 O O . VAL A 1 355 ? 10.523 -1.286 19.489 1.00 93.56 355 VAL A O 1
ATOM 2760 N N . GLY A 1 356 ? 12.110 -2.543 20.470 1.00 93.19 356 GLY A N 1
ATOM 2761 C CA . GLY A 1 356 ? 11.190 -3.386 21.246 1.00 93.19 356 GLY A CA 1
ATOM 2762 C C . GLY A 1 356 ? 10.449 -2.686 22.390 1.00 93.19 356 GLY A C 1
ATOM 2763 O O . GLY A 1 356 ? 9.434 -3.204 22.838 1.00 93.19 356 GLY A O 1
ATOM 2764 N N . HIS A 1 357 ? 10.898 -1.507 22.834 1.00 94.75 357 HIS A N 1
ATOM 2765 C CA . HIS A 1 357 ? 10.102 -0.628 23.705 1.00 94.75 357 HIS A CA 1
ATOM 2766 C C . HIS A 1 357 ? 9.047 0.142 22.907 1.00 94.75 357 HIS A C 1
ATOM 2768 O O . HIS A 1 357 ? 7.980 0.472 23.410 1.00 94.75 357 HIS A O 1
ATOM 2774 N N . ARG A 1 358 ? 9.352 0.461 21.645 1.00 94.62 358 ARG A N 1
ATOM 2775 C CA . ARG A 1 358 ? 8.519 1.324 20.801 1.00 94.62 358 ARG A CA 1
ATOM 2776 C C . ARG A 1 358 ? 7.448 0.564 20.047 1.00 94.62 358 ARG A C 1
ATOM 2778 O O . ARG A 1 358 ? 6.333 1.061 19.923 1.00 94.62 358 ARG A O 1
ATOM 2785 N N . LEU A 1 359 ? 7.819 -0.564 19.455 1.00 95.44 359 LEU A N 1
ATOM 2786 C CA . LEU A 1 359 ? 7.014 -1.300 18.493 1.00 95.44 359 LEU A CA 1
ATOM 2787 C C . LEU A 1 359 ? 6.618 -2.661 19.049 1.00 95.44 359 LEU A C 1
ATOM 2789 O O . LEU A 1 359 ? 7.386 -3.284 19.784 1.00 95.44 359 LEU A O 1
ATOM 2793 N N . ARG A 1 360 ? 5.428 -3.126 18.670 1.00 95.00 360 ARG A N 1
ATOM 2794 C CA . ARG A 1 360 ? 4.997 -4.498 18.955 1.00 95.00 360 ARG A CA 1
ATOM 2795 C C . ARG A 1 360 ? 5.780 -5.498 18.114 1.00 95.00 360 ARG A C 1
ATOM 2797 O O . ARG A 1 360 ? 6.180 -5.194 16.994 1.00 95.00 360 ARG A O 1
ATOM 2804 N N . GLU A 1 361 ? 5.964 -6.703 18.645 1.00 95.00 361 GLU A N 1
ATOM 2805 C CA . GLU A 1 361 ? 6.743 -7.753 17.978 1.00 95.00 361 GLU A CA 1
ATOM 2806 C C . GLU A 1 361 ? 6.168 -8.136 16.613 1.00 95.00 361 GLU A C 1
ATOM 2808 O O . GLU A 1 361 ? 6.911 -8.179 15.635 1.00 95.00 361 GLU A O 1
ATOM 2813 N N . ALA A 1 362 ? 4.845 -8.333 16.543 1.00 94.44 362 ALA A N 1
ATOM 2814 C CA . ALA A 1 362 ? 4.137 -8.632 15.300 1.00 94.44 362 ALA A CA 1
ATOM 2815 C C . ALA A 1 362 ? 4.384 -7.548 14.241 1.00 94.44 362 ALA A C 1
ATOM 2817 O O . ALA A 1 362 ? 4.783 -7.855 13.123 1.00 94.44 362 ALA A O 1
ATOM 2818 N N . TRP A 1 363 ? 4.299 -6.270 14.630 1.00 95.50 363 TRP A N 1
ATOM 2819 C CA . TRP A 1 363 ? 4.593 -5.162 13.724 1.00 95.50 363 TRP A CA 1
ATOM 2820 C C . TRP A 1 363 ? 6.041 -5.177 13.214 1.00 95.50 363 TRP A C 1
ATOM 2822 O O . TRP A 1 363 ? 6.296 -4.843 12.059 1.00 95.50 363 TRP A O 1
ATOM 2832 N N . ILE A 1 364 ? 7.018 -5.508 14.067 1.00 95.06 364 ILE A N 1
ATOM 2833 C CA . ILE A 1 364 ? 8.426 -5.584 13.645 1.00 95.06 364 ILE A CA 1
ATOM 2834 C C . ILE A 1 364 ? 8.598 -6.689 12.599 1.00 95.06 364 ILE A C 1
ATOM 2836 O O . ILE A 1 364 ? 9.254 -6.449 11.588 1.00 95.06 364 ILE A O 1
ATOM 2840 N N . LEU A 1 365 ? 8.001 -7.861 12.831 1.00 95.38 365 LEU A N 1
ATOM 2841 C CA . LEU A 1 365 ? 8.020 -8.983 11.895 1.00 95.38 365 LEU A CA 1
ATOM 2842 C C . LEU A 1 365 ? 7.431 -8.580 10.537 1.00 95.38 365 LEU A C 1
ATOM 2844 O O . LEU A 1 365 ? 8.151 -8.604 9.543 1.00 95.38 365 LEU A O 1
ATOM 2848 N N . GLU A 1 366 ? 6.179 -8.124 10.524 1.00 94.19 366 GLU A N 1
ATOM 2849 C CA . GLU A 1 366 ? 5.451 -7.737 9.306 1.00 94.19 366 GLU A CA 1
ATOM 2850 C C . GLU A 1 366 ? 6.130 -6.576 8.561 1.00 94.19 366 GLU A C 1
ATOM 2852 O O . GLU A 1 366 ? 6.075 -6.467 7.337 1.00 94.19 366 GLU A O 1
ATOM 2857 N N . HIS A 1 367 ? 6.797 -5.672 9.284 1.00 93.12 367 HIS A N 1
ATOM 2858 C CA . HIS A 1 367 ? 7.563 -4.606 8.648 1.00 93.12 367 HIS A CA 1
ATOM 2859 C C . HIS A 1 367 ? 8.818 -5.135 7.943 1.00 93.12 367 HIS A C 1
ATOM 2861 O O . HIS A 1 367 ? 9.133 -4.678 6.844 1.00 93.12 367 HIS A O 1
ATOM 2867 N N . LEU A 1 368 ? 9.534 -6.078 8.566 1.00 91.75 368 LEU A N 1
ATOM 2868 C CA . LEU A 1 368 ? 10.759 -6.667 8.017 1.00 91.75 368 LEU A CA 1
ATOM 2869 C C . LEU A 1 368 ? 10.479 -7.637 6.858 1.00 91.75 368 LEU A C 1
ATOM 2871 O O . LEU A 1 368 ? 11.355 -7.812 6.016 1.00 91.75 368 LEU A O 1
ATOM 2875 N N . THR A 1 369 ? 9.273 -8.205 6.771 1.00 91.44 369 THR A N 1
ATOM 2876 C CA . THR A 1 369 ? 8.806 -8.997 5.616 1.00 91.44 369 THR A CA 1
ATOM 2877 C C . THR A 1 369 ? 8.115 -8.148 4.539 1.00 91.44 369 THR A C 1
ATOM 2879 O O . THR A 1 369 ? 7.642 -8.682 3.542 1.00 91.44 369 THR A O 1
ATOM 2882 N N . ASN A 1 370 ? 8.095 -6.815 4.694 1.00 86.00 370 ASN A N 1
ATOM 2883 C CA . ASN A 1 370 ? 7.456 -5.853 3.782 1.00 86.00 370 ASN A CA 1
ATOM 2884 C C . ASN A 1 370 ? 5.927 -6.019 3.631 1.00 86.00 370 ASN A C 1
ATOM 2886 O O . ASN A 1 370 ? 5.339 -5.509 2.680 1.00 86.00 370 ASN A O 1
ATOM 2890 N N . GLU A 1 371 ? 5.269 -6.648 4.603 1.00 82.12 371 GLU A N 1
ATOM 2891 C CA . GLU A 1 371 ? 3.809 -6.792 4.660 1.00 82.12 371 GLU A CA 1
ATOM 2892 C C . GLU A 1 371 ? 3.121 -5.516 5.163 1.00 82.12 371 GLU A C 1
ATOM 2894 O O . GLU A 1 371 ? 1.999 -5.210 4.756 1.00 82.12 371 GLU A O 1
ATOM 2899 N N . ARG A 1 372 ? 3.789 -4.722 6.020 1.00 85.81 372 ARG A N 1
ATOM 2900 C CA . ARG A 1 372 ? 3.225 -3.467 6.553 1.00 85.81 372 ARG A CA 1
ATOM 2901 C C . ARG A 1 372 ? 4.174 -2.270 6.518 1.00 85.81 372 ARG A C 1
ATOM 2903 O O . ARG A 1 372 ? 5.363 -2.330 6.852 1.00 85.81 372 ARG A O 1
ATOM 2910 N N . ARG A 1 373 ? 3.604 -1.099 6.201 1.00 86.00 373 ARG A N 1
ATOM 2911 C CA . ARG A 1 373 ? 4.284 0.208 6.230 1.00 86.00 373 ARG A CA 1
ATOM 2912 C C . ARG A 1 373 ? 3.415 1.262 6.909 1.00 86.00 373 ARG A C 1
ATOM 2914 O O . ARG A 1 373 ? 2.276 1.480 6.533 1.00 86.00 373 ARG A O 1
ATOM 2921 N N . ALA A 1 374 ? 3.991 1.979 7.875 1.00 87.69 374 ALA A N 1
ATOM 2922 C CA . ALA A 1 374 ? 3.279 3.039 8.601 1.00 87.69 374 ALA A CA 1
ATOM 2923 C C . ALA A 1 374 ? 3.462 4.447 8.016 1.00 87.69 374 ALA A C 1
ATOM 2925 O O . ALA A 1 374 ? 2.796 5.390 8.431 1.00 87.69 374 ALA A O 1
ATOM 2926 N N . ARG A 1 375 ? 4.447 4.634 7.134 1.00 87.50 375 ARG A N 1
ATOM 2927 C CA . ARG A 1 375 ? 4.877 5.955 6.659 1.00 87.50 375 ARG A CA 1
ATOM 2928 C C . ARG A 1 375 ? 4.732 6.011 5.143 1.00 87.50 375 ARG A C 1
ATOM 2930 O O . ARG A 1 375 ? 5.729 5.794 4.461 1.00 87.50 375 ARG A O 1
ATOM 2937 N N . PRO A 1 376 ? 3.531 6.292 4.613 1.00 79.19 376 PRO A N 1
ATOM 2938 C CA . PRO A 1 376 ? 3.311 6.325 3.165 1.00 79.19 376 PRO A CA 1
ATOM 2939 C C . PRO A 1 376 ? 4.172 7.389 2.461 1.00 79.19 376 PRO A C 1
ATOM 2941 O O . PRO A 1 376 ? 4.530 7.241 1.300 1.00 79.19 376 PRO A O 1
ATOM 2944 N N . TYR A 1 377 ? 4.566 8.435 3.190 1.00 83.62 377 TYR A N 1
ATOM 2945 C CA . TYR A 1 377 ? 5.429 9.516 2.714 1.00 83.62 377 TYR A CA 1
ATOM 2946 C C . TYR A 1 377 ? 6.930 9.174 2.681 1.00 83.62 377 TYR A C 1
ATOM 2948 O O . TYR A 1 377 ? 7.709 9.895 2.055 1.00 83.62 377 TYR A O 1
ATOM 2956 N N . LEU A 1 378 ? 7.372 8.119 3.381 1.00 87.44 378 LEU A N 1
ATOM 2957 C CA . LEU A 1 378 ? 8.788 7.755 3.443 1.00 87.44 378 LEU A CA 1
ATOM 2958 C C . LEU A 1 378 ? 9.131 6.868 2.246 1.00 87.44 378 LEU A C 1
ATOM 2960 O O . LEU A 1 378 ? 8.849 5.673 2.249 1.00 87.44 378 LEU A O 1
ATOM 2964 N N . ARG A 1 379 ? 9.766 7.469 1.236 1.00 87.94 379 ARG A N 1
ATOM 2965 C CA . ARG A 1 379 ? 10.186 6.761 0.016 1.00 87.94 379 ARG A CA 1
ATOM 2966 C C . ARG A 1 379 ? 11.368 5.816 0.248 1.00 87.94 379 ARG A C 1
ATOM 2968 O O . ARG A 1 379 ? 11.516 4.841 -0.477 1.00 87.94 379 ARG A O 1
ATOM 2975 N N . ALA A 1 380 ? 12.171 6.075 1.283 1.00 89.00 380 ALA A N 1
ATOM 2976 C CA . ALA A 1 380 ? 13.264 5.196 1.678 1.00 89.00 380 ALA A CA 1
ATOM 2977 C C . ALA A 1 380 ? 12.765 3.765 1.945 1.00 89.00 380 ALA A C 1
ATOM 2979 O O . ALA A 1 380 ? 11.882 3.572 2.788 1.00 89.00 380 ALA A O 1
ATOM 2980 N N . ARG A 1 381 ? 13.336 2.763 1.265 1.00 88.12 381 ARG A N 1
ATOM 2981 C CA . ARG A 1 381 ? 12.954 1.350 1.444 1.00 88.12 381 ARG A CA 1
ATOM 2982 C C . ARG A 1 381 ? 13.899 0.644 2.416 1.00 88.12 381 ARG A C 1
ATOM 2984 O O . ARG A 1 381 ? 15.110 0.842 2.372 1.00 88.12 381 ARG A O 1
ATOM 2991 N N . CYS A 1 382 ? 13.329 -0.154 3.317 1.00 87.62 382 CYS A N 1
ATOM 2992 C CA . CYS A 1 382 ? 14.098 -1.080 4.146 1.00 87.62 382 CYS A CA 1
ATOM 2993 C C . CYS A 1 382 ? 14.376 -2.362 3.350 1.00 87.62 382 CYS A C 1
ATOM 2995 O O . CYS A 1 382 ? 13.679 -2.635 2.372 1.00 87.62 382 CYS A O 1
ATOM 2997 N N . VAL A 1 383 ? 15.382 -3.120 3.777 1.00 86.31 383 VAL A N 1
ATOM 2998 C CA . VAL A 1 383 ? 15.643 -4.454 3.231 1.00 86.31 383 VAL A CA 1
ATOM 2999 C C . VAL A 1 383 ? 14.520 -5.406 3.646 1.00 86.31 383 VAL A C 1
ATOM 3001 O O . VAL A 1 383 ? 14.009 -5.306 4.764 1.00 86.31 383 VAL A O 1
ATOM 3004 N N . VAL A 1 384 ? 14.137 -6.302 2.746 1.00 88.62 384 VAL A N 1
ATOM 3005 C CA . VAL A 1 384 ? 13.167 -7.369 2.985 1.00 88.62 384 VAL A CA 1
ATOM 3006 C C . VAL A 1 384 ? 13.928 -8.586 3.486 1.00 88.62 384 VAL A C 1
ATOM 3008 O O . VAL A 1 384 ? 14.925 -9.001 2.895 1.00 88.62 384 VAL A O 1
ATOM 3011 N N . LEU A 1 385 ? 13.491 -9.127 4.617 1.00 87.00 385 LEU A N 1
ATOM 3012 C CA . LEU A 1 385 ? 14.084 -10.309 5.222 1.00 87.00 385 LEU A CA 1
ATOM 3013 C C . LEU A 1 385 ? 13.169 -11.513 5.019 1.00 87.00 385 LEU A C 1
ATOM 3015 O O . LEU A 1 385 ? 11.946 -11.392 5.068 1.00 87.00 385 LEU A O 1
ATOM 3019 N N . GLU A 1 386 ? 13.774 -12.690 4.871 1.00 86.75 386 GLU A N 1
ATOM 3020 C CA . GLU A 1 386 ? 13.033 -13.947 4.936 1.00 86.75 386 GLU A CA 1
ATOM 3021 C C . GLU A 1 386 ? 12.401 -14.111 6.329 1.00 86.75 386 GLU A C 1
ATOM 3023 O O . GLU A 1 386 ? 12.933 -13.635 7.340 1.00 86.75 386 GLU A O 1
ATOM 3028 N N . GLU A 1 387 ? 11.249 -14.777 6.387 1.00 89.75 387 GLU A N 1
ATOM 3029 C CA . GLU A 1 387 ? 10.403 -14.854 7.577 1.00 89.75 387 GLU A CA 1
ATOM 3030 C C . GLU A 1 387 ? 11.166 -15.334 8.827 1.00 89.75 387 GLU A C 1
ATOM 3032 O O . GLU A 1 387 ? 10.990 -14.776 9.915 1.00 89.75 387 GLU A O 1
ATOM 3037 N N . SER A 1 388 ? 12.063 -16.321 8.709 1.00 88.81 388 SER A N 1
ATOM 3038 C CA . SER A 1 388 ? 12.860 -16.805 9.845 1.00 88.81 388 SER A CA 1
ATOM 3039 C C . SER A 1 388 ? 13.857 -15.757 10.366 1.00 88.81 388 SER A C 1
ATOM 3041 O O . SER A 1 388 ? 14.033 -15.612 11.585 1.00 88.81 388 SER A O 1
ATOM 3043 N N . GLN A 1 389 ? 14.467 -14.972 9.472 1.00 86.38 389 GLN A N 1
ATOM 3044 C CA . GLN A 1 389 ? 15.366 -13.872 9.829 1.00 86.38 389 GLN A CA 1
ATOM 3045 C C . GLN A 1 389 ? 14.593 -12.705 10.450 1.00 86.38 389 GLN A C 1
ATOM 3047 O O . GLN A 1 389 ? 15.020 -12.164 11.477 1.00 86.38 389 GLN A O 1
ATOM 3052 N N . ALA A 1 390 ? 13.439 -12.356 9.877 1.00 91.19 390 ALA A N 1
ATOM 3053 C CA . ALA A 1 390 ? 12.546 -11.329 10.401 1.00 91.19 390 ALA A CA 1
ATOM 3054 C C . ALA A 1 390 ? 12.050 -11.687 11.813 1.00 91.19 390 ALA A C 1
ATOM 3056 O O . ALA A 1 390 ? 12.181 -10.876 12.735 1.00 91.19 390 ALA A O 1
ATOM 3057 N N . LYS A 1 391 ? 11.600 -12.934 12.032 1.00 93.56 391 LYS A N 1
ATOM 3058 C CA . LYS A 1 391 ? 11.201 -13.456 13.356 1.00 93.56 391 LYS A CA 1
ATOM 3059 C C . LYS A 1 391 ? 12.338 -13.379 14.368 1.00 93.56 391 LYS A C 1
ATOM 3061 O O . LYS A 1 391 ? 12.131 -12.965 15.510 1.00 93.56 391 LYS A O 1
ATOM 3066 N N . ARG A 1 392 ? 13.560 -13.744 13.961 1.00 90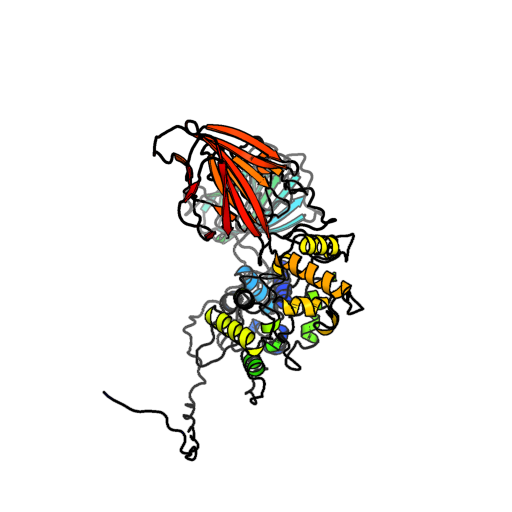.62 392 ARG A N 1
ATOM 3067 C CA . ARG A 1 392 ? 14.749 -13.641 14.821 1.00 90.62 392 ARG A CA 1
ATOM 3068 C C . ARG A 1 392 ? 14.981 -12.197 15.269 1.00 90.62 392 ARG A C 1
ATOM 3070 O O . ARG A 1 392 ? 15.194 -11.973 16.461 1.00 90.62 392 ARG A O 1
ATOM 3077 N N . TRP A 1 393 ? 14.941 -11.235 14.347 1.00 91.31 393 TRP A N 1
ATOM 3078 C CA . TRP A 1 393 ? 15.148 -9.819 14.663 1.00 91.31 393 TRP A CA 1
ATOM 3079 C C . TRP A 1 393 ? 14.026 -9.231 15.518 1.00 91.31 393 TRP A C 1
ATOM 3081 O O . TRP A 1 393 ? 14.325 -8.558 16.508 1.00 91.31 393 TRP A O 1
ATOM 3091 N N . ALA A 1 394 ? 12.766 -9.541 15.206 1.00 94.12 394 ALA A N 1
ATOM 3092 C CA . ALA A 1 394 ? 11.613 -9.143 16.010 1.00 94.12 394 ALA A CA 1
ATOM 3093 C C . ALA A 1 394 ? 11.768 -9.608 17.468 1.00 94.12 394 ALA A C 1
ATOM 3095 O O . ALA A 1 394 ? 11.757 -8.784 18.384 1.00 94.12 394 ALA A O 1
ATOM 3096 N N . GLY A 1 395 ? 12.079 -10.891 17.684 1.00 93.62 395 GLY A N 1
ATOM 3097 C CA . GLY A 1 395 ? 12.287 -11.440 19.026 1.00 93.62 395 GLY A CA 1
ATOM 3098 C C . GLY A 1 395 ? 13.549 -10.929 19.742 1.00 93.62 395 GLY A C 1
ATOM 3099 O O . GLY A 1 395 ? 13.601 -10.921 20.974 1.00 93.62 395 GLY A O 1
ATOM 3100 N N . ILE A 1 396 ? 14.601 -10.514 19.022 1.00 91.25 396 ILE A N 1
ATOM 3101 C CA . ILE A 1 396 ? 15.772 -9.852 19.633 1.00 91.25 396 ILE A CA 1
ATOM 3102 C C . ILE A 1 396 ? 15.376 -8.466 20.139 1.00 91.25 396 ILE A C 1
ATOM 3104 O O . ILE A 1 396 ? 15.601 -8.175 21.315 1.00 91.25 396 ILE A O 1
ATOM 3108 N N . PHE A 1 397 ? 14.765 -7.634 19.288 1.00 92.69 397 PHE A N 1
ATOM 3109 C CA . PHE A 1 397 ? 14.344 -6.291 19.681 1.00 92.69 397 PHE A CA 1
ATOM 3110 C C . PHE A 1 397 ? 13.360 -6.346 20.846 1.00 92.69 397 PHE A C 1
ATOM 3112 O O . PHE A 1 397 ? 13.609 -5.696 21.859 1.00 92.69 397 PHE A O 1
ATOM 3119 N N . SER A 1 398 ? 12.310 -7.167 20.753 1.00 91.75 398 SER A N 1
ATOM 3120 C CA . SER A 1 398 ? 11.307 -7.312 21.814 1.00 91.75 398 SER A CA 1
ATOM 3121 C C . SER A 1 398 ? 11.906 -7.684 23.165 1.00 91.75 398 SER A C 1
ATOM 3123 O O . SER A 1 398 ? 11.444 -7.180 24.179 1.00 91.75 398 SER A O 1
ATOM 3125 N N . ARG A 1 399 ? 12.937 -8.538 23.206 1.00 90.12 399 ARG A N 1
ATOM 3126 C CA . ARG A 1 399 ? 13.550 -8.974 24.473 1.00 90.12 399 ARG A CA 1
ATOM 3127 C C . ARG A 1 399 ? 14.569 -7.990 25.029 1.00 90.12 399 ARG A C 1
ATOM 3129 O O . ARG A 1 399 ? 14.621 -7.796 26.238 1.00 90.12 399 ARG A O 1
ATOM 3136 N N . VAL A 1 400 ? 15.421 -7.432 24.173 1.00 90.00 400 VAL A N 1
ATOM 3137 C CA . VAL A 1 400 ? 16.545 -6.594 24.622 1.00 90.00 400 VAL A CA 1
ATOM 3138 C C . VAL A 1 400 ? 16.090 -5.174 24.930 1.00 90.00 400 VAL A C 1
ATOM 3140 O O . VAL A 1 400 ? 16.584 -4.564 25.876 1.00 90.00 400 VAL A O 1
ATOM 3143 N N . ASP A 1 401 ? 15.141 -4.655 24.154 1.00 92.06 401 ASP A N 1
ATOM 3144 C CA . ASP A 1 401 ? 14.726 -3.262 24.256 1.00 92.06 401 ASP A CA 1
ATOM 3145 C C . ASP A 1 401 ? 13.478 -3.064 25.138 1.00 92.06 401 ASP A C 1
ATOM 3147 O O . ASP A 1 401 ? 13.148 -1.915 25.408 1.00 92.06 401 ASP A O 1
ATOM 3151 N N . SER A 1 402 ? 12.786 -4.120 25.595 1.00 89.62 402 SER A N 1
ATOM 3152 C CA . SER A 1 402 ? 11.547 -3.989 26.390 1.00 89.62 402 SER A CA 1
ATOM 3153 C C . SER A 1 402 ? 11.727 -3.211 27.693 1.00 89.62 402 SER A C 1
ATOM 3155 O O . SER A 1 402 ? 12.743 -3.345 28.380 1.00 89.62 402 SER A O 1
ATOM 3157 N N . THR A 1 403 ? 10.686 -2.481 28.088 1.00 91.00 403 THR A N 1
ATOM 3158 C CA . THR A 1 403 ? 10.602 -1.743 29.356 1.00 91.00 403 THR A CA 1
ATOM 3159 C C . THR A 1 403 ? 9.347 -2.161 30.144 1.00 91.00 403 THR A C 1
ATOM 3161 O O . THR A 1 403 ? 8.330 -2.518 29.550 1.00 91.00 403 THR A O 1
ATOM 3164 N N . PRO A 1 404 ? 9.359 -2.155 31.492 1.00 88.44 404 PRO A N 1
ATOM 3165 C CA . PRO A 1 404 ? 8.144 -2.405 32.269 1.00 88.44 404 PRO A CA 1
ATOM 3166 C C . PRO A 1 404 ? 7.024 -1.407 31.931 1.00 88.44 404 PRO A C 1
ATOM 3168 O O . PRO A 1 404 ? 7.266 -0.206 31.917 1.00 88.44 404 PRO A O 1
ATOM 3171 N N . GLY A 1 405 ? 5.801 -1.901 31.720 1.00 84.94 405 GLY A N 1
ATOM 3172 C CA . GLY A 1 405 ? 4.638 -1.079 31.338 1.00 84.94 405 GLY A CA 1
ATOM 3173 C C . GLY A 1 405 ? 4.297 -1.128 29.846 1.00 84.94 405 GLY A C 1
ATOM 3174 O O . GLY A 1 405 ? 3.177 -0.796 29.471 1.00 84.94 405 GLY A O 1
ATOM 3175 N N . ASP A 1 406 ? 5.215 -1.643 29.027 1.00 88.56 406 ASP A N 1
ATOM 3176 C CA . ASP A 1 406 ? 5.098 -1.778 27.571 1.00 88.56 406 ASP A CA 1
ATOM 3177 C C . ASP A 1 406 ? 3.816 -2.450 27.071 1.00 88.56 406 ASP A C 1
ATOM 3179 O O . ASP A 1 406 ? 3.379 -2.141 25.973 1.00 88.56 406 ASP A O 1
ATOM 3183 N N . GLU A 1 407 ? 3.211 -3.339 27.858 1.00 86.56 407 GLU A N 1
ATOM 3184 C CA . GLU A 1 407 ? 2.026 -4.117 27.465 1.00 86.56 407 GLU A CA 1
ATOM 3185 C C . GLU A 1 407 ? 0.749 -3.682 28.212 1.00 86.56 407 GLU A C 1
ATOM 3187 O O . GLU A 1 407 ? -0.278 -4.354 28.150 1.00 86.56 407 GLU A O 1
ATOM 3192 N N . VAL A 1 408 ? 0.795 -2.584 28.976 1.00 88.88 408 VAL A N 1
ATOM 3193 C CA . VAL A 1 408 ? -0.357 -2.117 29.762 1.00 88.88 408 VAL A CA 1
ATOM 3194 C C . VAL A 1 408 ? -1.223 -1.200 28.902 1.00 88.88 408 VAL A C 1
ATOM 3196 O O . VAL A 1 408 ? -0.859 -0.057 28.639 1.00 88.88 408 VAL A O 1
ATOM 3199 N N . GLU A 1 409 ? -2.383 -1.682 28.469 1.00 86.62 409 GLU A N 1
ATOM 3200 C CA . GLU A 1 409 ? -3.360 -0.874 27.729 1.00 86.62 409 GLU A CA 1
ATOM 3201 C C . GLU A 1 409 ? -4.082 0.153 28.627 1.00 86.62 409 GLU A C 1
ATOM 3203 O O . GLU A 1 409 ? -4.193 -0.054 29.843 1.00 86.62 409 GLU A O 1
ATOM 3208 N N . PRO A 1 410 ? -4.575 1.274 28.060 1.00 85.69 410 PRO A N 1
ATOM 3209 C CA . PRO A 1 410 ? -5.360 2.251 28.808 1.00 85.69 410 PRO A CA 1
ATOM 3210 C C . PRO A 1 410 ? -6.724 1.684 29.228 1.00 85.69 410 PRO A C 1
ATOM 3212 O O . PRO A 1 410 ? -7.170 0.632 28.781 1.00 85.69 410 PRO A O 1
ATOM 3215 N N . THR A 1 411 ? -7.427 2.412 30.097 1.00 83.12 411 THR A N 1
ATOM 3216 C CA . THR A 1 411 ? -8.834 2.109 30.396 1.00 83.12 411 THR A CA 1
ATOM 3217 C C . THR A 1 411 ? -9.740 2.708 29.319 1.00 83.12 411 THR A C 1
ATOM 3219 O O . THR A 1 411 ? -9.664 3.905 29.045 1.00 83.12 411 THR A O 1
ATOM 3222 N N . PHE A 1 412 ? -10.635 1.898 28.756 1.00 84.06 412 PHE A N 1
ATOM 3223 C CA . PHE A 1 412 ? -11.536 2.279 27.662 1.00 84.06 412 PHE A CA 1
ATOM 3224 C C . PHE A 1 412 ? -12.896 2.747 28.191 1.00 84.06 412 PHE A C 1
ATOM 3226 O O . PHE A 1 412 ? -13.900 2.052 28.080 1.00 84.06 412 PHE A O 1
ATOM 3233 N N . ALA A 1 413 ? -12.916 3.918 28.829 1.00 87.12 413 ALA A N 1
ATOM 3234 C CA . ALA A 1 413 ? -14.160 4.574 29.234 1.00 87.12 413 ALA A CA 1
ATOM 3235 C C . ALA A 1 413 ? -14.638 5.542 28.143 1.00 87.12 413 ALA A C 1
ATOM 3237 O O . ALA A 1 413 ? -13.821 6.306 27.625 1.00 87.12 413 ALA A O 1
ATOM 3238 N N . ASP A 1 414 ? -15.948 5.590 27.877 1.00 84.88 414 ASP A N 1
ATOM 3239 C CA . ASP A 1 414 ? -16.552 6.476 26.864 1.00 84.88 414 ASP A CA 1
ATOM 3240 C C . ASP A 1 414 ? -16.078 7.926 27.017 1.00 84.88 414 ASP A C 1
ATOM 3242 O O . ASP A 1 414 ? -15.582 8.528 26.071 1.00 84.88 414 ASP A O 1
ATOM 3246 N N . SER A 1 415 ? -16.077 8.448 28.248 1.00 90.88 415 SER A N 1
ATOM 3247 C CA . SER A 1 415 ? -15.626 9.816 28.532 1.00 90.88 415 SER A CA 1
ATOM 3248 C C . SER A 1 415 ? -14.161 10.080 28.160 1.00 90.88 415 SER A C 1
ATOM 3250 O O . SER A 1 415 ? -13.802 11.208 27.832 1.00 90.88 415 SER A O 1
ATOM 3252 N N . ALA A 1 416 ? -13.291 9.068 28.255 1.00 92.06 416 ALA A N 1
ATOM 3253 C CA . ALA A 1 416 ? -11.884 9.204 27.876 1.00 92.06 416 ALA A CA 1
ATOM 3254 C C . ALA A 1 416 ? -11.723 9.190 26.349 1.00 92.06 416 ALA A C 1
ATOM 3256 O O . ALA A 1 416 ? -10.912 9.940 25.812 1.00 92.06 416 ALA A O 1
ATOM 3257 N N . ILE A 1 417 ? -12.524 8.377 25.658 1.00 92.44 417 ILE A N 1
ATOM 3258 C CA . ILE A 1 417 ? -12.532 8.281 24.195 1.00 92.44 417 ILE A CA 1
ATOM 3259 C C . ILE A 1 417 ? -13.095 9.564 23.581 1.00 92.44 417 ILE A C 1
ATOM 3261 O O . ILE A 1 417 ? -12.472 10.122 22.680 1.00 92.44 417 ILE A O 1
ATOM 3265 N N . GLU A 1 418 ? -14.199 10.083 24.118 1.00 92.38 418 GLU A N 1
ATOM 3266 C CA . GLU A 1 418 ? -14.780 11.374 23.730 1.00 92.38 418 GLU A CA 1
ATOM 3267 C C . GLU A 1 418 ? -13.789 12.528 23.950 1.00 92.38 418 GLU A C 1
ATOM 3269 O O . GLU A 1 418 ? -13.612 13.378 23.074 1.00 92.38 418 GLU A O 1
ATOM 3274 N N . GLU A 1 419 ? -13.087 12.554 25.092 1.00 95.56 419 GLU A N 1
ATOM 3275 C CA . GLU A 1 419 ? -12.051 13.561 25.351 1.00 95.56 419 GLU A CA 1
ATOM 3276 C C . GLU A 1 419 ? -10.882 13.427 24.358 1.00 95.56 419 GLU A C 1
ATOM 3278 O O . GLU A 1 419 ? -10.412 14.439 23.836 1.00 95.56 419 GLU A O 1
ATOM 3283 N N . GLY A 1 420 ? -10.442 12.206 24.041 1.00 95.62 420 GLY A N 1
ATOM 3284 C CA . GLY A 1 420 ? -9.392 11.943 23.052 1.00 95.62 420 GLY A CA 1
ATOM 3285 C C . GLY A 1 420 ? -9.784 12.381 21.637 1.00 95.62 420 GLY A C 1
ATOM 3286 O O . GLY A 1 420 ? -9.030 13.112 20.991 1.00 95.62 420 GLY A O 1
ATOM 3287 N N . GLN A 1 421 ? -10.990 12.021 21.193 1.00 94.94 421 GLN A N 1
ATOM 3288 C CA . GLN A 1 421 ? -11.572 12.438 19.913 1.00 94.94 421 GLN A CA 1
ATOM 3289 C C . GLN A 1 421 ? -11.660 13.967 19.821 1.00 94.94 421 GLN A C 1
ATOM 3291 O O . GLN A 1 421 ? -11.234 14.561 18.827 1.00 94.94 421 GLN A O 1
ATOM 3296 N N . PHE A 1 422 ? -12.164 14.624 20.871 1.00 95.62 422 PHE A N 1
ATOM 3297 C CA . PHE A 1 422 ? -12.241 16.083 20.939 1.00 95.62 422 PHE A CA 1
ATOM 3298 C C . PHE A 1 422 ? -10.852 16.729 20.854 1.00 95.62 422 PHE A C 1
ATOM 3300 O O . PHE A 1 422 ? -10.651 17.688 20.104 1.00 95.62 422 PHE A O 1
ATOM 3307 N N . LEU A 1 423 ? -9.875 16.197 21.597 1.00 96.94 423 LEU A N 1
ATOM 3308 C CA . LEU A 1 423 ? -8.497 16.684 21.579 1.00 96.94 423 LEU A CA 1
ATOM 3309 C C . LEU A 1 423 ? -7.853 16.529 20.198 1.00 96.94 423 LEU A C 1
ATOM 3311 O O . LEU A 1 423 ? -7.061 17.387 19.815 1.00 96.94 423 LEU A O 1
ATOM 3315 N N . ALA A 1 424 ? -8.175 15.482 19.443 1.00 96.06 424 ALA A N 1
ATOM 3316 C CA . ALA A 1 424 ? -7.610 15.275 18.115 1.00 96.06 424 ALA A CA 1
ATOM 3317 C C . ALA A 1 424 ? -8.162 16.249 17.056 1.00 96.06 424 ALA A C 1
ATOM 3319 O O . ALA A 1 424 ? -7.435 16.595 16.123 1.00 96.06 424 ALA A O 1
ATOM 3320 N N . GLY A 1 425 ? -9.406 16.713 17.203 1.00 94.06 425 GLY A N 1
ATOM 3321 C CA . GLY A 1 425 ? -10.084 17.580 16.232 1.00 94.06 425 GLY A CA 1
ATOM 3322 C C . GLY A 1 425 ? -9.685 19.060 16.288 1.00 94.06 425 GLY A C 1
ATOM 3323 O O . GLY A 1 425 ? -8.904 19.497 17.142 1.00 94.06 425 GLY A O 1
ATOM 3324 N N . ILE A 1 426 ? -10.289 19.859 15.401 1.00 92.38 426 ILE A N 1
ATOM 3325 C CA . ILE A 1 426 ? -9.988 21.299 15.218 1.00 92.38 426 ILE A CA 1
ATOM 3326 C C . ILE A 1 426 ? -10.232 22.171 16.458 1.00 92.38 426 ILE A C 1
ATOM 3328 O O . ILE A 1 426 ? -9.721 23.285 16.547 1.00 92.38 426 ILE A O 1
ATOM 3332 N N . GLN A 1 427 ? -11.025 21.687 17.416 1.00 90.12 427 GLN A N 1
ATOM 3333 C CA . GLN A 1 427 ? -11.342 22.402 18.658 1.00 90.12 427 GLN A CA 1
ATOM 3334 C C . GLN A 1 427 ? -10.365 22.081 19.803 1.00 90.12 427 GLN A C 1
ATOM 3336 O O . GLN A 1 427 ? -10.385 22.754 20.836 1.00 90.12 427 GLN A O 1
ATOM 3341 N N . GLY A 1 428 ? -9.522 21.060 19.630 1.00 93.69 428 GLY A N 1
ATOM 3342 C CA . GLY A 1 428 ? -8.591 20.561 20.633 1.00 93.69 428 GLY A CA 1
ATOM 3343 C C . GLY A 1 428 ? -7.134 20.940 20.355 1.00 93.69 428 GLY A C 1
ATOM 3344 O O . GLY A 1 428 ? -6.768 22.107 20.236 1.00 93.69 428 GLY A O 1
ATOM 3345 N N . LYS A 1 429 ? -6.273 19.922 20.310 1.00 94.62 429 LYS A N 1
ATOM 3346 C CA . LYS A 1 429 ? -4.859 19.994 19.913 1.00 94.62 429 LYS A CA 1
ATOM 3347 C C . LYS A 1 429 ? -4.668 19.936 18.393 1.00 94.62 429 LYS A C 1
ATOM 3349 O O . LYS A 1 429 ? -3.536 20.103 17.949 1.00 94.62 429 LYS A O 1
ATOM 3354 N N . ASN A 1 430 ? -5.745 19.731 17.626 1.00 93.62 430 ASN A N 1
ATOM 3355 C CA . ASN A 1 430 ? -5.764 19.712 16.163 1.00 93.62 430 ASN A CA 1
ATOM 3356 C C . ASN A 1 430 ? -4.749 18.725 15.555 1.00 93.62 430 ASN A C 1
ATOM 3358 O O . ASN A 1 430 ? -3.982 19.063 14.657 1.00 93.62 430 ASN A O 1
ATOM 3362 N N . CYS A 1 431 ? -4.719 17.495 16.076 1.00 94.81 431 CYS A N 1
ATOM 3363 C CA . CYS A 1 431 ? -3.839 16.427 15.592 1.00 94.81 431 CYS A CA 1
ATOM 3364 C C . CYS A 1 431 ? -4.103 16.087 14.119 1.00 94.81 431 CYS A C 1
ATOM 3366 O O . CYS A 1 431 ? -3.162 15.763 13.392 1.00 94.81 431 CYS A O 1
ATOM 3368 N N . ILE A 1 432 ? -5.364 16.199 13.690 1.00 93.69 432 ILE A N 1
ATOM 3369 C CA . ILE A 1 432 ? -5.787 15.909 12.316 1.00 93.69 432 ILE A CA 1
ATOM 3370 C C . ILE A 1 432 ? -5.156 16.834 11.277 1.00 93.69 432 ILE A C 1
ATOM 3372 O O . ILE A 1 432 ? -5.063 16.436 10.127 1.00 93.69 432 ILE A O 1
ATOM 3376 N N . GLU A 1 433 ? -4.672 18.018 11.673 1.00 90.81 433 GLU A N 1
ATOM 3377 C CA . GLU A 1 433 ? -3.966 18.943 10.779 1.00 90.81 433 GLU A CA 1
ATOM 3378 C C . GLU A 1 433 ? -2.814 18.247 10.052 1.00 90.81 433 GLU A C 1
ATOM 3380 O O . GLU A 1 433 ? -2.630 18.424 8.852 1.00 90.81 433 GLU A O 1
ATOM 3385 N N . CYS A 1 434 ? -2.066 17.421 10.790 1.00 89.94 434 CYS A N 1
ATOM 3386 C CA . CYS A 1 434 ? -0.873 16.764 10.280 1.00 89.94 434 CYS A CA 1
ATOM 3387 C C . CYS A 1 434 ? -1.027 15.261 10.074 1.00 89.94 434 CYS A C 1
ATOM 3389 O O . CYS A 1 434 ? -0.187 14.674 9.401 1.00 89.94 434 CYS A O 1
ATOM 3391 N N . HIS A 1 435 ? -1.993 14.612 10.721 1.00 92.31 435 HIS A N 1
ATOM 3392 C CA . HIS A 1 435 ? -2.112 13.158 10.723 1.00 92.31 435 HIS A CA 1
ATOM 3393 C C . HIS A 1 435 ? -3.322 12.688 9.926 1.00 92.31 435 HIS A C 1
ATOM 3395 O O . HIS A 1 435 ? -4.418 13.225 10.076 1.00 92.31 435 HIS A O 1
ATOM 3401 N N . ARG A 1 436 ? -3.129 11.603 9.168 1.00 91.44 436 ARG A N 1
ATOM 3402 C CA . ARG A 1 436 ? -4.245 10.784 8.687 1.00 91.44 436 ARG A CA 1
ATOM 3403 C C . ARG A 1 436 ? -4.966 10.139 9.872 1.00 91.44 436 ARG A C 1
ATOM 3405 O O . ARG A 1 436 ? -4.348 9.874 10.909 1.00 91.44 436 ARG A O 1
ATOM 3412 N N . VAL A 1 437 ? -6.252 9.853 9.706 1.00 91.00 437 VAL A N 1
ATOM 3413 C CA . VAL A 1 437 ? -7.055 9.166 10.726 1.00 91.00 437 VAL A CA 1
ATOM 3414 C C . VAL A 1 437 ? -7.974 8.152 10.069 1.00 91.00 437 VAL A C 1
ATOM 3416 O O . VAL A 1 437 ? -8.870 8.533 9.319 1.00 91.00 437 VAL A O 1
ATOM 3419 N N . ALA A 1 438 ? -7.769 6.872 10.375 1.00 87.19 438 ALA A N 1
ATOM 3420 C CA . ALA A 1 438 ? -8.605 5.761 9.921 1.00 87.19 438 ALA A CA 1
ATOM 3421 C C . ALA A 1 438 ? -8.833 5.765 8.398 1.00 87.19 438 ALA A C 1
ATOM 3423 O O . ALA A 1 438 ? -9.955 5.604 7.919 1.00 87.19 438 ALA A O 1
ATOM 3424 N N . GLY A 1 439 ? -7.763 6.002 7.636 1.00 85.00 439 GLY A N 1
ATOM 3425 C CA . GLY A 1 439 ? -7.776 6.078 6.177 1.00 85.00 439 GLY A CA 1
ATOM 3426 C C . GLY A 1 439 ? -8.090 7.463 5.610 1.00 85.00 439 GLY A C 1
ATOM 3427 O O . GLY A 1 439 ? -7.776 7.704 4.444 1.00 85.00 439 GLY A O 1
ATOM 3428 N N . HIS A 1 440 ? -8.620 8.396 6.406 1.00 85.25 440 HIS A N 1
ATOM 3429 C CA . HIS A 1 440 ? -8.947 9.748 5.951 1.00 85.25 440 HIS A CA 1
ATOM 3430 C C . HIS A 1 440 ? -7.711 10.655 5.932 1.00 85.25 440 HIS A C 1
ATOM 3432 O O . HIS A 1 440 ? -6.908 10.662 6.869 1.00 85.25 440 HIS A O 1
ATOM 3438 N N . ASP A 1 441 ? -7.578 11.428 4.854 1.00 86.06 441 ASP A N 1
ATOM 3439 C CA . ASP A 1 441 ? -6.508 12.410 4.683 1.00 86.06 441 ASP A CA 1
ATOM 3440 C C . ASP A 1 441 ? -6.675 13.564 5.690 1.00 86.06 441 ASP A C 1
ATOM 3442 O O . ASP A 1 441 ? -7.791 14.023 5.952 1.00 86.06 441 ASP A O 1
ATOM 3446 N N . GLY A 1 442 ? -5.559 14.045 6.243 1.00 82.94 442 GLY A N 1
ATOM 3447 C CA . GLY A 1 442 ? -5.541 15.272 7.047 1.00 82.94 442 GLY A CA 1
ATOM 3448 C C . GLY A 1 442 ? -5.673 16.528 6.163 1.00 82.94 442 GLY A C 1
ATOM 3449 O O . GLY A 1 442 ? -5.429 16.442 4.958 1.00 82.94 442 GLY A O 1
ATOM 3450 N N . PRO A 1 443 ? -6.020 17.709 6.710 1.00 82.06 443 PRO A N 1
ATOM 3451 C CA . PRO A 1 443 ? -6.164 18.942 5.931 1.00 82.06 443 PRO A CA 1
ATOM 3452 C C . PRO A 1 443 ? -4.879 19.464 5.277 1.00 82.06 443 PRO A C 1
ATOM 3454 O O . PRO A 1 443 ? -4.970 20.123 4.241 1.00 82.06 443 PRO A O 1
ATOM 3457 N N . SER A 1 444 ? -3.699 19.209 5.856 1.00 82.31 444 SER A N 1
ATOM 3458 C CA . SER A 1 444 ? -2.425 19.667 5.288 1.00 82.31 444 SER A CA 1
ATOM 3459 C C . SER A 1 444 ? -1.429 18.528 5.098 1.00 82.31 444 SER A C 1
ATOM 3461 O O . SER A 1 444 ? -1.312 17.975 4.003 1.00 82.31 444 SER A O 1
ATOM 3463 N N . ILE A 1 445 ? -0.708 18.154 6.152 1.00 79.44 445 ILE A N 1
ATOM 3464 C CA . ILE A 1 445 ? 0.336 17.132 6.073 1.00 79.44 445 ILE A CA 1
ATOM 3465 C C . ILE A 1 445 ? -0.308 15.745 6.167 1.00 79.44 445 ILE A C 1
ATOM 3467 O O . ILE A 1 445 ? -1.236 15.519 6.937 1.00 79.44 445 ILE A O 1
ATOM 3471 N N . GLN A 1 446 ? 0.219 14.793 5.398 1.00 84.50 446 GLN A N 1
ATOM 3472 C CA . GLN A 1 446 ? -0.207 13.392 5.432 1.00 84.50 446 GLN A CA 1
ATOM 3473 C C . GLN A 1 446 ? 0.769 12.552 6.262 1.00 84.50 446 GLN A C 1
ATOM 3475 O O . GLN A 1 446 ? 1.417 11.637 5.749 1.00 84.50 446 GLN A O 1
ATOM 3480 N N . ALA A 1 447 ? 0.929 12.885 7.547 1.00 87.44 447 ALA A N 1
ATOM 3481 C CA . ALA A 1 447 ? 1.732 12.077 8.461 1.00 87.44 447 ALA A CA 1
ATOM 3482 C C . ALA A 1 447 ? 1.038 10.736 8.764 1.00 87.44 447 ALA A C 1
ATOM 3484 O O . ALA A 1 447 ? -0.023 10.409 8.236 1.00 87.44 447 ALA A O 1
ATOM 3485 N N . MET A 1 448 ? 1.682 9.928 9.608 1.00 89.31 448 MET A N 1
ATOM 3486 C CA . MET A 1 448 ? 1.254 8.566 9.930 1.00 89.31 448 MET A CA 1
ATOM 3487 C C . MET A 1 448 ? -0.205 8.508 10.378 1.00 89.31 448 MET A C 1
ATOM 3489 O O . MET A 1 448 ? -0.631 9.347 11.172 1.00 89.31 448 MET A O 1
ATOM 3493 N N . ASP A 1 449 ? -0.924 7.493 9.907 1.00 92.19 449 ASP A N 1
ATOM 3494 C CA . ASP A 1 449 ? -2.301 7.253 10.320 1.00 92.19 449 ASP A CA 1
ATOM 3495 C C . ASP A 1 449 ? -2.369 6.880 11.804 1.00 92.19 449 ASP A C 1
ATOM 3497 O O . ASP A 1 449 ? -1.681 5.959 12.256 1.00 92.19 449 ASP A O 1
ATOM 3501 N N . LEU A 1 450 ? -3.177 7.620 12.567 1.00 94.50 450 LEU A N 1
ATOM 3502 C CA . LEU A 1 450 ? -3.343 7.404 14.004 1.00 94.50 450 LEU A CA 1
ATOM 3503 C C . LEU A 1 450 ? -4.045 6.082 14.329 1.00 94.50 450 LEU A C 1
ATOM 3505 O O . LEU A 1 450 ? -3.800 5.546 15.409 1.00 94.50 450 LEU A O 1
ATOM 3509 N N . ALA A 1 451 ? -4.819 5.515 13.398 1.00 91.94 451 ALA A N 1
ATOM 3510 C CA . ALA A 1 451 ? -5.442 4.199 13.560 1.00 91.94 451 ALA A CA 1
ATOM 3511 C C . ALA A 1 451 ? -4.407 3.070 13.658 1.00 91.94 451 ALA A C 1
ATOM 3513 O O . ALA A 1 451 ? -4.694 2.005 14.189 1.00 91.94 451 ALA A O 1
ATOM 3514 N N . LEU A 1 452 ? -3.173 3.294 13.195 1.00 92.56 452 LEU A N 1
ATOM 3515 C CA . LEU A 1 452 ? -2.103 2.303 13.311 1.00 92.56 452 LEU A CA 1
ATOM 3516 C C . LEU A 1 452 ? -1.509 2.229 14.720 1.00 92.56 452 LEU A C 1
ATOM 3518 O O . LEU A 1 452 ? -0.648 1.383 14.953 1.00 92.56 452 LEU A O 1
ATOM 3522 N N . GLN A 1 453 ? -1.884 3.123 15.645 1.00 93.19 453 GLN A N 1
ATOM 3523 C CA . GLN A 1 453 ? -1.255 3.191 16.964 1.00 93.19 453 GLN A CA 1
ATOM 3524 C C . GLN A 1 453 ? -1.333 1.846 17.687 1.00 93.19 453 GLN A C 1
ATOM 3526 O O . GLN A 1 453 ? -0.287 1.396 18.158 1.00 93.19 453 GLN A O 1
ATOM 3531 N N . TYR A 1 454 ? -2.507 1.203 17.709 1.00 91.94 454 TYR A N 1
ATOM 3532 C CA . TYR A 1 454 ? -2.697 -0.045 18.442 1.00 91.94 454 TYR A CA 1
ATOM 3533 C C . TYR A 1 454 ? -1.811 -1.157 17.892 1.00 91.94 454 TYR A C 1
ATOM 3535 O O . TYR A 1 454 ? -0.997 -1.683 18.639 1.00 91.94 454 TYR A O 1
ATOM 3543 N N . ASP A 1 455 ? -1.888 -1.458 16.596 1.00 91.81 455 ASP A N 1
ATOM 3544 C CA . ASP A 1 455 ? -1.122 -2.551 15.979 1.00 91.81 455 ASP A CA 1
ATOM 3545 C C . ASP A 1 455 ? 0.391 -2.319 16.049 1.00 91.81 455 ASP A C 1
ATOM 3547 O O . ASP A 1 455 ? 1.186 -3.253 16.171 1.00 91.81 455 ASP A O 1
ATOM 3551 N N . ARG A 1 456 ? 0.811 -1.054 15.958 1.00 93.75 456 ARG A N 1
ATOM 3552 C CA . ARG A 1 456 ? 2.212 -0.696 15.750 1.00 93.75 456 ARG A CA 1
ATOM 3553 C C . ARG A 1 456 ? 2.964 -0.396 17.028 1.00 93.75 456 ARG A C 1
ATOM 3555 O O . ARG A 1 456 ? 4.116 -0.807 17.163 1.00 93.75 456 ARG A O 1
ATOM 3562 N N . VAL A 1 457 ? 2.394 0.443 17.886 1.00 94.38 457 VAL A N 1
ATOM 3563 C CA . VAL A 1 457 ? 3.125 1.156 18.934 1.00 94.38 457 VAL A CA 1
ATOM 3564 C C . VAL A 1 457 ? 2.744 0.611 20.297 1.00 94.38 457 VAL A C 1
ATOM 3566 O O . VAL A 1 457 ? 1.570 0.446 20.610 1.00 94.38 457 VAL A O 1
ATOM 3569 N N . LYS A 1 458 ? 3.747 0.380 21.141 1.00 94.44 458 LYS A N 1
ATOM 3570 C CA . LYS A 1 458 ? 3.501 -0.030 22.518 1.00 94.44 458 LYS A CA 1
ATOM 3571 C C . LYS A 1 458 ? 2.897 1.118 23.343 1.00 94.44 458 LYS A C 1
ATOM 3573 O O . LYS A 1 458 ? 3.379 2.255 23.237 1.00 94.44 458 LYS A O 1
ATOM 3578 N N . PRO A 1 459 ? 1.876 0.850 24.174 1.00 91.69 459 PRO A N 1
ATOM 3579 C CA . PRO A 1 459 ? 1.147 1.872 24.921 1.00 91.69 459 PRO A CA 1
ATOM 3580 C C . PRO A 1 459 ? 2.012 2.831 25.759 1.00 91.69 459 PRO A C 1
ATOM 3582 O O . PRO A 1 459 ? 1.792 4.043 25.712 1.00 91.69 459 PRO A O 1
ATOM 3585 N N . GLU A 1 460 ? 3.012 2.327 26.490 1.00 91.75 460 GLU A N 1
ATOM 3586 C CA . GLU A 1 460 ? 3.862 3.175 27.344 1.00 91.75 460 GLU A CA 1
ATOM 3587 C C . GLU A 1 460 ? 4.744 4.118 26.518 1.00 91.75 460 GLU A C 1
ATOM 3589 O O . GLU A 1 460 ? 4.803 5.321 26.780 1.00 91.75 460 GLU A O 1
ATOM 3594 N N . TRP A 1 461 ? 5.359 3.614 25.446 1.00 94.19 461 TRP A N 1
ATOM 3595 C CA . TRP A 1 461 ? 6.139 4.460 24.549 1.00 94.19 461 TRP A CA 1
ATOM 3596 C C . TRP A 1 461 ? 5.293 5.555 23.893 1.00 94.19 461 TRP A C 1
ATOM 3598 O O . TRP A 1 461 ? 5.772 6.675 23.702 1.00 94.19 461 TRP A O 1
ATOM 3608 N N . PHE A 1 462 ? 4.041 5.261 23.532 1.00 93.56 462 PHE A N 1
ATOM 3609 C CA . PHE A 1 462 ? 3.149 6.274 22.969 1.00 93.56 462 PHE A CA 1
ATOM 3610 C C . PHE A 1 462 ? 2.942 7.444 23.942 1.00 93.56 462 PHE A C 1
ATOM 3612 O O . PHE A 1 462 ? 2.997 8.608 23.535 1.00 93.56 462 PHE A O 1
ATOM 3619 N N . LEU A 1 463 ? 2.793 7.148 25.235 1.00 90.94 463 LEU A N 1
ATOM 3620 C CA . LEU A 1 463 ? 2.693 8.165 26.276 1.00 90.94 463 LEU A CA 1
ATOM 3621 C C . LEU A 1 463 ? 3.993 8.979 26.408 1.00 90.94 463 LEU A C 1
ATOM 3623 O O . LEU A 1 463 ? 3.939 10.214 26.434 1.00 90.94 463 LEU A O 1
ATOM 3627 N N . GLU A 1 464 ? 5.158 8.321 26.430 1.00 91.94 464 GLU A N 1
ATOM 3628 C CA . GLU A 1 464 ? 6.462 9.005 26.443 1.00 91.94 464 GLU A CA 1
ATOM 3629 C C . GLU A 1 464 ? 6.625 9.937 25.229 1.00 91.94 464 GLU A C 1
ATOM 3631 O O . GLU A 1 464 ? 7.040 11.097 25.362 1.00 91.94 464 GLU A O 1
ATOM 3636 N N . TRP A 1 465 ? 6.224 9.455 24.048 1.00 92.75 465 TRP A N 1
ATOM 3637 C CA . TRP A 1 465 ? 6.247 10.218 22.807 1.00 92.75 465 TRP A CA 1
ATOM 3638 C C . TRP A 1 465 ? 5.391 11.481 22.903 1.00 92.75 465 TRP A C 1
ATOM 3640 O O . TRP A 1 465 ? 5.897 12.560 22.602 1.00 92.75 465 TRP A O 1
ATOM 3650 N N . LEU A 1 466 ? 4.144 11.393 23.381 1.00 92.81 466 LEU A N 1
ATOM 3651 C CA . LEU A 1 466 ? 3.271 12.564 23.565 1.00 92.81 466 LEU A CA 1
ATOM 3652 C C . LEU A 1 466 ? 3.841 13.582 24.568 1.00 92.81 466 LEU A C 1
ATOM 3654 O O . LEU A 1 466 ? 3.641 14.793 24.420 1.00 92.81 466 LEU A O 1
ATOM 3658 N N . GLN A 1 467 ? 4.557 13.112 25.590 1.00 90.75 467 GLN A N 1
ATOM 3659 C CA . GLN A 1 467 ? 5.137 13.970 26.624 1.00 90.75 467 GLN A CA 1
ATOM 3660 C C . GLN A 1 467 ? 6.370 14.739 26.140 1.00 90.75 467 GLN A C 1
ATOM 3662 O O . GLN A 1 467 ? 6.560 15.903 26.524 1.00 90.75 467 GLN A O 1
ATOM 3667 N N . ALA A 1 468 ? 7.221 14.112 25.323 1.00 90.12 468 ALA A N 1
ATOM 3668 C CA . ALA A 1 468 ? 8.492 14.700 24.909 1.00 90.12 468 ALA A CA 1
ATOM 3669 C C . ALA A 1 468 ? 8.955 14.292 23.491 1.00 90.12 468 ALA A C 1
ATOM 3671 O O . ALA A 1 468 ? 10.063 13.768 23.359 1.00 90.12 468 ALA A O 1
ATOM 3672 N N . PRO A 1 469 ? 8.220 14.620 22.407 1.00 91.69 469 PRO A N 1
ATOM 3673 C CA . PRO A 1 469 ? 8.557 14.150 21.055 1.00 91.69 469 PRO A CA 1
ATOM 3674 C C . PRO A 1 469 ? 10.003 14.470 20.638 1.00 91.69 469 PRO A C 1
ATOM 3676 O O . PRO A 1 469 ? 10.745 13.606 20.177 1.00 91.69 469 PRO A O 1
ATOM 3679 N N . VAL A 1 470 ? 10.453 15.702 20.910 1.00 88.94 470 VAL A N 1
ATOM 3680 C CA . VAL A 1 470 ? 11.804 16.194 20.573 1.00 88.94 470 VAL A CA 1
ATOM 3681 C C . VAL A 1 470 ? 12.918 15.425 21.297 1.00 88.94 470 VAL A C 1
ATOM 3683 O O . VAL A 1 470 ? 14.018 15.303 20.763 1.00 88.94 470 VAL A O 1
ATOM 3686 N N . LYS A 1 471 ? 12.648 14.877 22.492 1.00 88.25 471 LYS A N 1
ATOM 3687 C CA . LYS A 1 471 ? 13.608 14.039 23.233 1.00 88.25 471 LYS A CA 1
ATOM 3688 C C . LYS A 1 471 ? 13.849 12.715 22.507 1.00 88.25 471 LYS A C 1
ATOM 3690 O O . LYS A 1 471 ? 14.972 12.227 22.491 1.00 88.25 471 LYS A O 1
ATOM 3695 N N . HIS A 1 472 ? 12.797 12.143 21.929 1.00 86.81 472 HIS A N 1
ATOM 3696 C CA . HIS A 1 472 ? 12.842 10.841 21.266 1.00 86.81 472 HIS A CA 1
ATOM 3697 C C . HIS A 1 472 ? 13.239 10.949 19.789 1.00 86.81 472 HIS A C 1
ATOM 3699 O O . HIS A 1 472 ? 13.843 10.025 19.245 1.00 86.81 472 HIS A O 1
ATOM 3705 N N . ARG A 1 473 ? 12.922 12.075 19.139 1.00 86.44 473 ARG A N 1
ATOM 3706 C CA . ARG A 1 473 ? 13.315 12.371 17.760 1.00 86.44 473 ARG A CA 1
ATOM 3707 C C . ARG A 1 473 ? 13.684 13.854 17.611 1.00 86.44 473 ARG A C 1
ATOM 3709 O O . ARG A 1 473 ? 12.803 14.687 17.390 1.00 86.44 473 ARG A O 1
ATOM 3716 N N . PRO A 1 474 ? 14.978 14.203 17.700 1.00 83.44 474 PRO A N 1
ATOM 3717 C CA . PRO A 1 474 ? 15.435 15.571 17.476 1.00 83.44 474 PRO A CA 1
ATOM 3718 C C . PRO A 1 474 ? 15.005 16.097 16.100 1.00 83.44 474 PRO A C 1
ATOM 3720 O O . PRO A 1 474 ? 15.152 15.407 15.093 1.00 83.44 474 PRO A O 1
ATOM 3723 N N . GLY A 1 475 ? 14.468 17.319 16.060 1.00 80.81 475 GLY A N 1
ATOM 3724 C CA . GLY A 1 475 ? 14.002 17.956 14.822 1.00 80.81 475 GLY A CA 1
ATOM 3725 C C . GLY A 1 475 ? 12.657 17.451 14.289 1.00 80.81 475 GLY A C 1
ATOM 3726 O O . GLY A 1 475 ? 12.284 17.837 13.184 1.00 80.81 475 GLY A O 1
ATOM 3727 N N . THR A 1 476 ? 11.928 16.613 15.040 1.00 86.38 476 THR A N 1
ATOM 3728 C CA . THR A 1 476 ? 10.564 16.221 14.654 1.00 86.38 476 THR A CA 1
ATOM 3729 C C . THR A 1 476 ? 9.631 17.426 14.569 1.00 86.38 476 THR A C 1
ATOM 3731 O O . THR A 1 476 ? 9.738 18.365 15.363 1.00 86.38 476 THR A O 1
ATOM 3734 N N . ARG A 1 477 ? 8.683 17.372 13.628 1.00 86.56 477 ARG A N 1
ATOM 3735 C CA . ARG A 1 477 ? 7.620 18.382 13.508 1.00 86.56 477 ARG A CA 1
ATOM 3736 C C . ARG A 1 477 ? 6.548 18.257 14.589 1.00 86.56 477 ARG A C 1
ATOM 3738 O O . ARG A 1 477 ? 5.810 19.215 14.796 1.00 86.56 477 ARG A O 1
ATOM 3745 N N . MET A 1 478 ? 6.476 17.120 15.289 1.00 89.94 478 MET A N 1
ATOM 3746 C CA . MET A 1 478 ? 5.493 16.888 16.349 1.00 89.94 478 MET A CA 1
ATOM 3747 C C . MET A 1 478 ? 5.686 17.881 17.514 1.00 89.94 478 MET A C 1
ATOM 3749 O O . MET A 1 478 ? 6.714 17.822 18.203 1.00 89.94 478 MET A O 1
ATOM 3753 N N . PRO A 1 479 ? 4.720 18.786 17.778 1.00 88.88 479 PRO A N 1
ATOM 3754 C CA . PRO A 1 479 ? 4.847 19.781 18.835 1.00 88.88 479 PRO A CA 1
ATOM 3755 C C . PRO A 1 479 ? 4.791 19.171 20.236 1.00 88.88 479 PRO A C 1
ATOM 3757 O O . PRO A 1 479 ? 4.157 18.147 20.487 1.00 88.88 479 PRO A O 1
ATOM 3760 N N . ARG A 1 480 ? 5.374 19.878 21.208 1.00 90.19 480 ARG A N 1
ATOM 3761 C CA . ARG A 1 480 ? 5.159 19.581 22.628 1.00 90.19 480 ARG A CA 1
ATOM 3762 C C . ARG A 1 480 ? 3.864 20.243 23.114 1.00 90.19 480 ARG A C 1
ATOM 3764 O O . ARG A 1 480 ? 3.889 21.369 23.605 1.00 90.19 480 ARG A O 1
ATOM 3771 N N . PHE A 1 481 ? 2.745 19.528 23.017 1.00 90.94 481 PHE A N 1
ATOM 3772 C CA . PHE A 1 481 ? 1.414 20.044 23.376 1.00 90.94 481 PHE A CA 1
ATOM 3773 C C . PHE A 1 481 ? 1.181 20.261 24.882 1.00 90.94 481 PHE A C 1
ATOM 3775 O O . PHE A 1 481 ? 0.309 21.050 25.260 1.00 90.94 481 PHE A O 1
ATOM 3782 N N . TRP A 1 482 ? 1.957 19.595 25.746 1.00 91.88 482 TRP A N 1
ATOM 3783 C CA . TRP A 1 482 ? 1.859 19.721 27.206 1.00 91.88 482 TRP A CA 1
ATOM 3784 C C . TRP A 1 482 ? 3.177 20.217 27.817 1.00 91.88 482 TRP A C 1
ATOM 3786 O O . TRP A 1 482 ? 4.074 19.424 28.120 1.00 91.88 482 TRP A O 1
ATOM 3796 N N . PRO A 1 483 ? 3.328 21.536 28.037 1.00 81.75 483 PRO A N 1
ATOM 3797 C CA . PRO A 1 483 ? 4.536 22.083 28.651 1.00 81.75 483 PRO A CA 1
ATOM 3798 C C . PRO A 1 483 ? 4.637 21.762 30.152 1.00 81.75 483 PRO A C 1
ATOM 3800 O O . PRO A 1 483 ? 5.740 21.715 30.693 1.00 81.75 483 PRO A O 1
ATOM 3803 N N . MET A 1 484 ? 3.507 21.508 30.824 1.00 84.44 484 MET A N 1
ATOM 3804 C CA . MET A 1 484 ? 3.434 21.201 32.258 1.00 84.44 484 MET A CA 1
ATOM 3805 C C . MET A 1 484 ? 3.049 19.740 32.502 1.00 84.44 484 MET A C 1
ATOM 3807 O O . MET A 1 484 ? 2.129 19.231 31.862 1.00 84.44 484 MET A O 1
ATOM 3811 N N . SER A 1 485 ? 3.681 19.097 33.488 1.00 86.44 485 SER A N 1
ATOM 3812 C CA . SER A 1 485 ? 3.278 17.775 33.989 1.00 86.44 485 SER A CA 1
ATOM 3813 C C . SER A 1 485 ? 2.343 17.940 35.190 1.00 86.44 485 SER A C 1
ATOM 3815 O O . SER A 1 485 ? 2.778 17.985 36.338 1.00 86.44 485 SER A O 1
ATOM 3817 N N . ASN A 1 486 ? 1.048 18.115 34.919 1.00 91.81 486 ASN A N 1
ATOM 3818 C CA . ASN A 1 486 ? -0.008 18.221 35.930 1.00 91.81 486 ASN A CA 1
ATOM 3819 C C . ASN A 1 486 ? -1.123 17.192 35.661 1.00 91.81 486 ASN A C 1
ATOM 3821 O O . ASN A 1 486 ? -1.088 16.479 34.658 1.00 91.81 486 ASN A O 1
ATOM 3825 N N . SER A 1 487 ? -2.101 17.093 36.565 1.00 92.31 487 SER A N 1
ATOM 3826 C CA . SER A 1 487 ? -3.193 16.111 36.466 1.00 92.31 487 SER A CA 1
ATOM 3827 C C . SER A 1 487 ? -4.000 16.236 35.174 1.00 92.31 487 SER A C 1
ATOM 3829 O O . SER A 1 487 ? -4.341 15.221 34.576 1.00 92.31 487 SER A O 1
ATOM 3831 N N . ARG A 1 488 ? -4.252 17.466 34.709 1.00 92.94 488 ARG A N 1
ATOM 3832 C CA . ARG A 1 488 ? -4.946 17.721 33.444 1.00 92.94 488 ARG A CA 1
ATOM 3833 C C . ARG A 1 488 ? -4.148 17.191 32.254 1.00 92.94 488 ARG A C 1
ATOM 3835 O O . ARG A 1 488 ? -4.712 16.472 31.444 1.00 92.94 488 ARG A O 1
ATOM 3842 N N . SER A 1 489 ? -2.852 17.500 32.166 1.00 93.31 489 SER A N 1
ATOM 3843 C CA . SER A 1 489 ? -2.002 17.008 31.073 1.00 93.31 489 SER A CA 1
ATOM 3844 C C . SER A 1 489 ? -1.967 15.483 31.017 1.00 93.31 489 SER A C 1
ATOM 3846 O O . SER A 1 489 ? -2.066 14.917 29.938 1.00 93.31 489 SER A O 1
ATOM 3848 N N . LYS A 1 490 ? -1.867 14.821 32.178 1.00 91.88 490 LYS A N 1
ATOM 3849 C CA . LYS A 1 490 ? -1.892 13.354 32.253 1.00 91.88 490 LYS A CA 1
ATOM 3850 C C . LYS A 1 490 ? -3.224 12.792 31.757 1.00 91.88 490 LYS A C 1
ATOM 3852 O O . LYS A 1 490 ? -3.220 11.884 30.943 1.00 91.88 490 LYS A O 1
ATOM 3857 N N . ARG A 1 491 ? -4.349 13.372 32.189 1.00 93.69 491 ARG A N 1
ATOM 3858 C CA . ARG A 1 491 ? -5.683 12.964 31.725 1.00 93.69 491 ARG A CA 1
ATOM 3859 C C . ARG A 1 491 ? -5.835 13.120 30.209 1.00 93.69 491 ARG A C 1
ATOM 3861 O O . ARG A 1 491 ? -6.252 12.176 29.559 1.00 93.69 491 ARG A O 1
ATOM 3868 N N . GLU A 1 492 ? -5.463 14.276 29.654 1.00 95.25 492 GLU A N 1
ATOM 3869 C CA . GLU A 1 492 ? -5.552 14.541 28.207 1.00 95.25 492 GLU A CA 1
ATOM 3870 C C . GLU A 1 492 ? -4.682 13.559 27.389 1.00 95.25 492 GLU A C 1
ATOM 3872 O O . GLU A 1 492 ? -5.088 13.113 26.319 1.00 95.25 492 GLU A O 1
ATOM 3877 N N . GLN A 1 493 ? -3.498 13.194 27.892 1.00 94.38 493 GLN A N 1
ATOM 3878 C CA . GLN A 1 493 ? -2.614 12.219 27.240 1.00 94.38 493 GLN A CA 1
ATOM 3879 C C . GLN A 1 493 ? -3.177 10.794 27.286 1.00 94.38 493 GLN A C 1
ATOM 3881 O O . GLN A 1 493 ? -3.147 10.100 26.273 1.00 94.38 493 GLN A O 1
ATOM 3886 N N . GLU A 1 494 ? -3.719 10.369 28.430 1.00 93.62 494 GLU A N 1
ATOM 3887 C CA . GLU A 1 494 ? -4.374 9.060 28.560 1.00 93.62 494 GLU A CA 1
ATOM 3888 C C . GLU A 1 494 ? -5.649 8.973 27.712 1.00 93.62 494 GLU A C 1
ATOM 3890 O O . GLU A 1 494 ? -5.914 7.935 27.115 1.00 93.62 494 GLU A O 1
ATOM 3895 N N . ALA A 1 495 ? -6.405 10.067 27.588 1.00 95.50 495 ALA A N 1
ATOM 3896 C CA . ALA A 1 495 ? -7.566 10.150 26.703 1.00 95.50 495 ALA A CA 1
ATOM 3897 C C . ALA A 1 495 ? -7.178 9.937 25.227 1.00 95.50 495 ALA A C 1
ATOM 3899 O O . ALA A 1 495 ? -7.799 9.143 24.523 1.00 95.50 495 ALA A O 1
ATOM 3900 N N . LEU A 1 496 ? -6.100 10.581 24.763 1.00 95.69 496 LEU A N 1
ATOM 3901 C CA . LEU A 1 496 ? -5.574 10.367 23.409 1.00 95.69 496 LEU A CA 1
ATOM 3902 C C . LEU A 1 496 ? -5.026 8.952 23.203 1.00 95.69 496 LEU A C 1
ATOM 3904 O O . LEU A 1 496 ? -5.223 8.377 22.134 1.00 95.69 496 LEU A O 1
ATOM 3908 N N . ARG A 1 497 ? -4.359 8.378 24.210 1.00 93.38 497 ARG A N 1
ATOM 3909 C CA . ARG A 1 497 ? -3.919 6.975 24.187 1.00 93.38 497 ARG A CA 1
ATOM 3910 C C . ARG A 1 497 ? -5.117 6.038 24.043 1.00 93.38 497 ARG A C 1
ATOM 3912 O O . ARG A 1 497 ? -5.124 5.240 23.120 1.00 93.38 497 ARG A O 1
ATOM 3919 N N . ALA A 1 498 ? -6.154 6.194 24.868 1.00 93.75 498 ALA A N 1
ATOM 3920 C CA . ALA A 1 498 ? -7.375 5.391 24.783 1.00 93.75 498 ALA A CA 1
ATOM 3921 C C . ALA A 1 498 ? -8.041 5.489 23.405 1.00 93.75 498 ALA A C 1
ATOM 3923 O O . ALA A 1 498 ? -8.361 4.465 22.814 1.00 93.75 498 ALA A O 1
ATOM 3924 N N . TRP A 1 499 ? -8.197 6.704 22.874 1.00 94.50 499 TRP A N 1
ATOM 3925 C CA . TRP A 1 499 ? -8.825 6.932 21.572 1.00 94.50 499 TRP A CA 1
ATOM 3926 C C . TRP A 1 499 ? -8.006 6.370 20.393 1.00 94.50 499 TRP A C 1
ATOM 3928 O O . TRP A 1 499 ? -8.574 5.754 19.496 1.00 94.50 499 TRP A O 1
ATOM 3938 N N . THR A 1 500 ? -6.677 6.530 20.392 1.00 93.69 500 THR A N 1
ATOM 3939 C CA . THR A 1 500 ? -5.811 5.982 19.322 1.00 93.69 500 THR A CA 1
ATOM 3940 C C . THR A 1 500 ? -5.639 4.460 19.392 1.00 93.69 500 THR A C 1
ATOM 3942 O O . THR A 1 500 ? -5.448 3.826 18.356 1.00 93.69 500 THR A O 1
ATOM 3945 N N . SER A 1 501 ? -5.800 3.856 20.574 1.00 92.38 501 SER A N 1
ATOM 3946 C CA . SER A 1 501 ? -5.794 2.398 20.767 1.00 92.38 501 SER A CA 1
ATOM 3947 C C . SER A 1 501 ? -7.021 1.676 20.172 1.00 92.38 501 SER A C 1
ATOM 3949 O O . SER A 1 501 ? -7.086 0.451 20.246 1.00 92.38 501 SER A O 1
ATOM 3951 N N . LEU A 1 502 ? -7.995 2.396 19.598 1.00 90.75 502 LEU A N 1
ATOM 3952 C CA . LEU A 1 502 ? -9.213 1.821 19.002 1.00 90.75 502 LEU A CA 1
ATOM 3953 C C . LEU A 1 502 ? -9.036 1.343 17.549 1.00 90.75 502 LEU A C 1
ATOM 3955 O O . LEU A 1 502 ? -9.986 0.841 16.948 1.00 90.75 502 LEU A O 1
ATOM 3959 N N . GLY A 1 503 ? -7.854 1.516 16.955 1.00 89.25 503 GLY A N 1
ATOM 3960 C CA . GLY A 1 503 ? -7.580 0.996 15.617 1.00 89.25 503 GLY A CA 1
ATOM 3961 C C . GLY A 1 503 ? -8.568 1.512 14.553 1.00 89.25 503 GLY A C 1
ATOM 3962 O O . GLY A 1 503 ? -8.962 2.682 14.592 1.00 89.25 503 GLY A O 1
ATOM 3963 N N . PRO A 1 504 ? -9.024 0.655 13.619 1.00 85.19 504 PRO A N 1
ATOM 3964 C CA . PRO A 1 504 ? -10.039 1.015 12.623 1.00 85.19 504 PRO A CA 1
ATOM 3965 C C . PRO A 1 504 ? -11.373 1.505 13.212 1.00 85.19 504 PRO A C 1
ATOM 3967 O O . PRO A 1 504 ? -12.079 2.272 12.556 1.00 85.19 504 PRO A O 1
ATOM 3970 N N . ALA A 1 505 ? -11.714 1.106 14.443 1.00 86.69 505 ALA A N 1
ATOM 3971 C CA . ALA A 1 505 ? -12.950 1.513 15.110 1.00 86.69 505 ALA A CA 1
ATOM 3972 C C . ALA A 1 505 ? -12.872 2.918 15.743 1.00 86.69 505 ALA A C 1
ATOM 3974 O O . ALA A 1 505 ? -13.837 3.389 16.336 1.00 86.69 505 ALA A O 1
ATOM 3975 N N . MET A 1 506 ? -11.740 3.621 15.642 1.00 89.88 506 MET A N 1
ATOM 3976 C CA . MET A 1 506 ? -11.588 4.936 16.268 1.00 89.88 506 MET A CA 1
ATOM 3977 C C . MET A 1 506 ? -12.611 5.969 15.742 1.00 89.88 506 MET A C 1
ATOM 3979 O O . MET A 1 506 ? -12.658 6.229 14.539 1.00 89.88 506 MET A O 1
ATOM 3983 N N . PRO A 1 507 ? -13.405 6.632 16.604 1.00 88.69 507 PRO A N 1
ATOM 3984 C CA . PRO A 1 507 ? -14.322 7.680 16.163 1.00 88.69 507 PRO A CA 1
ATOM 3985 C C . PRO A 1 507 ? -13.590 8.833 15.471 1.00 88.69 507 PRO A C 1
ATOM 3987 O O . PRO A 1 507 ? -12.567 9.314 15.969 1.00 88.69 507 PRO A O 1
ATOM 3990 N N . LEU A 1 508 ? -14.134 9.320 14.352 1.00 89.31 508 LEU A N 1
ATOM 3991 C CA . LEU A 1 508 ? -13.518 10.409 13.592 1.00 89.31 508 LEU A CA 1
ATOM 3992 C C . LEU A 1 508 ? -13.637 11.753 14.336 1.00 89.31 508 LEU A C 1
ATOM 3994 O O . LEU A 1 508 ? -14.733 12.111 14.776 1.00 89.31 508 LEU A O 1
ATOM 3998 N N . PRO A 1 509 ? -12.555 12.539 14.473 1.00 91.81 509 PRO A N 1
ATOM 3999 C CA . PRO A 1 509 ? -12.611 13.872 15.060 1.00 91.81 509 PRO A CA 1
ATOM 4000 C C . PRO A 1 509 ? -13.315 14.885 14.158 1.00 91.81 509 PRO A C 1
ATOM 4002 O O . PRO A 1 509 ? -13.358 14.751 12.934 1.00 91.81 509 PRO A O 1
ATOM 4005 N N . SER A 1 510 ? -13.799 15.969 14.762 1.00 89.62 510 SER A N 1
ATOM 4006 C CA . SER A 1 510 ? -14.365 17.087 14.010 1.00 89.62 510 SER A CA 1
ATOM 4007 C C . SER A 1 510 ? -13.311 17.785 13.142 1.00 89.62 510 SER A C 1
ATOM 4009 O O . SER A 1 510 ? -12.189 18.047 13.583 1.00 89.62 510 SER A O 1
ATOM 4011 N N . GLY A 1 511 ? -13.702 18.130 11.911 1.00 84.44 511 GLY A N 1
ATOM 4012 C CA . GLY A 1 511 ? -12.869 18.854 10.945 1.00 84.44 511 GLY A CA 1
ATOM 4013 C C . GLY A 1 511 ? -12.163 17.986 9.902 1.00 84.44 511 GLY A C 1
ATOM 4014 O O . GLY A 1 511 ? -11.550 18.543 8.996 1.00 84.44 511 GLY A O 1
ATOM 4015 N N . LEU A 1 512 ? -12.292 16.657 9.968 1.00 83.75 512 LEU A N 1
ATOM 4016 C CA . LEU A 1 512 ? -11.973 15.799 8.826 1.00 83.75 512 LEU A CA 1
ATOM 4017 C C . LEU A 1 512 ? -13.043 15.990 7.749 1.00 83.75 512 LEU A C 1
ATOM 4019 O O . LEU A 1 512 ? -14.236 15.866 8.022 1.00 83.75 512 LEU A O 1
ATOM 4023 N N . ILE A 1 513 ? -12.616 16.321 6.534 1.00 64.69 513 ILE A N 1
ATOM 4024 C CA . ILE A 1 513 ? -13.500 16.490 5.381 1.00 64.69 513 ILE A CA 1
ATOM 4025 C C . ILE A 1 513 ? -13.397 15.201 4.557 1.00 64.69 513 ILE A C 1
ATOM 4027 O O . ILE A 1 513 ? -12.338 14.951 3.978 1.00 64.69 513 ILE A O 1
ATOM 4031 N N . PRO A 1 514 ? -14.449 14.362 4.493 1.00 62.75 514 PRO A N 1
ATOM 4032 C CA . PRO A 1 514 ? -14.483 13.254 3.546 1.00 62.75 514 PRO A CA 1
ATOM 4033 C C . PRO A 1 514 ? -14.313 13.798 2.125 1.00 62.75 514 PRO A C 1
ATOM 4035 O O . PRO A 1 514 ? -14.869 14.850 1.796 1.00 62.75 514 PRO A O 1
ATOM 4038 N N . LYS A 1 515 ? -13.555 13.104 1.270 1.00 59.84 515 LYS A N 1
ATOM 4039 C CA . LYS A 1 515 ? -13.403 13.519 -0.130 1.00 59.84 515 LYS A CA 1
ATOM 4040 C C . LYS A 1 515 ? -14.786 13.570 -0.789 1.00 59.84 515 LYS A C 1
ATOM 4042 O O . LYS A 1 515 ? -15.563 12.619 -0.693 1.00 59.84 515 LYS A O 1
ATOM 4047 N N . SER A 1 516 ? -15.115 14.709 -1.400 1.00 52.16 516 SER A N 1
ATOM 4048 C CA . SER A 1 516 ? -16.468 15.057 -1.870 1.00 52.16 516 SER A CA 1
ATOM 4049 C C . SER A 1 516 ? -17.010 14.169 -2.998 1.00 52.16 516 SER A C 1
ATOM 4051 O O . SER A 1 516 ? -18.169 14.302 -3.377 1.00 52.16 516 SER A O 1
ATOM 4053 N N . ASP A 1 517 ? -16.181 13.288 -3.544 1.00 56.09 517 ASP A N 1
ATOM 4054 C CA . ASP A 1 517 ? -16.443 12.381 -4.660 1.00 56.09 517 ASP A CA 1
ATOM 4055 C C . ASP A 1 517 ? -16.704 10.923 -4.238 1.00 56.09 517 ASP A C 1
ATOM 4057 O O . ASP A 1 517 ? -16.951 10.082 -5.095 1.00 56.09 517 ASP A O 1
ATOM 4061 N N . THR A 1 518 ? -16.699 10.603 -2.940 1.00 63.44 518 THR A N 1
ATOM 4062 C CA . THR A 1 518 ? -16.589 9.202 -2.486 1.00 63.44 518 THR A CA 1
ATOM 4063 C C . THR A 1 518 ? -17.892 8.417 -2.322 1.00 63.44 518 THR A C 1
ATOM 4065 O O . THR A 1 518 ? -17.807 7.238 -2.004 1.00 63.44 518 THR A O 1
ATOM 4068 N N . TYR A 1 519 ? -19.088 9.013 -2.476 1.00 74.06 519 TYR A N 1
ATOM 4069 C CA . TYR A 1 519 ? -20.389 8.375 -2.139 1.00 74.06 519 TYR A CA 1
ATOM 4070 C C . TYR A 1 519 ? -20.399 7.638 -0.776 1.00 74.06 519 TYR A C 1
ATOM 4072 O O . TYR A 1 519 ? -21.257 6.790 -0.512 1.00 74.06 519 TYR A O 1
ATOM 4080 N N . ALA A 1 520 ? -19.444 7.965 0.098 1.00 81.75 520 ALA A N 1
ATOM 4081 C CA . ALA A 1 520 ? -19.216 7.286 1.353 1.00 81.75 520 ALA A CA 1
ATOM 4082 C C . ALA A 1 520 ? -20.303 7.701 2.340 1.00 81.75 520 ALA A C 1
ATOM 4084 O O . ALA A 1 520 ? -20.545 8.888 2.578 1.00 81.75 520 ALA A O 1
ATOM 4085 N N . LEU A 1 521 ? -20.974 6.708 2.910 1.00 85.38 521 LEU A N 1
ATOM 4086 C CA . LEU A 1 521 ? -21.921 6.897 3.992 1.00 85.38 521 LEU A CA 1
ATOM 4087 C C . LEU A 1 521 ? -21.140 6.829 5.299 1.00 85.38 521 LEU A C 1
ATOM 4089 O O . LEU A 1 521 ? -20.713 5.754 5.694 1.00 85.38 521 LEU A O 1
ATOM 4093 N N . GLU A 1 522 ? -20.971 7.957 5.981 1.00 85.44 522 GLU A N 1
ATOM 4094 C CA . GLU A 1 522 ? -20.321 8.008 7.294 1.00 85.44 522 GLU A CA 1
ATOM 4095 C C . GLU A 1 522 ? -21.377 8.247 8.386 1.00 85.44 522 GLU A C 1
ATOM 4097 O O . GLU A 1 522 ? -22.068 9.274 8.359 1.00 85.44 522 GLU A O 1
ATOM 4102 N N . PRO A 1 523 ? -21.557 7.312 9.337 1.00 87.81 523 PRO A N 1
ATOM 4103 C CA . PRO A 1 523 ? -22.501 7.484 10.435 1.00 87.81 523 PRO A CA 1
ATOM 4104 C C . PRO A 1 523 ? -22.110 8.659 11.339 1.00 87.81 523 PRO A C 1
ATOM 4106 O O . PRO A 1 523 ? -20.946 8.830 11.694 1.00 87.81 523 PRO A O 1
ATOM 4109 N N . GLY A 1 524 ? -23.099 9.465 11.728 1.00 83.31 524 GLY A N 1
ATOM 4110 C CA . GLY A 1 524 ? -22.917 10.543 12.701 1.00 83.31 524 GLY A CA 1
ATOM 4111 C C . GLY A 1 524 ? -23.024 10.050 14.148 1.00 83.31 524 GLY A C 1
ATOM 4112 O O . GLY A 1 524 ? -22.807 8.881 14.450 1.00 83.31 524 GLY A O 1
ATOM 4113 N N . GLU A 1 525 ? -23.427 10.942 15.057 1.00 81.75 525 GLU A N 1
ATOM 4114 C CA . GLU A 1 525 ? -23.627 10.609 16.480 1.00 81.75 525 GLU A CA 1
ATOM 4115 C C . GLU A 1 525 ? -24.727 9.558 16.713 1.00 81.75 525 GLU A C 1
ATOM 4117 O O . GLU A 1 525 ? -24.666 8.797 17.677 1.00 81.75 525 GLU A O 1
ATOM 4122 N N . ARG A 1 526 ? -25.729 9.503 15.826 1.00 89.44 526 ARG A N 1
ATOM 4123 C CA . ARG A 1 526 ? -26.820 8.519 15.864 1.00 89.44 526 ARG A CA 1
ATOM 4124 C C . ARG A 1 526 ? -26.600 7.433 14.808 1.00 89.44 526 ARG A C 1
ATOM 4126 O O . ARG A 1 526 ? -26.084 7.757 13.735 1.00 89.44 526 ARG A O 1
ATOM 4133 N N . PRO A 1 527 ? -27.037 6.183 15.056 1.00 93.31 527 PRO A N 1
ATOM 4134 C CA . PRO A 1 527 ? -26.921 5.116 14.073 1.00 93.31 527 PRO A CA 1
ATOM 4135 C C . PRO A 1 527 ? -27.586 5.466 12.736 1.00 93.31 527 PRO A C 1
ATOM 4137 O O . PRO A 1 527 ? -28.696 6.002 12.694 1.00 93.31 527 PRO A O 1
ATOM 4140 N N . LEU A 1 528 ? -26.907 5.133 11.641 1.00 94.38 528 LEU A N 1
ATOM 4141 C CA . LEU A 1 528 ? -27.402 5.280 10.279 1.00 94.38 528 LEU A CA 1
ATOM 4142 C C . LEU A 1 528 ? -27.956 3.938 9.802 1.00 94.38 528 LEU A C 1
ATOM 4144 O O . LEU A 1 528 ? -27.226 2.956 9.729 1.00 94.38 528 LEU A O 1
ATOM 4148 N N . LEU A 1 529 ? -29.237 3.897 9.448 1.00 94.31 529 LEU A N 1
ATOM 4149 C CA . LEU A 1 529 ? -29.875 2.707 8.887 1.00 94.31 529 LEU A CA 1
ATOM 4150 C C . LEU A 1 529 ? -29.942 2.848 7.365 1.00 94.31 529 LEU A C 1
ATOM 4152 O O . LEU A 1 529 ? -30.584 3.771 6.859 1.00 94.31 529 LEU A O 1
ATOM 4156 N N . HIS A 1 530 ? -29.317 1.925 6.639 1.00 91.56 530 HIS A N 1
ATOM 4157 C CA . HIS A 1 530 ? -29.295 1.917 5.180 1.00 91.56 530 HIS A CA 1
ATOM 4158 C C . HIS A 1 530 ? -29.827 0.588 4.636 1.00 91.56 530 HIS A C 1
ATOM 4160 O O . HIS A 1 530 ? -29.230 -0.470 4.833 1.00 91.56 530 HIS A O 1
ATOM 4166 N N . GLY A 1 531 ? -30.976 0.639 3.960 1.00 89.00 531 GLY A N 1
ATOM 4167 C CA . GLY A 1 531 ? -31.505 -0.515 3.236 1.00 89.00 531 GLY A CA 1
ATOM 4168 C C . GLY A 1 531 ? -30.703 -0.742 1.959 1.00 89.00 531 GLY A C 1
ATOM 4169 O O . GLY A 1 531 ? -30.593 0.176 1.150 1.00 89.00 531 GLY A O 1
ATOM 4170 N N . CYS A 1 532 ? -30.155 -1.941 1.787 1.00 84.12 532 CYS A N 1
ATOM 4171 C CA . CYS A 1 532 ? -29.270 -2.277 0.672 1.00 84.12 532 CYS A CA 1
ATOM 4172 C C . CYS A 1 532 ? -29.357 -3.765 0.305 1.00 84.12 532 CYS A C 1
ATOM 4174 O O . CYS A 1 532 ? -29.848 -4.587 1.082 1.00 84.12 532 CYS A O 1
ATOM 4176 N N . SER A 1 533 ? -28.882 -4.091 -0.896 1.00 84.19 533 SER A N 1
ATOM 4177 C CA . SER A 1 533 ? -28.533 -5.457 -1.287 1.00 84.19 533 SER A CA 1
ATOM 4178 C C . SER A 1 533 ? -27.027 -5.605 -1.100 1.00 84.19 533 SER A C 1
ATOM 4180 O O . SER A 1 533 ? -26.267 -4.791 -1.624 1.00 84.19 533 SER A O 1
ATOM 4182 N N . LEU A 1 534 ? -26.619 -6.577 -0.291 1.00 81.44 534 LEU A N 1
ATOM 4183 C CA . LEU A 1 534 ? -25.224 -6.813 0.077 1.00 81.44 534 LEU A CA 1
ATOM 4184 C C . LEU A 1 534 ? -24.752 -8.122 -0.552 1.00 81.44 534 LEU A C 1
ATOM 4186 O O . LEU A 1 534 ? -25.553 -9.054 -0.659 1.00 81.44 534 LEU A O 1
ATOM 4190 N N . SER A 1 535 ? -23.479 -8.183 -0.937 1.00 82.38 535 SER A N 1
ATOM 4191 C CA . SER A 1 535 ? -22.894 -9.369 -1.574 1.00 82.38 535 SER A CA 1
ATOM 4192 C C . SER A 1 535 ? -23.089 -10.616 -0.707 1.00 82.38 535 SER A C 1
ATOM 4194 O O . SER A 1 535 ? -22.972 -10.554 0.515 1.00 82.38 535 SER A O 1
ATOM 4196 N N . ASP A 1 536 ? -23.433 -11.753 -1.314 1.00 79.38 536 ASP A N 1
ATOM 4197 C CA . ASP A 1 536 ? -23.674 -13.040 -0.626 1.00 79.38 536 ASP A CA 1
ATOM 4198 C C . ASP A 1 536 ? -24.786 -13.037 0.454 1.00 79.38 536 ASP A C 1
ATOM 4200 O O . ASP A 1 536 ? -24.952 -14.004 1.224 1.00 79.38 536 ASP A O 1
ATOM 4204 N N . LEU A 1 537 ? -25.581 -11.963 0.523 1.00 81.94 537 LEU A N 1
ATOM 4205 C CA . LEU A 1 537 ? -26.742 -11.821 1.400 1.00 81.94 537 LEU A CA 1
ATOM 4206 C C . LEU A 1 537 ? -28.046 -11.749 0.592 1.00 81.94 537 LEU A C 1
ATOM 4208 O O . LEU A 1 537 ? -28.065 -11.764 -0.636 1.00 81.94 537 LEU A O 1
ATOM 4212 N N . SER A 1 538 ? -29.179 -11.708 1.297 1.00 81.06 538 SER A N 1
ATOM 4213 C CA . SER A 1 538 ? -30.463 -11.476 0.643 1.00 81.06 538 SER A CA 1
ATOM 4214 C C . SER A 1 538 ? -30.548 -10.054 0.078 1.00 81.06 538 SER A C 1
ATOM 4216 O O . SER A 1 538 ? -29.899 -9.120 0.552 1.00 81.06 538 SER A O 1
ATOM 4218 N N . ALA A 1 539 ? -31.441 -9.841 -0.891 1.00 81.38 539 ALA A N 1
ATOM 4219 C CA . ALA A 1 539 ? -31.698 -8.504 -1.428 1.00 81.38 539 ALA A CA 1
ATOM 4220 C C . ALA A 1 539 ? -32.356 -7.554 -0.401 1.00 81.38 539 ALA A C 1
ATOM 4222 O O . ALA A 1 539 ? -32.534 -6.367 -0.687 1.00 81.38 539 ALA A O 1
ATOM 4223 N N . ARG A 1 540 ? -32.752 -8.064 0.777 1.00 88.12 540 ARG A N 1
ATOM 4224 C CA . ARG A 1 540 ? -33.463 -7.334 1.835 1.00 88.12 540 ARG A CA 1
ATOM 4225 C C . ARG A 1 540 ? -32.607 -7.248 3.094 1.00 88.12 540 ARG A C 1
ATOM 4227 O O . ARG A 1 540 ? -32.985 -7.755 4.150 1.00 88.12 540 ARG A O 1
ATOM 4234 N N . CYS A 1 541 ? -31.489 -6.542 2.998 1.00 90.94 541 CYS A N 1
ATOM 4235 C CA . CYS A 1 541 ? -30.647 -6.248 4.147 1.00 90.94 541 CYS A CA 1
ATOM 4236 C C . CYS A 1 541 ? -30.859 -4.828 4.667 1.00 90.94 541 CYS A C 1
ATOM 4238 O O . CYS A 1 541 ? -31.207 -3.895 3.936 1.00 90.94 541 CYS A O 1
ATOM 4240 N N . ILE A 1 542 ? -30.610 -4.669 5.963 1.00 93.12 542 ILE A N 1
ATOM 4241 C CA . ILE A 1 542 ? -30.403 -3.367 6.583 1.00 93.12 542 ILE A CA 1
ATOM 4242 C C . ILE A 1 542 ? -29.003 -3.331 7.181 1.00 93.12 542 ILE A C 1
ATOM 4244 O O . ILE A 1 542 ? -28.668 -4.100 8.082 1.00 93.12 542 ILE A O 1
ATOM 4248 N N . ALA A 1 543 ? -28.178 -2.441 6.647 1.00 94.38 543 ALA A N 1
ATOM 4249 C CA . ALA A 1 543 ? -26.886 -2.118 7.215 1.00 94.38 543 ALA A CA 1
ATOM 4250 C C . ALA A 1 543 ? -27.074 -1.026 8.272 1.00 94.38 543 ALA A C 1
ATOM 4252 O O . ALA A 1 543 ? -27.745 -0.017 8.027 1.00 94.38 543 ALA A O 1
ATOM 4253 N N . VAL A 1 544 ? -26.493 -1.232 9.449 1.00 95.56 544 VAL A N 1
ATOM 4254 C CA . VAL A 1 544 ? -26.546 -0.300 10.573 1.00 95.56 544 VAL A CA 1
ATOM 4255 C C . VAL A 1 544 ? -25.147 0.239 10.827 1.00 95.56 544 VAL A C 1
ATOM 4257 O O . VAL A 1 544 ? -24.269 -0.438 11.364 1.00 95.56 544 VAL A O 1
ATOM 4260 N N . GLY A 1 545 ? -24.957 1.487 10.420 1.00 94.56 545 GLY A N 1
ATOM 4261 C CA . GLY A 1 545 ? -23.758 2.264 10.660 1.00 94.56 545 GLY A CA 1
ATOM 4262 C C . GLY A 1 545 ? -23.810 2.907 12.042 1.00 94.56 545 GLY A C 1
ATOM 4263 O O . GLY A 1 545 ? -24.863 3.381 12.456 1.00 94.56 545 GLY A O 1
ATOM 4264 N N . THR A 1 546 ? -22.698 2.947 12.774 1.00 92.69 546 THR A N 1
ATOM 4265 C CA . THR A 1 546 ? -22.656 3.441 14.157 1.00 92.69 546 THR A CA 1
ATOM 4266 C C . THR A 1 546 ? -21.541 4.459 14.340 1.00 92.69 546 THR A C 1
ATOM 4268 O O . THR A 1 546 ? -20.539 4.426 13.627 1.00 92.69 546 THR A O 1
ATOM 4271 N N . SER A 1 547 ? -21.687 5.325 15.343 1.00 86.69 547 SER A N 1
ATOM 4272 C CA . SER A 1 547 ? -20.645 6.272 15.757 1.00 86.69 547 SER A CA 1
ATOM 4273 C C . SER A 1 547 ? -19.367 5.586 16.244 1.00 86.69 547 SER A C 1
ATOM 4275 O O . SER A 1 547 ? -18.308 6.208 16.269 1.00 86.69 547 SER A O 1
ATOM 4277 N N . HIS A 1 548 ? -19.454 4.300 16.602 1.00 89.81 548 HIS A N 1
ATOM 4278 C CA . HIS A 1 548 ? -18.311 3.526 17.062 1.00 89.81 548 HIS A CA 1
ATOM 4279 C C . HIS A 1 548 ? -17.461 2.968 15.910 1.00 89.81 548 HIS A C 1
ATOM 4281 O O . HIS A 1 548 ? -16.541 2.200 16.157 1.00 89.81 548 HIS A O 1
ATOM 4287 N N . ARG A 1 549 ? -17.800 3.298 14.650 1.00 90.12 549 ARG A N 1
ATOM 4288 C CA . ARG A 1 549 ? -17.201 2.691 13.446 1.00 90.12 549 ARG A CA 1
ATOM 4289 C C . ARG A 1 549 ? -17.216 1.163 13.496 1.00 90.12 549 ARG A C 1
ATOM 4291 O O . ARG A 1 549 ? -16.305 0.505 13.008 1.00 90.12 549 ARG A O 1
ATOM 4298 N N . THR A 1 550 ? -18.275 0.631 14.102 1.00 92.75 550 THR A N 1
ATOM 4299 C CA . THR A 1 550 ? -18.507 -0.800 14.290 1.00 92.75 550 THR A CA 1
ATOM 4300 C C . THR A 1 550 ? -19.918 -1.090 13.864 1.00 92.75 550 THR A C 1
ATOM 4302 O O . THR A 1 550 ? -20.885 -0.603 14.454 1.00 92.75 550 THR A O 1
ATOM 4305 N N . HIS A 1 551 ? -20.030 -1.793 12.756 1.00 94.31 551 HIS A N 1
ATOM 4306 C CA . HIS A 1 551 ? -21.201 -1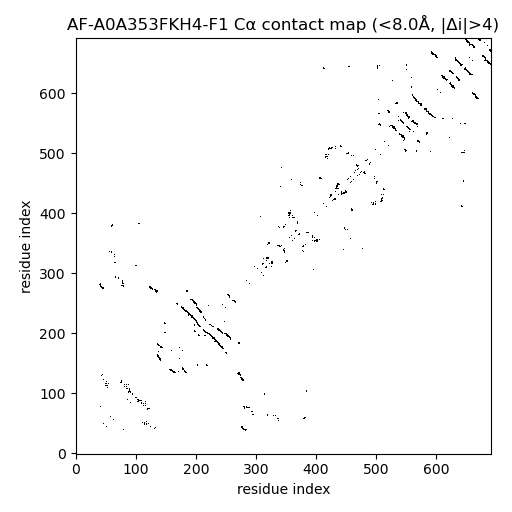.829 11.907 1.00 94.31 551 HIS A CA 1
ATOM 4307 C C . HIS A 1 551 ? -21.697 -3.253 11.768 1.00 94.31 551 HIS A C 1
ATOM 4309 O O . HIS A 1 551 ? -20.945 -4.204 11.976 1.00 94.31 551 HIS A O 1
ATOM 4315 N N . TYR A 1 552 ? -22.970 -3.404 11.429 1.00 94.62 552 TYR A N 1
ATOM 4316 C CA . TYR A 1 552 ? -23.525 -4.723 11.188 1.00 94.62 552 TYR A CA 1
ATOM 4317 C C . TYR A 1 552 ? -24.585 -4.711 10.097 1.00 94.62 552 TYR A C 1
ATOM 4319 O O . TYR A 1 552 ? -25.219 -3.687 9.841 1.00 94.62 552 TYR A O 1
ATOM 4327 N N . ALA A 1 553 ? -24.794 -5.867 9.471 1.00 94.19 553 ALA A N 1
ATOM 4328 C CA . ALA A 1 553 ? -25.860 -6.086 8.505 1.00 94.19 553 ALA A CA 1
ATOM 4329 C C . ALA A 1 553 ? -26.831 -7.151 9.012 1.00 94.19 553 ALA A C 1
ATOM 4331 O O . ALA A 1 553 ? -26.435 -8.275 9.343 1.00 94.19 553 ALA A O 1
ATOM 4332 N N . TYR A 1 554 ? -28.110 -6.788 9.042 1.00 94.31 554 TYR A N 1
ATOM 4333 C CA . TYR A 1 554 ? -29.204 -7.684 9.391 1.00 94.31 554 TYR A CA 1
ATOM 4334 C C . TYR A 1 554 ? -29.957 -8.092 8.125 1.00 94.31 554 TYR A C 1
ATOM 4336 O O . TYR A 1 554 ? -30.443 -7.243 7.373 1.00 94.31 554 TYR A O 1
ATOM 4344 N N . ASP A 1 555 ? -30.058 -9.394 7.895 1.00 93.69 555 ASP A N 1
ATOM 4345 C CA . ASP A 1 555 ? -30.827 -9.984 6.806 1.00 93.69 555 ASP A CA 1
ATOM 4346 C C . ASP A 1 555 ? -32.296 -10.084 7.234 1.00 93.69 555 ASP A C 1
ATOM 4348 O O . ASP A 1 555 ? -32.654 -10.864 8.121 1.00 93.69 555 ASP A O 1
ATOM 4352 N N . LEU A 1 556 ? -33.148 -9.256 6.628 1.00 94.00 556 LEU A N 1
ATOM 4353 C CA . LEU A 1 556 ? -34.572 -9.172 6.959 1.00 94.00 556 LEU A CA 1
ATOM 4354 C C . LEU A 1 556 ? -35.403 -10.266 6.280 1.00 94.00 556 LEU A C 1
ATOM 4356 O O . LEU A 1 556 ? -36.571 -10.431 6.632 1.00 94.00 556 LEU A O 1
ATOM 4360 N N . GLU A 1 557 ? -34.841 -10.986 5.309 1.00 91.12 557 GLU A N 1
ATOM 4361 C CA . GLU A 1 557 ? -35.506 -12.116 4.655 1.00 91.12 557 GLU A CA 1
ATOM 4362 C C . GLU A 1 557 ? -35.371 -13.382 5.500 1.00 91.12 557 GLU A C 1
ATOM 4364 O O . GLU A 1 557 ? -36.363 -14.058 5.764 1.00 91.12 557 GLU A O 1
ATOM 4369 N N . HIS A 1 558 ? -34.166 -13.644 6.005 1.00 92.50 558 HIS A N 1
ATOM 4370 C CA . HIS A 1 558 ? -33.870 -14.826 6.820 1.00 92.50 558 HIS A CA 1
ATOM 4371 C C . HIS A 1 558 ? -33.860 -14.554 8.338 1.00 92.50 558 HIS A C 1
ATOM 4373 O O . HIS A 1 558 ? -33.661 -15.477 9.126 1.00 92.50 558 HIS A O 1
ATOM 4379 N N . LEU A 1 559 ? -34.087 -13.303 8.757 1.00 94.88 559 LEU A N 1
ATOM 4380 C CA . LEU A 1 559 ? -34.180 -12.851 10.154 1.00 94.88 559 LEU A CA 1
ATOM 4381 C C . LEU A 1 559 ? -32.943 -13.185 10.998 1.00 94.88 559 LEU A C 1
ATOM 4383 O O . LEU A 1 559 ? -33.030 -13.793 12.067 1.00 94.88 559 LEU A O 1
ATOM 4387 N N . GLN A 1 560 ? -31.778 -12.786 10.492 1.00 92.50 560 GLN A N 1
ATOM 4388 C CA . GLN A 1 560 ? -30.482 -13.158 11.053 1.00 92.50 560 GLN A CA 1
ATOM 4389 C C . GLN A 1 560 ? -29.440 -12.045 10.908 1.00 92.50 560 GLN A C 1
ATOM 4391 O O . GLN A 1 560 ? -29.452 -11.270 9.951 1.00 92.50 560 GLN A O 1
ATOM 4396 N N . LEU A 1 561 ? -28.497 -12.000 11.850 1.00 93.56 561 LEU A N 1
ATOM 4397 C CA . LEU A 1 561 ? -27.290 -11.184 11.735 1.00 93.56 561 LEU A CA 1
ATOM 4398 C C . LEU A 1 561 ? -26.321 -11.887 10.781 1.00 93.56 561 LEU A C 1
ATOM 4400 O O . LEU A 1 561 ? -26.058 -13.074 10.967 1.00 93.56 561 LEU A O 1
ATOM 4404 N N . ARG A 1 562 ? -25.792 -11.165 9.790 1.00 91.56 562 ARG A N 1
ATOM 4405 C CA . ARG A 1 562 ? -24.902 -11.751 8.780 1.00 91.56 562 ARG A CA 1
ATOM 4406 C C . ARG A 1 562 ? -23.520 -11.141 8.763 1.00 91.56 562 ARG A C 1
ATOM 4408 O O . ARG A 1 562 ? -22.565 -11.900 8.735 1.00 91.56 562 ARG A O 1
ATOM 4415 N N . TRP A 1 563 ? -23.399 -9.819 8.794 1.00 91.88 563 TRP A N 1
ATOM 4416 C CA . TRP A 1 563 ? -22.091 -9.160 8.783 1.00 91.88 563 TRP A CA 1
ATOM 4417 C C . TRP A 1 563 ? -21.879 -8.339 10.037 1.00 91.88 563 TRP A C 1
ATOM 4419 O O . TRP A 1 563 ? -22.813 -7.688 10.511 1.00 91.88 563 TRP A O 1
ATOM 4429 N N . ILE A 1 564 ? -20.640 -8.332 10.514 1.00 93.25 564 ILE A N 1
ATOM 4430 C CA . ILE A 1 564 ? -20.115 -7.397 11.510 1.00 93.25 564 ILE A CA 1
ATOM 4431 C C . ILE A 1 564 ? -18.767 -6.879 11.006 1.00 93.25 564 ILE A C 1
ATOM 4433 O O . ILE A 1 564 ? -17.991 -7.655 10.454 1.00 93.25 564 ILE A O 1
ATOM 4437 N N . TRP A 1 565 ? -18.500 -5.576 11.121 1.00 92.62 565 TRP A N 1
ATOM 4438 C CA . TRP A 1 565 ? -17.220 -5.013 10.673 1.00 92.62 565 TRP A CA 1
ATOM 4439 C C . TRP A 1 565 ? -16.817 -3.728 11.389 1.00 92.62 565 TRP A C 1
ATOM 4441 O O . TRP A 1 565 ? -17.674 -3.021 11.922 1.00 92.62 565 TRP A O 1
ATOM 4451 N N . ARG A 1 566 ? -15.514 -3.422 11.388 1.00 91.62 566 ARG A N 1
ATOM 4452 C CA . ARG A 1 566 ? -14.931 -2.172 11.900 1.00 91.62 566 ARG A CA 1
ATOM 4453 C C . ARG A 1 566 ? -14.413 -1.287 10.759 1.00 91.62 566 ARG A C 1
ATOM 4455 O O . ARG A 1 566 ? -13.993 -1.778 9.711 1.00 91.62 566 ARG A O 1
ATOM 4462 N N . GLY A 1 567 ? -14.399 0.028 10.969 1.00 89.94 567 GLY A N 1
ATOM 4463 C CA . GLY A 1 567 ? -13.834 0.999 10.030 1.00 89.94 567 GLY A CA 1
ATOM 4464 C C . GLY A 1 567 ? -14.875 1.799 9.256 1.00 89.94 567 GLY A C 1
ATOM 4465 O O . GLY A 1 567 ? -15.813 2.335 9.836 1.00 89.94 567 GLY A O 1
ATOM 4466 N N . ALA A 1 568 ? -14.650 1.966 7.952 1.00 88.75 568 ALA A N 1
ATOM 4467 C CA . ALA A 1 568 ? -15.582 2.684 7.089 1.00 88.75 568 ALA A CA 1
ATOM 4468 C C . ALA A 1 568 ? -16.893 1.893 6.938 1.00 88.75 568 ALA A C 1
ATOM 4470 O O . ALA A 1 568 ? -16.886 0.661 6.864 1.00 88.75 568 ALA A O 1
ATOM 4471 N N . PHE A 1 569 ? -18.025 2.596 6.885 1.00 91.19 569 PHE A N 1
ATOM 4472 C CA . PHE A 1 569 ? -19.335 1.946 6.860 1.00 91.19 569 PHE A CA 1
ATOM 4473 C C . PHE A 1 569 ? -19.662 1.360 5.481 1.00 91.19 569 PHE A C 1
ATOM 4475 O O . PHE A 1 569 ? -19.483 0.160 5.283 1.00 91.19 569 PHE A O 1
ATOM 4482 N N . LEU A 1 570 ? -20.121 2.176 4.528 1.00 88.56 570 LEU A N 1
ATOM 4483 C CA . LEU A 1 570 ? -20.486 1.741 3.174 1.00 88.56 570 LEU A CA 1
ATOM 4484 C C . LEU A 1 570 ? -20.157 2.821 2.140 1.00 88.56 570 LEU A C 1
ATOM 4486 O O . LEU A 1 570 ? -20.221 4.013 2.440 1.00 88.56 570 LEU A O 1
ATOM 4490 N N . ASN A 1 571 ? -19.887 2.403 0.904 1.00 85.19 571 ASN A N 1
ATOM 4491 C CA . ASN A 1 571 ? -19.829 3.286 -0.260 1.00 85.19 571 ASN A CA 1
ATOM 4492 C C . ASN A 1 571 ? -21.063 3.040 -1.141 1.00 85.19 571 ASN A C 1
ATOM 4494 O O . ASN A 1 571 ? -21.254 1.941 -1.651 1.00 85.19 571 ASN A O 1
ATOM 4498 N N . ALA A 1 572 ? -21.907 4.059 -1.317 1.00 79.12 572 ALA A N 1
ATOM 4499 C CA . ALA A 1 572 ? -23.160 3.937 -2.059 1.00 79.12 572 ALA A CA 1
ATOM 4500 C C . ALA A 1 572 ? -23.016 4.138 -3.582 1.00 79.12 572 ALA A C 1
ATOM 4502 O O . ALA A 1 572 ? -24.033 4.107 -4.282 1.00 79.12 572 ALA A O 1
ATOM 4503 N N . GLU A 1 573 ? -21.801 4.334 -4.116 1.00 75.94 573 GLU A N 1
ATOM 4504 C CA . GLU A 1 573 ? -21.564 4.679 -5.527 1.00 75.94 573 GLU A CA 1
ATOM 4505 C C . GLU A 1 573 ? -22.266 3.713 -6.486 1.00 75.94 573 GLU A C 1
ATOM 4507 O O . GLU A 1 573 ? -23.038 4.162 -7.335 1.00 75.94 573 GLU A O 1
ATOM 4512 N N . GLY A 1 574 ? -22.083 2.402 -6.296 1.00 65.50 574 GLY A N 1
ATOM 4513 C CA . GLY A 1 574 ? -22.665 1.366 -7.157 1.00 65.50 574 GLY A CA 1
ATOM 4514 C C . GLY A 1 574 ? -24.197 1.361 -7.188 1.00 65.50 574 GLY A C 1
ATOM 4515 O O . GLY A 1 574 ? -24.789 0.959 -8.183 1.00 65.50 574 GLY A O 1
ATOM 4516 N N . THR A 1 575 ? -24.851 1.865 -6.136 1.00 68.00 575 THR A N 1
ATOM 4517 C CA . THR A 1 575 ? -26.320 1.974 -6.080 1.00 68.00 575 THR A CA 1
ATOM 4518 C C . THR A 1 575 ? -26.852 3.305 -6.609 1.00 68.00 575 THR A C 1
ATOM 4520 O O . THR A 1 575 ? -28.019 3.391 -6.997 1.00 68.00 575 THR A O 1
ATOM 4523 N N . TRP A 1 576 ? -26.043 4.371 -6.589 1.00 69.50 576 TRP A N 1
ATOM 4524 C CA . TRP A 1 576 ? -26.487 5.730 -6.931 1.00 69.50 576 TRP A CA 1
ATOM 4525 C C . TRP A 1 576 ? -26.034 6.170 -8.331 1.00 69.50 576 TRP A C 1
ATOM 4527 O O . TRP A 1 576 ? -26.680 7.034 -8.934 1.00 69.50 576 TRP A O 1
ATOM 4537 N N . ARG A 1 577 ? -24.979 5.563 -8.892 1.00 56.31 577 ARG A N 1
ATOM 4538 C CA . ARG A 1 577 ? -24.558 5.733 -10.291 1.00 56.31 577 ARG A CA 1
ATOM 4539 C C . ARG A 1 577 ? -25.046 4.568 -11.154 1.00 56.31 577 ARG A C 1
ATOM 4541 O O . ARG A 1 577 ? -24.397 3.540 -11.274 1.00 56.31 577 ARG A O 1
ATOM 4548 N N . GLY A 1 578 ? -26.170 4.785 -11.839 1.00 49.56 578 GLY A N 1
ATOM 4549 C CA . GLY A 1 578 ? -26.720 3.840 -12.819 1.00 49.56 578 GLY A CA 1
ATOM 4550 C C . GLY A 1 578 ? -27.731 2.864 -12.213 1.00 49.56 578 GLY A C 1
ATOM 4551 O O . GLY A 1 578 ? -27.663 2.509 -11.048 1.00 49.56 578 GLY A O 1
ATOM 4552 N N . ARG A 1 579 ? -28.731 2.449 -13.001 1.00 46.31 579 ARG A N 1
ATOM 4553 C CA . ARG A 1 579 ? -29.842 1.581 -12.548 1.00 46.31 579 ARG A CA 1
ATOM 4554 C C . ARG A 1 579 ? -29.454 0.100 -12.415 1.00 46.31 579 ARG A C 1
ATOM 4556 O O . ARG A 1 579 ? -30.322 -0.760 -12.545 1.00 46.31 579 ARG A O 1
ATOM 4563 N N . ASN A 1 580 ? -28.177 -0.199 -12.212 1.00 49.78 580 ASN A N 1
ATOM 4564 C CA . ASN A 1 580 ? -27.724 -1.568 -12.014 1.00 49.78 580 ASN A CA 1
ATOM 4565 C C . ASN A 1 580 ? -27.717 -1.843 -10.510 1.00 49.78 580 ASN A C 1
ATOM 4567 O O . ASN A 1 580 ? -27.188 -1.054 -9.737 1.00 49.78 580 ASN A O 1
ATOM 4571 N N . LEU A 1 581 ? -28.359 -2.937 -10.099 1.00 56.81 581 LEU A N 1
ATOM 4572 C CA . LEU A 1 581 ? -28.317 -3.449 -8.730 1.00 56.81 581 LEU A CA 1
ATOM 4573 C C . LEU A 1 581 ? -26.907 -3.993 -8.473 1.00 56.81 581 LEU A C 1
ATOM 4575 O O . LEU A 1 581 ? -26.680 -5.192 -8.580 1.00 56.81 581 LEU A O 1
ATOM 4579 N N . VAL A 1 582 ? -25.944 -3.104 -8.239 1.00 64.81 582 VAL A N 1
ATOM 4580 C CA . VAL A 1 582 ? -24.617 -3.503 -7.773 1.00 64.81 582 VAL A CA 1
ATOM 4581 C C . VAL A 1 582 ? -24.756 -3.844 -6.294 1.00 64.81 582 VAL A C 1
ATOM 4583 O O . VAL A 1 582 ? -25.216 -3.014 -5.506 1.00 64.81 582 VAL A O 1
ATOM 4586 N N . GLU A 1 583 ? -24.421 -5.082 -5.941 1.00 76.94 583 GLU A N 1
ATOM 4587 C CA . GLU A 1 583 ? -24.349 -5.524 -4.551 1.00 76.94 583 GLU A CA 1
ATOM 4588 C C . GLU A 1 583 ? -23.256 -4.730 -3.825 1.00 76.94 583 GLU A C 1
ATOM 4590 O O . GLU A 1 583 ? -22.177 -4.490 -4.370 1.00 76.94 583 GLU A O 1
ATOM 4595 N N . LEU A 1 584 ? -23.573 -4.240 -2.626 1.00 81.06 584 LEU A N 1
ATOM 4596 C CA . LEU A 1 584 ? -22.640 -3.462 -1.820 1.00 81.06 584 LEU A CA 1
ATOM 4597 C C . LEU A 1 584 ? -21.799 -4.383 -0.928 1.00 81.06 584 LEU A C 1
ATOM 4599 O O . LEU A 1 584 ? -22.299 -5.352 -0.357 1.00 81.06 584 LEU A O 1
ATOM 4603 N N . GLU A 1 585 ? -20.540 -4.008 -0.737 1.00 84.75 585 GLU A N 1
ATOM 4604 C CA . GLU A 1 585 ? -19.619 -4.634 0.213 1.00 84.75 585 GLU A CA 1
ATOM 4605 C C . GLU A 1 585 ? -19.292 -3.668 1.362 1.00 84.75 585 GLU A C 1
ATOM 4607 O O . GLU A 1 585 ? -19.453 -2.447 1.210 1.00 84.75 585 GLU A O 1
ATOM 4612 N N . PRO A 1 586 ? -18.842 -4.169 2.530 1.00 84.06 586 PRO A N 1
ATOM 4613 C CA . PRO A 1 586 ? -18.376 -3.313 3.609 1.00 84.06 586 PRO A CA 1
ATOM 4614 C C . PRO A 1 586 ? -17.189 -2.489 3.119 1.00 84.06 586 PRO A C 1
ATOM 4616 O O . PRO A 1 586 ? -16.246 -3.024 2.545 1.00 84.06 586 PRO A O 1
ATOM 4619 N N . ALA A 1 587 ? -17.195 -1.183 3.387 1.00 84.75 587 ALA A N 1
ATOM 4620 C CA . ALA A 1 587 ? -16.042 -0.345 3.051 1.00 84.75 587 ALA A CA 1
ATOM 4621 C C . ALA A 1 587 ? -14.855 -0.573 4.013 1.00 84.75 587 ALA A C 1
ATOM 4623 O O . ALA A 1 587 ? -13.717 -0.221 3.703 1.00 84.75 587 ALA A O 1
ATOM 4624 N N . GLY A 1 588 ? -15.119 -1.121 5.202 1.00 81.31 588 GLY A N 1
ATOM 4625 C CA . GLY A 1 588 ? -14.110 -1.477 6.195 1.00 81.31 588 GLY A CA 1
ATOM 4626 C C . GLY A 1 588 ? -13.425 -2.811 5.888 1.00 81.31 588 GLY A C 1
ATOM 4627 O O . GLY A 1 588 ? -14.065 -3.784 5.501 1.00 81.31 588 GLY A O 1
ATOM 4628 N N . ILE A 1 589 ? -12.111 -2.859 6.115 1.00 74.56 589 ILE A N 1
ATOM 4629 C CA . ILE A 1 589 ? -11.264 -4.038 5.849 1.00 74.56 589 ILE A CA 1
ATOM 4630 C C . ILE A 1 589 ? -11.333 -5.116 6.939 1.00 74.56 589 ILE A C 1
ATOM 4632 O O . ILE A 1 589 ? -10.821 -6.211 6.756 1.00 74.56 589 ILE A O 1
ATOM 4636 N N . ASP A 1 590 ? -11.945 -4.798 8.075 1.00 84.12 590 ASP A N 1
ATOM 4637 C CA . ASP A 1 590 ? -12.021 -5.655 9.252 1.00 84.12 590 ASP A CA 1
ATOM 4638 C C . ASP A 1 590 ? -13.455 -6.161 9.416 1.00 84.12 590 ASP A C 1
ATOM 4640 O O . ASP A 1 590 ? -14.204 -5.701 10.284 1.00 84.12 590 ASP A O 1
ATOM 4644 N N . HIS A 1 591 ? -13.872 -7.012 8.476 1.00 86.94 591 HIS A N 1
ATOM 4645 C CA . HIS A 1 591 ? -15.228 -7.537 8.376 1.00 86.94 591 HIS A CA 1
ATOM 4646 C C . HIS A 1 591 ? -15.258 -9.054 8.522 1.00 86.94 591 HIS A C 1
ATOM 4648 O O . HIS A 1 591 ? -14.365 -9.761 8.063 1.00 86.94 591 HIS A O 1
ATOM 4654 N N . VAL A 1 592 ? -16.336 -9.553 9.120 1.00 89.50 592 VAL A N 1
ATOM 4655 C CA . VAL A 1 592 ? -16.588 -10.982 9.282 1.00 89.50 592 VAL A CA 1
ATOM 4656 C C . VAL A 1 592 ? -17.997 -11.317 8.819 1.00 89.50 592 VAL A C 1
ATOM 4658 O O . VAL A 1 592 ? -18.967 -10.617 9.133 1.00 89.50 592 VAL A O 1
ATOM 4661 N N . ILE A 1 593 ? -18.099 -12.426 8.087 1.00 89.44 593 ILE A N 1
ATOM 4662 C CA . ILE A 1 593 ? -19.360 -13.021 7.659 1.00 89.44 593 ILE A CA 1
ATOM 4663 C C . ILE A 1 593 ? -19.713 -14.149 8.629 1.00 89.44 593 ILE A C 1
ATOM 4665 O O . ILE A 1 593 ? -18.942 -15.084 8.829 1.00 89.44 593 ILE A O 1
ATOM 4669 N N . LEU A 1 594 ? -20.893 -14.052 9.231 1.00 92.31 594 LEU A N 1
ATOM 4670 C CA . LEU A 1 594 ? -21.455 -15.074 10.097 1.00 92.31 594 LEU A CA 1
ATOM 4671 C C . LEU A 1 594 ? -22.232 -16.120 9.288 1.00 92.31 594 LEU A C 1
ATOM 4673 O O . LEU A 1 594 ? -22.842 -15.820 8.251 1.00 92.31 594 LEU A O 1
ATOM 4677 N N . ASP A 1 595 ? -22.257 -17.334 9.829 1.00 91.12 595 ASP A N 1
ATOM 4678 C CA . ASP A 1 595 ? -23.020 -18.476 9.346 1.00 91.12 595 ASP A CA 1
ATOM 4679 C C . ASP A 1 595 ? -24.485 -18.097 9.097 1.00 91.12 595 ASP A C 1
ATOM 4681 O O . ASP A 1 595 ? -25.133 -17.435 9.911 1.00 91.12 595 ASP A O 1
ATOM 4685 N N . SER A 1 596 ? -25.046 -18.584 7.989 1.00 90.00 596 SER A N 1
ATOM 4686 C CA . SER A 1 596 ? -26.478 -18.443 7.720 1.00 90.00 596 SER A CA 1
ATOM 4687 C C . SER A 1 596 ? -27.273 -19.374 8.642 1.00 90.00 596 SER A C 1
ATOM 4689 O O . SER A 1 596 ? -27.346 -20.587 8.423 1.00 90.00 596 SER A O 1
ATOM 4691 N N . LYS A 1 597 ? -27.847 -18.806 9.703 1.00 90.62 597 LYS A N 1
ATOM 4692 C CA . LYS A 1 597 ? -28.655 -19.475 10.718 1.00 90.62 597 LYS A CA 1
ATOM 4693 C C . LYS A 1 597 ? -29.674 -18.529 11.369 1.00 90.62 597 LYS A C 1
ATOM 4695 O O . LYS A 1 597 ? -29.314 -17.549 12.020 1.00 90.62 597 LYS A O 1
ATOM 4700 N N . PHE A 1 598 ? -30.952 -18.913 11.314 1.00 93.88 598 PHE A N 1
ATOM 4701 C CA . PHE A 1 598 ? -31.993 -18.326 12.162 1.00 93.88 598 PHE A CA 1
ATOM 4702 C C . PHE A 1 598 ? -31.797 -18.782 13.623 1.00 93.88 598 PHE A C 1
ATOM 4704 O O . PHE A 1 598 ? -31.831 -19.990 13.878 1.00 93.88 598 PHE A O 1
ATOM 4711 N N . PRO A 1 599 ? -31.587 -17.869 14.592 1.00 94.50 599 PRO A N 1
ATOM 4712 C CA . PRO A 1 599 ? -31.047 -18.251 15.898 1.00 94.50 599 PRO A CA 1
ATOM 4713 C C . PRO A 1 599 ? -32.092 -18.661 16.944 1.00 94.50 599 PRO A C 1
ATOM 4715 O O . PRO A 1 599 ? -31.726 -18.975 18.075 1.00 94.50 599 PRO A O 1
ATOM 4718 N N . PHE A 1 600 ? -33.385 -18.624 16.620 1.00 95.81 600 PHE A N 1
ATOM 4719 C CA . PHE A 1 600 ? -34.456 -18.725 17.612 1.00 95.81 600 PHE A CA 1
ATOM 4720 C C . PHE A 1 600 ? -35.286 -20.002 17.450 1.00 95.81 600 PHE A C 1
ATOM 4722 O O . PHE A 1 600 ? -35.698 -20.362 16.349 1.00 95.81 600 PHE A O 1
ATOM 4729 N N . SER A 1 601 ? -35.591 -20.668 18.563 1.00 96.19 601 SER A N 1
ATOM 4730 C CA . SER A 1 601 ? -36.527 -21.798 18.606 1.00 96.19 601 SER A CA 1
ATOM 4731 C C . SER A 1 601 ? -37.367 -21.764 19.881 1.00 96.19 601 SER A C 1
ATOM 4733 O O . SER A 1 601 ? -36.884 -21.363 20.938 1.00 96.19 601 SER A O 1
ATOM 4735 N N . LEU A 1 602 ? -38.635 -22.171 19.800 1.00 94.50 602 LEU A N 1
ATOM 4736 C CA . LEU A 1 602 ? -39.506 -22.245 20.976 1.00 94.50 602 LEU A CA 1
ATOM 4737 C C . LEU A 1 602 ? -39.018 -23.338 21.934 1.00 94.50 602 LEU A C 1
ATOM 4739 O O . LEU A 1 602 ? -38.556 -24.393 21.494 1.00 94.50 602 LEU A O 1
ATOM 4743 N N . ALA A 1 603 ? -39.134 -23.109 23.246 1.00 90.38 603 ALA A N 1
ATOM 4744 C CA . ALA A 1 603 ? -38.675 -24.067 24.258 1.00 90.38 603 ALA A CA 1
ATOM 4745 C C . ALA A 1 603 ? -39.383 -25.436 24.166 1.00 90.38 603 ALA A C 1
ATOM 4747 O O . ALA A 1 603 ? -38.790 -26.474 24.470 1.00 90.38 603 ALA A O 1
ATOM 4748 N N . ASP A 1 604 ? -40.633 -25.451 23.694 1.00 89.38 604 ASP A N 1
ATOM 4749 C CA . ASP A 1 604 ? -41.417 -26.664 23.437 1.00 89.38 604 ASP A CA 1
ATOM 4750 C C . ASP A 1 604 ? -41.066 -27.362 22.107 1.00 89.38 604 ASP A C 1
ATOM 4752 O O . ASP A 1 604 ? -41.588 -28.440 21.814 1.00 89.38 604 ASP A O 1
ATOM 4756 N N . LYS A 1 605 ? -40.156 -26.769 21.322 1.00 88.31 605 LYS A N 1
ATOM 4757 C CA . LYS A 1 605 ? -39.704 -27.217 19.997 1.00 88.31 605 LYS A CA 1
ATOM 4758 C C . LYS A 1 605 ? -40.811 -27.286 18.942 1.00 88.31 605 LYS A C 1
ATOM 4760 O O . LYS A 1 605 ? -40.646 -27.971 17.930 1.00 88.31 605 LYS A O 1
ATOM 4765 N N . SER A 1 606 ? -41.927 -26.588 19.149 1.00 89.00 606 SER A N 1
ATOM 4766 C CA . SER A 1 606 ? -42.954 -26.450 18.122 1.00 89.00 606 SER A CA 1
ATOM 4767 C C . SER A 1 606 ? -42.432 -25.603 16.954 1.00 89.00 606 SER A C 1
ATOM 4769 O O . SER A 1 606 ? -41.766 -24.582 17.135 1.00 89.00 606 SER A O 1
ATOM 4771 N N . ALA A 1 607 ? -42.706 -26.051 15.729 1.00 90.50 607 ALA A N 1
ATOM 4772 C CA . ALA A 1 607 ? -42.262 -25.370 14.520 1.00 90.50 607 ALA A CA 1
ATOM 4773 C C . ALA A 1 607 ? -43.299 -24.326 14.091 1.00 90.50 607 ALA A C 1
ATOM 4775 O O . ALA A 1 607 ? -44.445 -24.668 13.802 1.00 90.50 607 ALA A O 1
ATOM 4776 N N . HIS A 1 608 ? -42.875 -23.067 14.017 1.00 94.38 608 HIS A N 1
ATOM 4777 C CA . HIS A 1 608 ? -43.670 -21.947 13.524 1.00 94.38 608 HIS A CA 1
ATOM 4778 C C . HIS A 1 608 ? -42.835 -21.142 12.528 1.00 94.38 608 HIS A C 1
ATOM 4780 O O . HIS A 1 608 ? -41.621 -21.030 12.684 1.00 94.38 608 HIS A O 1
ATOM 4786 N N . GLU A 1 609 ? -43.482 -20.585 11.507 1.00 94.44 609 GLU A N 1
ATOM 4787 C CA . GLU A 1 609 ? -42.818 -19.690 10.561 1.00 94.44 609 GLU A CA 1
ATOM 4788 C C . GLU A 1 609 ? -42.556 -18.336 11.244 1.00 94.44 609 GLU A C 1
ATOM 4790 O O . GLU A 1 609 ? -43.501 -17.729 11.764 1.00 94.44 609 GLU A O 1
ATOM 4795 N N . PRO A 1 610 ? -41.298 -17.863 11.300 1.00 96.19 610 PRO A N 1
ATOM 4796 C CA . PRO A 1 610 ? -40.987 -16.597 11.936 1.00 96.19 610 PRO A CA 1
ATOM 4797 C C . PRO A 1 610 ? -41.444 -15.428 11.059 1.00 96.19 610 PRO A C 1
ATOM 4799 O O . PRO A 1 610 ? -41.342 -15.463 9.833 1.00 96.19 610 PRO A O 1
ATOM 4802 N N . LYS A 1 611 ? -41.928 -14.356 11.688 1.00 96.38 611 LYS A N 1
ATOM 4803 C CA . LYS A 1 611 ? -42.422 -13.169 10.982 1.00 96.38 611 LYS A CA 1
ATOM 4804 C C . LYS A 1 611 ? -41.796 -11.895 11.528 1.00 96.38 611 LYS A C 1
ATOM 4806 O O . LYS A 1 611 ? -41.942 -11.584 12.707 1.00 96.38 611 LYS A O 1
ATOM 4811 N N . LEU A 1 612 ? -41.188 -11.098 10.651 1.00 96.31 612 LEU A N 1
ATOM 4812 C CA . LEU A 1 612 ? -40.738 -9.750 10.992 1.00 96.31 612 LEU A CA 1
ATOM 4813 C C . LEU A 1 612 ? -41.941 -8.837 11.267 1.00 96.31 612 LEU A C 1
ATOM 4815 O O . LEU A 1 612 ? -42.797 -8.638 10.401 1.00 96.31 612 LEU A O 1
ATOM 4819 N N . LEU A 1 613 ? -41.986 -8.247 12.460 1.00 96.25 613 LEU A N 1
ATOM 4820 C CA . LEU A 1 613 ? -42.950 -7.205 12.828 1.00 96.25 613 LEU A CA 1
ATOM 4821 C C . LEU A 1 613 ? -42.439 -5.794 12.492 1.00 96.25 613 LEU A C 1
ATOM 4823 O O . LEU A 1 613 ? -43.222 -4.845 12.470 1.00 96.25 613 LEU A O 1
ATOM 4827 N N . GLY A 1 614 ? -41.138 -5.659 12.230 1.00 93.31 614 GLY A N 1
ATOM 4828 C CA . GLY A 1 614 ? -40.434 -4.409 11.950 1.00 93.31 614 GLY A CA 1
ATOM 4829 C C . GLY A 1 614 ? -39.330 -4.158 12.977 1.00 93.31 614 GLY A C 1
ATOM 4830 O O . GLY A 1 614 ? -38.886 -5.079 13.660 1.00 93.31 614 GLY A O 1
ATOM 4831 N N . TRP A 1 615 ? -38.902 -2.905 13.106 1.00 95.19 615 TRP A N 1
ATOM 4832 C CA . TRP A 1 615 ? -37.978 -2.470 14.154 1.00 95.19 615 TRP A CA 1
ATOM 4833 C C . TRP A 1 615 ? -38.470 -1.183 14.811 1.00 95.19 615 TRP A C 1
ATOM 4835 O O . TRP A 1 615 ? -39.214 -0.403 14.213 1.00 95.19 615 TRP A O 1
ATOM 4845 N N . GLN A 1 616 ? -38.052 -0.966 16.054 1.00 95.44 616 GLN A N 1
ATOM 4846 C CA . GLN A 1 616 ? -38.305 0.263 16.798 1.00 95.44 616 GLN A CA 1
ATOM 4847 C C . GLN A 1 616 ? -36.979 0.953 17.102 1.00 95.44 616 GLN A C 1
ATOM 4849 O O . GLN A 1 616 ? -36.028 0.292 17.506 1.00 95.44 616 GLN A O 1
ATOM 4854 N N . LEU A 1 617 ? -36.929 2.270 16.901 1.00 95.75 617 LEU A N 1
ATOM 4855 C CA . LEU A 1 617 ? -35.786 3.086 17.297 1.00 95.75 617 LEU A CA 1
ATOM 4856 C C . LEU A 1 617 ? -35.995 3.604 18.720 1.00 95.75 617 LEU A C 1
ATOM 4858 O O . LEU A 1 617 ? -37.095 4.058 19.054 1.00 95.75 617 LEU A O 1
ATOM 4862 N N . ASP A 1 618 ? -34.953 3.551 19.542 1.00 94.38 618 ASP A N 1
ATOM 4863 C CA . ASP A 1 618 ? -34.937 4.234 20.836 1.00 94.38 618 ASP A CA 1
ATOM 4864 C C . ASP A 1 618 ? -34.654 5.746 20.700 1.00 94.38 618 ASP A C 1
ATOM 4866 O O . ASP A 1 618 ? -34.597 6.304 19.596 1.00 94.38 618 ASP A O 1
ATOM 4870 N N . ALA A 1 619 ? -34.530 6.440 21.836 1.00 92.62 619 ALA A N 1
ATOM 4871 C CA . ALA A 1 619 ? -34.305 7.884 21.868 1.00 92.62 619 ALA A CA 1
ATOM 4872 C C . ALA A 1 619 ? -32.969 8.278 21.216 1.00 92.62 619 ALA A C 1
ATOM 4874 O O . ALA A 1 619 ? -32.877 9.333 20.583 1.00 92.62 619 ALA A O 1
ATOM 4875 N N . GLU A 1 620 ? -31.970 7.404 21.294 1.00 90.31 620 GLU A N 1
ATOM 4876 C CA . GLU A 1 620 ? -30.639 7.573 20.720 1.00 90.31 620 GLU A CA 1
ATOM 4877 C C . GLU A 1 620 ? -30.588 7.135 19.241 1.00 90.31 620 GLU A C 1
ATOM 4879 O O . GLU A 1 620 ? -29.725 7.581 18.486 1.00 90.31 620 GLU A O 1
ATOM 4884 N N . GLY A 1 621 ? -31.596 6.403 18.760 1.00 92.19 621 GLY A N 1
ATOM 4885 C CA . GLY A 1 621 ? -31.745 5.967 17.368 1.00 92.19 621 GLY A CA 1
ATOM 4886 C C . GLY A 1 621 ? -31.293 4.531 17.094 1.00 92.19 621 GLY A C 1
ATOM 4887 O O . GLY A 1 621 ? -31.182 4.162 15.926 1.00 92.19 621 GLY A O 1
ATOM 4888 N N . TRP A 1 622 ? -31.039 3.716 18.121 1.00 94.38 622 TRP A N 1
ATOM 4889 C CA . TRP A 1 622 ? -30.669 2.311 17.939 1.00 94.38 622 TRP A CA 1
ATOM 4890 C C . TRP A 1 622 ? -31.885 1.452 17.596 1.00 94.38 622 TRP A C 1
ATOM 4892 O O . TRP A 1 622 ? -32.929 1.587 18.243 1.00 94.38 622 TRP A O 1
ATOM 4902 N N . PRO A 1 623 ? -31.772 0.548 16.607 1.00 96.44 623 PRO A N 1
ATOM 4903 C CA . PRO A 1 623 ? -32.860 -0.344 16.254 1.00 96.44 623 PRO A CA 1
ATOM 4904 C C . PRO A 1 623 ? -32.957 -1.538 17.204 1.00 96.44 623 PRO A C 1
ATOM 4906 O O . PRO A 1 623 ? -31.966 -2.170 17.566 1.00 96.44 623 PRO A O 1
ATOM 4909 N N . THR A 1 624 ? -34.194 -1.880 17.549 1.00 97.06 624 THR A N 1
ATOM 4910 C CA . THR A 1 624 ? -34.581 -3.178 18.109 1.00 97.06 624 THR A CA 1
ATOM 4911 C C . THR A 1 624 ? -35.474 -3.886 17.099 1.00 97.06 624 THR A C 1
ATOM 4913 O O . THR A 1 624 ? -36.585 -3.418 16.824 1.00 97.06 624 THR A O 1
ATOM 4916 N N . PHE A 1 625 ? -34.995 -4.991 16.531 1.00 97.31 625 PHE A N 1
ATOM 4917 C CA . PHE A 1 625 ? -35.744 -5.833 15.602 1.00 97.31 625 PHE A CA 1
ATOM 4918 C C . PHE A 1 625 ? -36.770 -6.668 16.363 1.00 97.31 625 PHE A C 1
ATOM 4920 O O . PHE A 1 625 ? -36.478 -7.220 17.424 1.00 97.31 625 PHE A O 1
ATOM 4927 N N . ARG A 1 626 ? -37.991 -6.737 15.828 1.00 97.62 626 ARG A N 1
ATOM 4928 C CA . ARG A 1 626 ? -39.123 -7.424 16.452 1.00 97.62 626 ARG A CA 1
ATOM 4929 C C . ARG A 1 626 ? -39.564 -8.587 15.578 1.00 97.62 626 ARG A C 1
ATOM 4931 O O . ARG A 1 626 ? -39.982 -8.376 14.437 1.00 97.62 626 ARG A O 1
ATOM 4938 N N . ILE A 1 627 ? -39.494 -9.798 16.116 1.00 97.94 627 ILE A N 1
ATOM 4939 C CA . ILE A 1 627 ? -39.814 -11.038 15.401 1.00 97.94 627 ILE A CA 1
ATOM 4940 C C . ILE A 1 627 ? -40.912 -11.775 16.162 1.00 97.94 627 ILE A C 1
ATOM 4942 O O . ILE A 1 627 ? -40.825 -11.944 17.372 1.00 97.94 627 ILE A O 1
ATOM 4946 N N . GLN A 1 628 ? -41.941 -12.226 15.453 1.00 97.62 628 GLN A N 1
ATOM 4947 C CA . GLN A 1 628 ? -42.966 -13.115 15.989 1.00 97.62 628 GLN A CA 1
ATOM 4948 C C . GLN A 1 628 ? -42.603 -14.567 15.667 1.00 97.62 628 GLN A C 1
ATOM 4950 O O . GLN A 1 628 ? -42.369 -14.887 14.500 1.00 97.62 628 GLN A O 1
ATOM 4955 N N . LEU A 1 629 ? -42.615 -15.442 16.672 1.00 97.12 629 LEU A N 1
ATOM 4956 C CA . LEU A 1 629 ? -42.475 -16.891 16.521 1.00 97.12 629 LEU A CA 1
ATOM 4957 C C . LEU A 1 629 ? -43.545 -17.589 17.374 1.00 97.12 629 LEU A C 1
ATOM 4959 O O . LEU A 1 629 ? -43.457 -17.603 18.599 1.00 97.12 629 LEU A O 1
ATOM 4963 N N . GLY A 1 630 ? -44.585 -18.137 16.739 1.00 94.94 630 GLY A N 1
ATOM 4964 C CA . GLY A 1 630 ? -45.769 -18.611 17.469 1.00 94.94 630 GLY A CA 1
ATOM 4965 C C . GLY A 1 630 ? -46.423 -17.458 18.240 1.00 94.94 630 GLY A C 1
ATOM 4966 O O . GLY A 1 630 ? -46.666 -16.402 17.656 1.00 94.94 630 GLY A O 1
ATOM 4967 N N . ASP A 1 631 ? -46.637 -17.628 19.545 1.00 93.50 631 ASP A N 1
ATOM 4968 C CA . ASP A 1 631 ? -47.154 -16.583 20.446 1.00 93.50 631 ASP A CA 1
ATOM 4969 C C . ASP A 1 631 ? -46.048 -15.717 21.088 1.00 93.50 631 ASP A C 1
ATOM 4971 O O . ASP A 1 631 ? -46.350 -14.753 21.792 1.00 93.50 631 ASP A O 1
ATOM 4975 N N . VAL A 1 632 ? -44.769 -16.013 20.818 1.00 96.69 632 VAL A N 1
ATOM 4976 C CA . VAL A 1 632 ? -43.620 -15.307 21.405 1.00 96.69 632 VAL A CA 1
ATOM 4977 C C . VAL A 1 632 ? -43.175 -14.144 20.517 1.00 96.69 632 VAL A C 1
ATOM 4979 O O . VAL A 1 632 ? -42.842 -14.328 19.343 1.00 96.69 632 VAL A O 1
ATOM 4982 N N . GLU A 1 633 ? -43.125 -12.942 21.089 1.00 97.44 633 GLU A N 1
ATOM 4983 C CA . GLU A 1 633 ? -42.521 -11.757 20.478 1.00 97.44 633 GLU A CA 1
ATOM 4984 C C . GLU A 1 633 ? -41.078 -11.587 20.975 1.00 97.44 633 GLU A C 1
ATOM 4986 O O . GLU A 1 633 ? -40.836 -11.391 22.166 1.00 97.44 633 GLU A O 1
ATOM 4991 N N . ILE A 1 634 ? -40.123 -11.643 20.050 1.00 97.75 634 ILE A N 1
ATOM 4992 C CA . ILE A 1 634 ? -38.679 -11.576 20.289 1.00 97.75 634 ILE A CA 1
ATOM 4993 C C . ILE A 1 634 ? -38.186 -10.172 19.953 1.00 97.75 634 ILE A C 1
ATOM 4995 O O . ILE A 1 634 ? -38.495 -9.642 18.882 1.00 97.75 634 ILE A O 1
ATOM 4999 N N . HIS A 1 635 ? -37.410 -9.575 20.854 1.00 97.56 635 HIS A N 1
ATOM 5000 C CA . HIS A 1 635 ? -36.738 -8.288 20.677 1.00 97.56 635 HIS A CA 1
ATOM 5001 C C . HIS A 1 635 ? -35.232 -8.521 20.608 1.00 97.56 635 HIS A C 1
ATOM 5003 O O . HIS A 1 635 ? -34.653 -9.081 21.537 1.00 97.56 635 HIS A O 1
ATOM 5009 N N . ASP A 1 636 ? -34.616 -8.081 19.517 1.00 96.69 636 ASP A N 1
ATOM 5010 C CA . ASP A 1 636 ? -33.205 -8.301 19.196 1.00 96.69 636 ASP A CA 1
ATOM 5011 C C . ASP A 1 636 ? -32.541 -6.957 18.885 1.00 96.69 636 ASP A C 1
ATOM 5013 O O . ASP A 1 636 ? -32.947 -6.247 17.962 1.00 96.69 636 ASP A O 1
ATOM 5017 N N . SER A 1 637 ? -31.562 -6.571 19.695 1.00 95.56 637 SER A N 1
ATOM 5018 C CA . SER A 1 637 ? -30.876 -5.281 19.586 1.00 95.56 637 SER A CA 1
ATOM 5019 C C . SER A 1 637 ? -29.370 -5.465 19.698 1.00 95.56 637 SER A C 1
ATOM 5021 O O . SER A 1 637 ? -28.903 -6.363 20.393 1.00 95.56 637 SER A O 1
ATOM 5023 N N . MET A 1 638 ? -28.600 -4.611 19.028 1.00 93.62 638 MET A N 1
ATOM 5024 C CA . MET A 1 638 ? -27.138 -4.656 19.053 1.00 93.62 638 MET A CA 1
ATOM 5025 C C . MET A 1 638 ? -26.560 -3.280 19.329 1.00 93.62 638 MET A C 1
ATOM 5027 O O . MET A 1 638 ? -26.966 -2.297 18.701 1.00 93.62 638 MET A O 1
ATOM 5031 N N . ARG A 1 639 ? -25.569 -3.226 20.221 1.00 93.81 639 ARG A N 1
ATOM 5032 C CA . ARG A 1 639 ? -24.805 -2.016 20.525 1.00 93.81 639 ARG A CA 1
ATOM 5033 C C . ARG A 1 639 ? -23.308 -2.325 20.603 1.00 93.81 639 ARG A C 1
ATOM 5035 O O . ARG A 1 639 ? -22.935 -3.325 21.212 1.00 93.81 639 ARG A O 1
ATOM 5042 N N . PRO A 1 640 ? -22.445 -1.508 19.988 1.00 92.75 640 PRO A N 1
ATOM 5043 C CA . PRO A 1 640 ? -21.004 -1.660 20.107 1.00 92.75 640 PRO A CA 1
ATOM 5044 C C . PRO A 1 640 ? -20.510 -1.208 21.489 1.00 92.75 640 PRO A C 1
ATOM 5046 O O . PRO A 1 640 ? -21.136 -0.368 22.138 1.00 92.75 640 PRO A O 1
ATOM 5049 N N . ARG A 1 641 ? -19.369 -1.751 21.917 1.00 91.00 641 ARG A N 1
ATOM 5050 C CA . ARG A 1 641 ? -18.643 -1.354 23.131 1.00 91.00 641 ARG A CA 1
ATOM 5051 C C . ARG A 1 641 ? -17.143 -1.299 22.854 1.00 91.00 641 ARG A C 1
ATOM 5053 O O . ARG A 1 641 ? -16.615 -2.148 22.141 1.00 91.00 641 ARG A O 1
ATOM 5060 N N . TRP A 1 642 ? -16.456 -0.320 23.434 1.00 88.25 642 TRP A N 1
ATOM 5061 C CA . TRP A 1 642 ? -15.012 -0.144 23.276 1.00 88.25 642 TRP A CA 1
ATOM 5062 C C . TRP A 1 642 ? -14.188 -1.171 24.048 1.00 88.25 642 TRP A C 1
ATOM 5064 O O . TRP A 1 642 ? -14.452 -1.431 25.223 1.00 88.25 642 TRP A O 1
ATOM 5074 N N . ILE A 1 643 ? -13.149 -1.694 23.396 1.00 89.12 643 ILE A N 1
ATOM 5075 C CA . ILE A 1 643 ? -12.135 -2.572 23.990 1.00 89.12 643 ILE A CA 1
ATOM 5076 C C . ILE A 1 643 ? -10.748 -2.231 23.426 1.00 89.12 643 ILE A C 1
ATOM 5078 O O . ILE A 1 643 ? -10.616 -1.459 22.477 1.00 89.12 643 ILE A O 1
ATOM 5082 N N . ALA A 1 644 ? -9.695 -2.815 24.000 1.00 81.31 644 ALA A N 1
ATOM 5083 C CA . ALA A 1 644 ? -8.358 -2.712 23.422 1.00 81.31 644 ALA A CA 1
ATOM 5084 C C . ALA A 1 644 ? -8.348 -3.262 21.988 1.00 81.31 644 ALA A C 1
ATOM 5086 O O . ALA A 1 644 ? -8.873 -4.346 21.751 1.00 81.31 644 ALA A O 1
ATOM 5087 N N . GLY A 1 645 ? -7.763 -2.517 21.048 1.00 82.00 645 GLY A N 1
ATOM 5088 C CA . GLY A 1 645 ? -7.703 -2.906 19.637 1.00 82.00 645 GLY A CA 1
ATOM 5089 C C . GLY A 1 645 ? -8.956 -2.598 18.827 1.00 82.00 645 GLY A C 1
ATOM 5090 O O . GLY A 1 645 ? -8.976 -2.856 17.629 1.00 82.00 645 GLY A O 1
ATOM 5091 N N . GLY A 1 646 ? -9.978 -2.000 19.444 1.00 86.88 646 GLY A N 1
ATOM 5092 C CA . GLY A 1 646 ? -11.149 -1.506 18.737 1.00 86.88 646 GLY A CA 1
ATOM 5093 C C . GLY A 1 646 ? -12.415 -1.619 19.553 1.00 86.88 646 GLY A C 1
ATOM 5094 O O . GLY A 1 646 ? -12.661 -0.849 20.480 1.00 86.88 646 GLY A O 1
ATOM 5095 N N . SER A 1 647 ? -13.282 -2.534 19.155 1.00 90.06 647 SER A N 1
ATOM 5096 C CA . SER A 1 647 ? -14.603 -2.683 19.754 1.00 90.06 647 SER A CA 1
ATOM 5097 C C . SER A 1 647 ? -15.149 -4.081 19.522 1.00 90.06 647 SER A C 1
ATOM 5099 O O . SER A 1 647 ? -14.670 -4.825 18.665 1.00 90.06 647 SER A O 1
ATOM 5101 N N . GLU A 1 648 ? -16.173 -4.388 20.296 1.00 91.94 648 GLU A N 1
ATOM 5102 C CA . GLU A 1 648 ? -16.969 -5.604 20.247 1.00 91.94 648 GLU A CA 1
ATOM 5103 C C . GLU A 1 648 ? -18.451 -5.236 20.118 1.00 91.94 648 GLU A C 1
ATOM 5105 O O . GLU A 1 648 ? -18.842 -4.088 20.362 1.00 91.94 648 GLU A O 1
ATOM 5110 N N . PHE A 1 649 ? -19.296 -6.212 19.794 1.00 92.19 649 PHE A N 1
ATOM 5111 C CA . PHE A 1 649 ? -20.747 -6.033 19.807 1.00 92.19 649 PHE A CA 1
ATOM 5112 C C . PHE A 1 649 ? -21.394 -6.716 21.002 1.00 92.19 649 PHE A C 1
ATOM 5114 O O . PHE A 1 649 ? -21.195 -7.903 21.231 1.00 92.19 649 PHE A O 1
ATOM 5121 N N . VAL A 1 650 ? -22.259 -5.987 21.702 1.00 95.12 650 VAL A N 1
ATOM 5122 C CA . VAL A 1 650 ? -23.186 -6.524 22.697 1.00 95.12 650 VAL A CA 1
ATOM 5123 C C . VAL A 1 650 ? -24.556 -6.661 22.042 1.00 95.12 650 VAL A C 1
ATOM 5125 O O . VAL A 1 650 ? -25.191 -5.667 21.679 1.00 95.12 650 VAL A O 1
ATOM 5128 N N . ARG A 1 651 ? -25.009 -7.901 21.861 1.00 95.19 651 ARG A N 1
ATOM 5129 C CA . ARG A 1 651 ? -26.338 -8.235 21.344 1.00 95.19 651 ARG A CA 1
ATOM 5130 C C . ARG A 1 651 ? -27.256 -8.597 22.502 1.00 95.19 651 ARG A C 1
ATOM 5132 O O . ARG A 1 651 ? -26.973 -9.529 23.252 1.00 95.19 651 ARG A O 1
ATOM 5139 N N . THR A 1 652 ? -28.348 -7.861 22.645 1.00 96.88 652 THR A N 1
ATOM 5140 C CA . THR A 1 652 ? -29.296 -7.976 23.750 1.00 96.88 652 THR A CA 1
ATOM 5141 C C . THR A 1 652 ? -30.624 -8.527 23.247 1.00 96.88 652 THR A C 1
ATOM 5143 O O . THR A 1 652 ? -31.242 -7.956 22.343 1.00 96.88 652 THR A O 1
ATOM 5146 N N . PHE A 1 653 ? -31.078 -9.608 23.877 1.00 96.81 653 PHE A N 1
ATOM 5147 C CA . PHE A 1 653 ? -32.329 -10.298 23.579 1.00 96.81 653 PHE A CA 1
ATOM 5148 C C . PHE A 1 653 ? -33.325 -10.147 24.722 1.00 96.81 653 PHE A C 1
ATOM 5150 O O . PHE A 1 653 ? -32.945 -10.265 25.887 1.00 96.81 653 PHE A O 1
ATOM 5157 N N . SER A 1 654 ? -34.603 -9.973 24.394 1.00 96.56 654 SER A N 1
ATOM 5158 C CA . SER A 1 654 ? -35.713 -10.213 25.325 1.00 96.56 654 SER A CA 1
ATOM 5159 C C . SER A 1 654 ? -36.888 -10.876 24.604 1.00 96.56 654 SER A C 1
ATOM 5161 O O . SER A 1 654 ? -37.023 -10.747 23.386 1.00 96.56 654 SER A O 1
ATOM 5163 N N . ALA A 1 655 ? -37.719 -11.612 25.340 1.00 95.38 655 ALA A N 1
ATOM 5164 C CA . ALA A 1 655 ? -38.886 -12.307 24.801 1.00 95.38 655 ALA A CA 1
ATOM 5165 C C . ALA A 1 655 ? -40.142 -11.988 25.621 1.00 95.38 655 ALA A C 1
ATOM 5167 O O . ALA A 1 655 ? -40.063 -11.759 26.831 1.00 95.38 655 ALA A O 1
ATOM 5168 N N . LYS A 1 656 ? -41.299 -11.956 24.952 1.00 95.44 656 LYS A N 1
ATOM 5169 C CA . LYS A 1 656 ? -42.619 -11.774 25.571 1.00 95.44 656 LYS A CA 1
ATOM 5170 C C . LYS A 1 656 ? -43.602 -12.817 25.063 1.00 95.44 656 LYS A C 1
ATOM 5172 O O . LYS A 1 656 ? -43.729 -12.988 23.855 1.00 95.44 656 LYS A O 1
ATOM 5177 N N . GLY A 1 657 ? -44.355 -13.432 25.966 1.00 92.88 657 GLY A N 1
ATOM 5178 C CA . GLY A 1 657 ? -45.388 -14.416 25.635 1.00 92.88 657 GLY A CA 1
ATOM 5179 C C . GLY A 1 657 ? -44.916 -15.871 25.683 1.00 92.88 657 GLY A C 1
ATOM 5180 O O . GLY A 1 657 ? -45.704 -16.758 25.362 1.00 92.88 657 GLY A O 1
ATOM 5181 N N . GLY A 1 658 ? -43.672 -16.137 26.101 1.00 93.75 658 GLY A N 1
ATOM 5182 C CA . GLY A 1 658 ? -43.156 -17.496 26.295 1.00 93.75 658 GLY A CA 1
ATOM 5183 C C . GLY A 1 658 ? -41.629 -17.608 26.270 1.00 93.75 658 GLY A C 1
ATOM 5184 O O . GLY A 1 658 ? -40.923 -16.650 25.958 1.00 93.75 658 GLY A O 1
ATOM 5185 N N . ASP A 1 659 ? -41.138 -18.808 26.591 1.00 94.88 659 ASP A N 1
ATOM 5186 C CA . ASP A 1 659 ? -39.709 -19.121 26.688 1.00 94.88 659 ASP A CA 1
ATOM 5187 C C . ASP A 1 659 ? -39.092 -19.466 25.319 1.00 94.88 659 ASP A C 1
ATOM 5189 O O . ASP A 1 659 ? -39.696 -20.158 24.487 1.00 94.88 659 ASP A O 1
ATOM 5193 N N . LEU A 1 660 ? -37.840 -19.052 25.115 1.00 95.25 660 LEU A N 1
ATOM 5194 C CA . LEU A 1 660 ? -37.113 -19.188 23.853 1.00 95.25 660 LEU A CA 1
ATOM 5195 C C . LEU A 1 660 ? -35.743 -19.841 24.062 1.00 95.25 660 LEU A C 1
ATOM 5197 O O . LEU A 1 660 ? -35.008 -19.484 24.975 1.00 95.25 660 LEU A O 1
ATOM 5201 N N . THR A 1 661 ? -35.360 -20.769 23.191 1.00 95.88 661 THR A N 1
ATOM 5202 C CA . THR A 1 661 ? -33.973 -21.246 23.088 1.00 95.88 661 THR A CA 1
ATOM 5203 C C . THR A 1 661 ? -33.252 -20.465 21.992 1.00 95.88 661 THR A C 1
ATOM 5205 O O . THR A 1 661 ? -33.735 -20.405 20.857 1.00 95.88 661 THR A O 1
ATOM 5208 N N . ILE A 1 662 ? -32.103 -19.881 22.336 1.00 95.19 662 ILE A N 1
ATOM 5209 C CA . ILE A 1 662 ? -31.269 -19.072 21.440 1.00 95.19 662 ILE A CA 1
ATOM 5210 C C . ILE A 1 662 ? -29.983 -19.829 21.115 1.00 95.19 662 ILE A C 1
ATOM 5212 O O . ILE A 1 662 ? -29.263 -20.252 22.019 1.00 95.19 662 ILE A O 1
ATOM 5216 N N . ASP A 1 663 ? -29.695 -19.969 19.823 1.00 94.44 663 ASP A N 1
ATOM 5217 C CA . ASP A 1 663 ? -28.499 -20.612 19.284 1.00 94.44 663 ASP A CA 1
ATOM 5218 C C . ASP A 1 663 ? -27.923 -19.768 18.134 1.00 94.44 663 ASP A C 1
ATOM 5220 O O . ASP A 1 663 ? -28.436 -19.758 17.015 1.00 94.44 663 ASP A O 1
ATOM 5224 N N . LEU A 1 664 ? -26.874 -19.005 18.435 1.00 93.50 664 LEU A N 1
ATOM 5225 C CA . LEU A 1 664 ? -26.394 -17.912 17.591 1.00 93.50 664 LEU A CA 1
ATOM 5226 C C . LEU A 1 664 ? -25.544 -18.384 16.398 1.00 93.50 664 LEU A C 1
ATOM 5228 O O . LEU A 1 664 ? -24.907 -19.440 16.477 1.00 93.50 664 LEU A O 1
ATOM 5232 N N . PRO A 1 665 ? -25.526 -17.618 15.287 1.00 89.75 665 PRO A N 1
ATOM 5233 C CA . PRO A 1 665 ? -24.595 -17.861 14.191 1.00 89.75 665 PRO A CA 1
ATOM 5234 C C . PRO A 1 665 ? -23.155 -17.595 14.649 1.00 89.75 665 PRO A C 1
ATOM 5236 O O . PRO A 1 665 ? -22.909 -16.686 15.447 1.00 89.75 665 PRO A O 1
ATOM 5239 N N . LYS A 1 666 ? -22.211 -18.397 14.152 1.00 88.62 666 LYS A N 1
ATOM 5240 C CA . LYS A 1 666 ? -20.773 -18.239 14.402 1.00 88.62 666 LYS A CA 1
ATOM 5241 C C . LYS A 1 666 ? -20.103 -17.672 13.153 1.00 88.62 666 LYS A C 1
ATOM 5243 O O . LYS A 1 666 ? -20.732 -17.586 12.108 1.00 88.62 666 LYS A O 1
ATOM 5248 N N . GLY A 1 667 ? -18.856 -17.243 13.269 1.00 88.12 667 GLY A N 1
ATOM 5249 C CA . GLY A 1 667 ? -18.041 -16.806 12.140 1.00 88.12 667 GLY A CA 1
ATOM 5250 C C . GLY A 1 667 ? -16.593 -17.201 12.380 1.00 88.12 667 GLY A C 1
ATOM 5251 O O . GLY A 1 667 ? -16.197 -17.449 13.523 1.00 88.12 667 GLY A O 1
ATOM 5252 N N . GLU A 1 668 ? -15.808 -17.284 11.313 1.00 89.62 668 GLU A N 1
ATOM 5253 C CA . GLU A 1 668 ? -14.367 -17.487 11.442 1.00 89.62 668 GLU A CA 1
ATOM 5254 C C . GLU A 1 668 ? -13.753 -16.321 12.232 1.00 89.62 668 GLU A C 1
ATOM 5256 O O . GLU A 1 668 ? -14.059 -15.161 11.973 1.00 89.62 668 GLU A O 1
ATOM 5261 N N . GLY A 1 669 ? -12.946 -16.633 13.249 1.00 88.06 669 GLY A N 1
ATOM 5262 C CA . GLY A 1 669 ? -12.329 -15.625 14.119 1.00 88.06 669 GLY A CA 1
ATOM 5263 C C . GLY A 1 669 ? -13.256 -14.973 15.155 1.00 88.06 669 GLY A C 1
ATOM 5264 O O . GLY A 1 669 ? -12.767 -14.196 15.966 1.00 88.06 669 GLY A O 1
ATOM 5265 N N . VAL A 1 670 ? -14.556 -15.301 15.191 1.00 91.12 670 VAL A N 1
ATOM 5266 C CA . VAL A 1 670 ? -15.503 -14.689 16.142 1.00 91.12 670 VAL A CA 1
ATOM 5267 C C . VAL A 1 670 ? -15.597 -15.489 17.438 1.00 91.12 670 VAL A C 1
ATOM 5269 O O . VAL A 1 670 ? -16.027 -16.647 17.448 1.00 91.12 670 VAL A O 1
ATOM 5272 N N . GLU A 1 671 ? -15.300 -14.838 18.557 1.00 93.12 671 GLU A N 1
ATOM 5273 C CA . GLU A 1 671 ? -15.530 -15.352 19.903 1.00 93.12 671 GLU A CA 1
ATOM 5274 C C . GLU A 1 671 ? -16.863 -14.838 20.468 1.00 93.12 671 GLU A C 1
ATOM 5276 O O . GLU A 1 671 ? -17.156 -13.639 20.465 1.00 93.12 671 GLU A O 1
ATOM 5281 N N . LEU A 1 672 ? -17.682 -15.768 20.972 1.00 93.12 672 LEU A N 1
ATOM 5282 C CA . LEU A 1 672 ? -18.975 -15.481 21.593 1.00 93.12 672 LEU A CA 1
ATOM 5283 C C . LEU A 1 672 ? -18.915 -15.676 23.107 1.00 93.12 672 LEU A C 1
ATOM 5285 O O . LEU A 1 672 ? -18.417 -16.693 23.592 1.00 93.12 672 LEU A O 1
ATOM 5289 N N . SER A 1 673 ? -19.506 -14.753 23.862 1.00 93.31 673 SER A N 1
ATOM 5290 C CA . SER A 1 673 ? -19.615 -14.872 25.318 1.00 93.31 673 SER A CA 1
ATOM 5291 C C . SER A 1 673 ? -21.025 -14.521 25.809 1.00 93.31 673 SER A C 1
ATOM 5293 O O . SER A 1 673 ? -21.394 -13.344 25.769 1.00 93.31 673 SER A O 1
ATOM 5295 N N . PRO A 1 674 ? -21.826 -15.505 26.277 1.00 91.62 674 PRO A N 1
ATOM 5296 C CA . PRO A 1 674 ? -21.569 -16.955 26.259 1.00 91.62 674 PRO A CA 1
ATOM 5297 C C . PRO A 1 674 ? -21.636 -17.566 24.843 1.00 91.62 674 PRO A C 1
ATOM 5299 O O . PRO A 1 674 ? -22.428 -17.128 24.014 1.00 91.62 674 PRO A O 1
ATOM 5302 N N . ALA A 1 675 ? -20.842 -18.615 24.586 1.00 88.12 675 ALA A N 1
ATOM 5303 C CA . ALA A 1 675 ? -20.791 -19.301 23.285 1.00 88.12 675 ALA A CA 1
ATOM 5304 C C . ALA A 1 675 ? -21.839 -20.412 23.098 1.00 88.12 675 ALA A C 1
ATOM 5306 O O . ALA A 1 675 ? -22.164 -20.775 21.967 1.00 88.12 675 ALA A O 1
ATOM 5307 N N . GLU A 1 676 ? -22.316 -20.995 24.199 1.00 91.75 676 GLU A N 1
ATOM 5308 C CA . GLU A 1 676 ? -23.246 -22.125 24.173 1.00 91.75 676 GLU A CA 1
ATOM 5309 C C . GLU A 1 676 ? -24.701 -21.651 24.040 1.00 91.75 676 GLU A C 1
ATOM 5311 O O . GLU A 1 676 ? -25.051 -20.602 24.594 1.00 91.75 676 GLU A O 1
ATOM 5316 N N . PRO A 1 677 ? -25.574 -22.436 23.380 1.00 93.94 677 PRO A N 1
ATOM 5317 C CA . PRO A 1 677 ? -27.002 -22.152 23.336 1.00 93.94 677 PRO A CA 1
ATOM 5318 C C . PRO A 1 677 ? -27.604 -22.016 24.736 1.00 93.94 677 PRO A C 1
ATOM 5320 O O . PRO A 1 677 ? -27.238 -22.744 25.664 1.00 93.94 677 PRO A O 1
ATOM 5323 N N . PHE A 1 678 ? -28.574 -21.119 24.890 1.00 94.94 678 PHE A N 1
ATOM 5324 C CA . PHE A 1 678 ? -29.195 -20.860 26.187 1.00 94.94 678 PHE A CA 1
ATOM 5325 C C . PHE A 1 678 ? -30.708 -20.671 26.101 1.00 94.94 678 PHE A C 1
ATOM 5327 O O . PHE A 1 678 ? -31.257 -20.272 25.076 1.00 94.94 678 PHE A O 1
ATOM 5334 N N . LEU A 1 679 ? -31.378 -20.961 27.218 1.00 95.38 679 LEU A N 1
ATOM 5335 C CA . LEU A 1 679 ? -32.791 -20.662 27.424 1.00 95.38 679 LEU A CA 1
ATOM 5336 C C . LEU A 1 679 ? -32.937 -19.212 27.906 1.00 95.38 679 LEU A C 1
ATOM 5338 O O . LEU A 1 679 ? -32.251 -18.809 28.848 1.00 95.38 679 LEU A O 1
ATOM 5342 N N . LEU A 1 680 ? -33.833 -18.468 27.268 1.00 96.00 680 LEU A N 1
ATOM 5343 C CA . LEU A 1 680 ? -34.301 -17.144 27.652 1.00 96.00 680 LEU A CA 1
ATOM 5344 C C . LEU A 1 680 ? -35.747 -17.273 28.145 1.00 96.00 680 LEU A C 1
ATOM 5346 O O . LEU A 1 680 ? -36.619 -17.705 27.386 1.00 96.00 680 LEU A O 1
ATOM 5350 N N . GLN A 1 681 ? -35.988 -16.939 29.409 1.00 95.06 681 GLN A N 1
ATOM 5351 C CA . GLN A 1 681 ? -37.321 -17.019 30.009 1.00 95.06 681 GLN A CA 1
ATOM 5352 C C . GLN A 1 681 ? -38.193 -15.821 29.614 1.00 95.06 681 GLN A C 1
ATOM 5354 O O . GLN A 1 681 ? -37.680 -14.741 29.313 1.00 95.06 681 GLN A O 1
ATOM 5359 N N . ASP A 1 682 ? -39.516 -15.993 29.641 1.00 94.50 682 ASP A N 1
ATOM 5360 C CA . ASP A 1 682 ? -40.463 -14.897 29.398 1.00 94.50 682 ASP A CA 1
ATOM 5361 C C . ASP A 1 682 ? -40.176 -13.679 30.302 1.00 94.50 682 ASP A C 1
ATOM 5363 O O . ASP A 1 682 ? -40.106 -13.785 31.531 1.00 94.50 682 ASP A O 1
ATOM 5367 N N . GLY A 1 683 ? -39.992 -12.509 29.686 1.00 90.81 683 GLY A N 1
ATOM 5368 C CA . GLY A 1 683 ? -39.647 -11.262 30.374 1.00 90.81 683 GLY A CA 1
ATOM 5369 C C . GLY A 1 683 ? -38.186 -11.131 30.830 1.00 90.81 683 GLY A C 1
ATOM 5370 O O . GLY A 1 683 ? -37.837 -10.089 31.391 1.00 90.81 683 GLY A O 1
ATOM 5371 N N . GLU A 1 684 ? -37.330 -12.131 30.597 1.00 94.94 684 GLU A N 1
ATOM 5372 C CA . GLU A 1 684 ? -35.883 -12.048 30.830 1.00 94.94 684 GLU A CA 1
ATOM 5373 C C . GLU A 1 684 ? -35.197 -11.244 29.713 1.00 94.94 684 GLU A C 1
ATOM 5375 O O . GLU A 1 684 ? -35.594 -11.288 28.545 1.00 94.94 684 GLU A O 1
ATOM 5380 N N . THR A 1 685 ? -34.123 -10.541 30.077 1.00 96.00 685 THR A N 1
ATOM 5381 C CA . THR A 1 685 ? -33.191 -9.924 29.130 1.00 96.00 685 THR A CA 1
ATOM 5382 C C . THR A 1 685 ? -31.825 -10.583 29.269 1.00 96.00 685 THR A C 1
ATOM 5384 O O . THR A 1 685 ? -31.330 -10.733 30.388 1.00 96.00 685 THR A O 1
ATOM 5387 N N . ARG A 1 686 ? -31.187 -10.931 28.148 1.00 96.31 686 ARG A N 1
ATOM 5388 C CA . ARG A 1 686 ? -29.812 -11.453 28.124 1.00 96.31 686 ARG A CA 1
ATOM 5389 C C . ARG A 1 686 ? -28.942 -10.769 27.092 1.00 96.31 686 ARG A C 1
ATOM 5391 O O . ARG A 1 686 ? -29.417 -10.403 26.024 1.00 96.31 686 ARG A O 1
ATOM 5398 N N . GLU A 1 687 ? -27.658 -10.675 27.411 1.00 96.62 687 GLU A N 1
ATOM 5399 C CA . GLU A 1 687 ? -26.621 -10.121 26.546 1.00 96.62 687 GLU A CA 1
ATOM 5400 C C . GLU A 1 687 ? -25.670 -11.219 26.070 1.00 96.62 687 GLU A C 1
ATOM 5402 O O . GLU A 1 687 ? -25.340 -12.139 26.823 1.00 96.62 687 GLU A O 1
ATOM 5407 N N . VAL A 1 688 ? -25.222 -11.100 24.822 1.00 96.06 688 VAL A N 1
ATOM 5408 C CA . VAL A 1 688 ? -24.150 -11.906 24.241 1.00 96.06 688 VAL A CA 1
ATOM 5409 C C . VAL A 1 688 ? -23.142 -10.983 23.577 1.00 96.06 688 VAL A C 1
ATOM 5411 O O . VAL A 1 688 ? -23.518 -10.094 22.814 1.00 96.06 688 VAL A O 1
ATOM 5414 N N . ILE A 1 689 ? -21.866 -11.209 23.861 1.00 95.19 689 ILE A N 1
ATOM 5415 C CA . ILE A 1 689 ? -20.755 -10.431 23.319 1.00 95.19 689 ILE A CA 1
ATOM 5416 C C . ILE A 1 689 ? -20.186 -11.144 22.089 1.00 95.19 689 ILE A C 1
ATOM 5418 O O . ILE A 1 689 ? -19.965 -12.352 22.146 1.00 95.19 689 ILE A O 1
ATOM 5422 N N . TYR A 1 690 ? -19.945 -10.391 21.015 1.00 93.88 690 TYR A N 1
ATOM 5423 C CA . TYR A 1 690 ? -19.242 -10.797 19.797 1.00 93.88 690 TYR A CA 1
ATOM 5424 C C . TYR A 1 690 ? -17.906 -10.046 19.730 1.00 93.88 690 TYR A C 1
ATOM 5426 O O . TYR A 1 690 ? -17.907 -8.817 19.613 1.00 93.88 690 TYR A O 1
ATOM 5434 N N . GLN A 1 691 ? -16.792 -10.775 19.784 1.00 90.94 691 GLN A N 1
ATOM 5435 C CA . GLN A 1 691 ? -15.425 -10.261 19.620 1.00 90.94 691 GLN A CA 1
ATOM 5436 C C . GLN A 1 691 ? -14.785 -10.891 18.380 1.00 90.94 691 GLN A C 1
ATOM 5438 O O . GLN A 1 691 ? -14.977 -12.084 18.159 1.00 90.94 691 GLN A O 1
ATOM 5443 N N . TRP A 1 692 ? -14.060 -10.105 17.579 1.00 87.75 692 TRP A N 1
ATOM 5444 C CA . TRP A 1 692 ? -13.332 -10.573 16.394 1.00 87.75 692 TRP A CA 1
ATOM 5445 C C . TRP A 1 692 ? -12.112 -9.701 16.091 1.00 87.75 692 TRP A C 1
ATOM 5447 O O . TRP A 1 692 ? -12.075 -8.524 16.548 1.00 87.75 692 TRP A O 1
#

Foldseek 3Di:
DDDDDDDDDDDDDDDDPPPPPDDDPPPPPDDPPDPPDQDQQDWAFDDPVLLVLLLQLCLQQLVVLQDDPVLLPCLLQAAHLVVQLVCQCPPDDADPVGLDAQSHQNDDSSNSSSNSCNSNVVLKDFLVPDDWDFWKKKFKAQAQDDFQDDDDCVPPHGPDIDTHQADKPPPYPDQARMKMKIWFWFADQAWFKKKKKKKKQAWKWKDKQNRTFDTRGGNGGIDIDMGIDTDHGGIIIIMMMDHGHDDGITTAMWMADDVRHDTDGRGRRRTIGRGMTRGGHRGHCPPHNPPSPRPQDDDDDDDPPVVLVVCSSSPVLSQAAEDNGRHGDPVSQVSFDWDVVFPSNLTGDYHPYLQLLWWQLVQQLCVLQVNDDQFPGYSRTDRRDDNVVSNVSSVVSNPPSHDPPQAPAFDQDPVLLVLLLQQCPPNHVVVLCADAELNFHRPHHHGTYLLCCQNTTGLVVQLVCQQCVCVRPPPGPDDNPDPDDDPVVVSSSSSNRSQSQQRQQRQHHPPGDDDPPFQFDADDQFKDWDFAAAPPADRGKIKIHHSSQWIWIARQVLGATFKIFHHGAWRCCVVPPDPDRDHTYGPGPGMWTWDRDDFKAAPVRDDFDKDWPDWDQDPRGWTWTWIDGPQKIKTWTWDWDDDRHHIKIKIKIAIADFKMWTQHTDTVPWDKVVNDIDIHGHGRMDIMIIDD

pLDDT: mean 84.34, std 16.7, range [25.34, 98.44]

Nearest PDB structures (foldseek):
  6qdi-assembly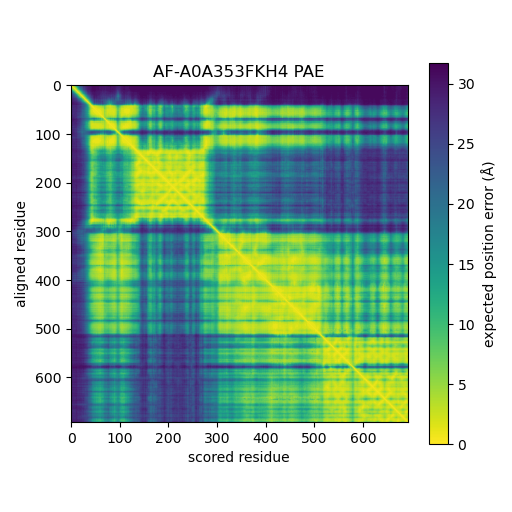1_A  TM=7.934E-01  e=1.133E-08  Acetivibrio clariflavus
  6qe7-assembly1_A  TM=8.010E-01  e=5.638E-08  Acetivibrio thermocellus
  6qe7-assembly2_B  TM=8.284E-01  e=2.953E-07  Acetivibrio thermocellus
  6qe7-assembly3_C  TM=7.947E-01  e=1.952E-07  Acetivibrio thermocellus
  6bjw-assembly1_A  TM=4.723E-01  e=1.326E-02  Lachnospira eligens ATCC 27750